Protein AF-0000000069032801 (afdb_homodimer)

InterPro domains:
  IPR003855 Potassium transporter [PTHR30540] (1-131)
  IPR053952 K+ potassium transporter, C-terminal domain [PF22776] (38-202)

pLDDT: mean 75.32, std 17.93, range [32.56, 96.38]

Solvent-accessible surface area (backbone atoms only — not comparable to full-atom values): 20929 Å² total; per-residue (Å²): 116,65,67,59,51,41,52,52,46,45,45,48,47,48,45,62,74,46,42,46,48,70,67,54,51,49,48,53,59,61,36,93,68,38,43,69,39,86,9,32,32,42,35,34,36,82,62,86,66,83,45,55,40,59,56,54,56,47,32,69,66,45,36,29,41,42,47,29,34,32,41,34,22,68,43,77,40,100,42,61,66,53,56,80,83,64,19,65,43,72,46,77,70,83,47,90,46,33,31,35,32,44,34,44,34,14,74,68,44,80,48,72,37,57,41,66,57,48,51,55,51,48,52,53,53,49,49,69,66,40,88,43,71,67,49,35,49,52,50,50,56,14,57,72,68,40,72,39,38,34,37,51,42,77,42,63,39,48,70,66,64,74,64,42,40,50,49,36,49,48,47,43,48,51,53,43,44,52,52,41,39,38,41,51,24,32,48,46,59,51,76,59,30,41,33,36,34,36,40,40,81,87,115,65,64,60,51,41,51,52,46,47,46,49,46,49,45,63,73,46,42,46,48,70,68,54,52,49,49,54,57,62,37,94,68,37,42,67,38,86,8,32,31,44,37,35,37,83,60,86,67,84,44,56,40,60,56,55,56,46,32,68,65,46,36,27,42,42,47,28,34,34,42,34,25,66,43,78,41,101,41,60,66,52,56,79,83,66,18,64,44,73,46,77,70,83,48,90,46,34,31,35,29,45,34,44,36,13,74,70,44,80,47,71,37,55,41,66,58,48,50,54,50,48,53,52,52,51,49,70,67,40,87,43,70,68,49,37,51,52,51,51,56,13,56,73,67,41,73,38,37,34,38,50,43,76,42,64,40,48,72,63,67,76,63,46,37,52,49,37,49,48,48,43,49,51,54,44,42,52,51,41,39,40,40,53,24,32,47,46,58,51,76,58,31,40,33,34,33,36,41,38,82,88

Sequence (404 aa):
MLSWTYGRSKKKEYEADRKMSLPDLDQMLSSYSTYRAPGICFFFTDLRNGIPPIICHYIQHTNSVREILVIVTVRTLPIKTVLVEERYNVGKTGVEGFYRCLIQFGYKDSQSMEGDDFVTLMITKLQDQAESTSEKRKIDAAAERGPVFVLGRTILKANKGWFARFTIEYLYRFLQKNSRAAISALQIPPDKTLQVGMVYEIMLSWTYGRSKKKEYEADRKMSLPDLDQMLSSYSTYRAPGICFFFTDLRNGIPPIICHYIQHTNSVREILVIVTVRTLPIKTVLVEERYNVGKTGVEGFYRCLIQFGYKDSQSMEGDDFVTLMITKLQDQAESTSEKRKIDAAAERGPVFVLGRTILKANKGWFARFTIEYLYRFLQKNSRAAISALQIPPDKTLQVGMVYEI

Radius of gyration: 21.46 Å; Cα contacts (8 Å, |Δi|>4): 714; chains: 2; bounding box: 45×66×56 Å

Nearest PDB structures (foldseek):
  5ksr-assembly1_B  TM=3.434E-01  e=2.078E-02  Xylella fastidiosa 9a5c
  5ks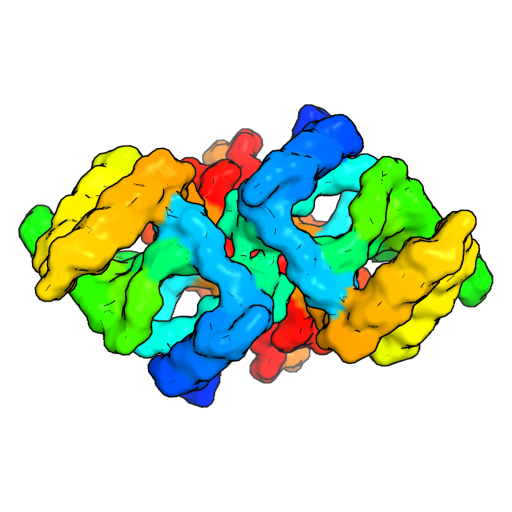q-assembly1_B  TM=3.571E-01  e=3.346E-02  Xylella fastidiosa 9a5c
  5uof-assembly1_B  TM=2.659E-01  e=9.210E-02  Burkholderia multivorans ATCC 17616
  3idf-assembly1_B  TM=3.271E-01  e=1.921E+00  Wolinella succinogenes
  6nr2-assembly1_A  TM=2.020E-01  e=1.426E+00  Ficedula albicollis

Structure (mmCIF, N/CA/C/O backbone):
data_AF-0000000069032801-model_v1
#
loop_
_entity.id
_entity.type
_entity.pdbx_description
1 polymer 'Potassium transporter 26'
#
loop_
_atom_site.group_PDB
_atom_site.id
_atom_site.type_symbol
_atom_site.label_atom_id
_atom_site.label_alt_id
_atom_site.label_comp_id
_atom_site.label_asym_id
_atom_site.label_entity_id
_atom_site.label_seq_id
_atom_site.pdbx_PDB_ins_code
_atom_site.Cartn_x
_atom_site.Cartn_y
_atom_site.Cartn_z
_atom_site.occupancy
_atom_site.B_iso_or_equiv
_atom_site.auth_seq_id
_atom_site.auth_comp_id
_atom_site.auth_asym_id
_atom_site.auth_atom_id
_atom_site.pdbx_PDB_model_num
ATOM 1 N N . MET A 1 1 ? -3.943 22.344 -22.594 1 33.34 1 MET A N 1
ATOM 2 C CA . MET A 1 1 ? -4.52 22.828 -21.344 1 33.34 1 MET A CA 1
ATOM 3 C C . MET A 1 1 ? -5.793 22.062 -21 1 33.34 1 MET A C 1
ATOM 5 O O . MET A 1 1 ? -6.051 21.766 -19.828 1 33.34 1 MET A O 1
ATOM 9 N N . LEU A 1 2 ? -6.445 21.672 -22 1 36.38 2 LEU A N 1
ATOM 10 C CA . LEU A 1 2 ? -7.785 21.109 -21.906 1 36.38 2 LEU A CA 1
ATOM 11 C C . LEU A 1 2 ? -7.727 19.656 -21.469 1 36.38 2 LEU A C 1
ATOM 13 O O . LEU A 1 2 ? -8.594 19.188 -20.719 1 36.38 2 LEU A O 1
ATOM 17 N N . SER A 1 3 ? -6.711 19.031 -21.938 1 40.19 3 SER A N 1
ATOM 18 C CA . SER A 1 3 ? -6.629 17.578 -21.734 1 40.19 3 SER A CA 1
ATOM 19 C C . SER A 1 3 ? -6.246 17.25 -20.297 1 40.19 3 SER A C 1
ATOM 21 O O . SER A 1 3 ? -6.727 16.266 -19.734 1 40.19 3 SER A O 1
ATOM 23 N N . TRP A 1 4 ? -5.387 18.25 -19.781 1 41.03 4 TRP A N 1
ATOM 24 C CA . TRP A 1 4 ? -4.973 18.156 -18.375 1 41.03 4 TRP A CA 1
ATOM 25 C C . TRP A 1 4 ? -6.16 18.344 -17.438 1 41.03 4 TRP A C 1
ATOM 27 O O . TRP A 1 4 ? -6.348 17.562 -16.5 1 41.03 4 TRP A O 1
ATOM 37 N N . THR A 1 5 ? -6.816 19.328 -17.781 1 44 5 THR A N 1
ATOM 38 C CA . THR A 1 5 ? -8.016 19.672 -17.031 1 44 5 THR A CA 1
ATOM 39 C C . THR A 1 5 ? -9.047 18.547 -17.125 1 44 5 THR A C 1
ATOM 41 O O . THR A 1 5 ? -9.781 18.297 -16.156 1 44 5 THR A O 1
ATOM 44 N N . TYR A 1 6 ? -8.812 17.875 -18.219 1 42.94 6 TYR A N 1
ATOM 45 C CA . TYR A 1 6 ? -9.789 16.812 -18.406 1 42.94 6 TYR A CA 1
ATOM 46 C C . TYR A 1 6 ? -9.461 15.609 -17.547 1 42.94 6 TYR A C 1
ATOM 48 O O . TYR A 1 6 ? -10.344 15.039 -16.906 1 42.94 6 TYR A O 1
ATOM 56 N N . GLY A 1 7 ? -8.258 15.25 -17.5 1 46.59 7 GLY A N 1
ATOM 57 C CA . GLY A 1 7 ? -7.84 14.125 -16.672 1 46.59 7 GLY A CA 1
ATOM 58 C C . GLY A 1 7 ? -8.023 14.375 -15.195 1 46.59 7 GLY A C 1
ATOM 59 O O . GLY A 1 7 ? -8.492 13.492 -14.469 1 46.59 7 GLY A O 1
ATOM 60 N N . ARG A 1 8 ? -7.672 15.625 -14.898 1 52.78 8 ARG A N 1
ATOM 61 C CA . ARG A 1 8 ? -7.871 16 -13.5 1 52.78 8 ARG A CA 1
ATOM 62 C C . ARG A 1 8 ? -9.359 16.016 -13.148 1 52.78 8 ARG A C 1
ATOM 64 O O . ARG A 1 8 ? -9.742 15.57 -12.062 1 52.78 8 ARG A O 1
ATOM 71 N N . SER A 1 9 ? -10 16.531 -14.133 1 53.38 9 SER A N 1
ATOM 72 C CA . SER A 1 9 ? -11.445 16.625 -13.922 1 53.38 9 SER A CA 1
ATOM 73 C C . SER A 1 9 ? -12.078 15.242 -13.859 1 53.38 9 SER A C 1
ATOM 75 O O . SER A 1 9 ? -12.922 14.977 -12.992 1 53.38 9 SER A O 1
ATOM 77 N N . LYS A 1 10 ? -11.523 14.406 -14.703 1 55.59 10 LYS A N 1
ATOM 78 C CA . LYS A 1 10 ? -12.117 13.07 -14.703 1 55.59 10 LYS A CA 1
ATOM 79 C C . LYS A 1 10 ? -11.727 12.289 -13.453 1 55.59 10 LYS A C 1
ATOM 81 O O . LYS A 1 10 ? -12.539 11.547 -12.898 1 55.59 10 LYS A O 1
ATOM 86 N N . LYS A 1 11 ? -10.508 12.531 -13.141 1 59.09 11 LYS A N 1
ATOM 87 C CA . LYS A 1 11 ? -10.062 11.906 -11.898 1 59.09 11 LYS A CA 1
ATOM 88 C C . LYS A 1 11 ? -10.867 12.406 -10.703 1 59.09 11 LYS A C 1
ATOM 90 O O . LYS A 1 11 ? -11.305 11.617 -9.867 1 59.09 11 LYS A O 1
ATOM 95 N N . LYS A 1 12 ? -10.953 13.695 -10.664 1 60.41 12 LYS A N 1
ATOM 96 C CA . LYS A 1 12 ? -11.727 14.273 -9.57 1 60.41 12 LYS A CA 1
ATOM 97 C C . LYS A 1 12 ? -13.172 13.773 -9.602 1 60.41 12 LYS A C 1
ATOM 99 O O . LYS A 1 12 ? -13.758 13.484 -8.555 1 60.41 12 LYS A O 1
ATOM 104 N N . GLU A 1 13 ? -13.602 13.695 -10.852 1 58.88 13 GLU A N 1
ATOM 105 C CA . GLU A 1 13 ? -14.961 13.188 -11.008 1 58.88 13 GLU A CA 1
ATOM 106 C C . GLU A 1 13 ? -15.062 11.727 -10.594 1 58.88 13 GLU A C 1
ATOM 108 O O . GLU A 1 13 ? -16.016 11.328 -9.93 1 58.88 13 GLU A O 1
ATOM 113 N N . TYR A 1 14 ? -14.062 11.102 -10.977 1 59.56 14 TYR A N 1
ATOM 114 C CA . TYR A 1 14 ? -14.055 9.68 -10.633 1 59.56 14 TYR A CA 1
ATOM 115 C C . TYR A 1 14 ? -13.898 9.484 -9.133 1 59.56 14 TYR A C 1
ATOM 117 O O . TYR A 1 14 ? -14.57 8.648 -8.531 1 59.56 14 TYR A O 1
ATOM 125 N N . GLU A 1 15 ? -13.008 10.219 -8.633 1 60.88 15 GLU A N 1
ATOM 126 C CA . GLU A 1 15 ? -12.781 10.109 -7.195 1 60.88 15 GLU A CA 1
ATOM 127 C C . GLU A 1 15 ? -13.961 10.656 -6.402 1 60.88 15 GLU A C 1
ATOM 129 O O . GLU A 1 15 ? -14.32 10.117 -5.355 1 60.88 15 GLU A O 1
ATOM 134 N N . ALA A 1 16 ? -14.492 11.695 -6.945 1 59.12 16 ALA A N 1
ATOM 135 C CA . ALA A 1 16 ? -15.641 12.297 -6.273 1 59.12 16 ALA A CA 1
ATOM 136 C C . ALA A 1 16 ? -16.844 11.359 -6.301 1 59.12 16 ALA A C 1
ATOM 138 O O . ALA A 1 16 ? -17.625 11.305 -5.336 1 59.12 16 ALA A O 1
ATOM 139 N N . ASP A 1 17 ? -16.969 10.617 -7.43 1 55.25 17 ASP A N 1
ATOM 140 C CA . ASP A 1 17 ? -18.094 9.703 -7.609 1 55.25 17 ASP A CA 1
ATOM 141 C C . ASP A 1 17 ? -17.906 8.43 -6.797 1 55.25 17 ASP A C 1
ATOM 143 O O . ASP A 1 17 ? -18.859 7.715 -6.508 1 55.25 17 ASP A O 1
ATOM 147 N N . ARG A 1 18 ? -16.672 8.328 -6.465 1 58.84 18 ARG A N 1
ATOM 148 C CA . ARG A 1 18 ? -16.422 7.059 -5.789 1 58.84 18 ARG A CA 1
ATOM 149 C C . ARG A 1 18 ? -15.906 7.285 -4.371 1 58.84 18 ARG A C 1
ATOM 151 O O . ARG A 1 18 ? -15.25 6.414 -3.799 1 58.84 18 ARG A O 1
ATOM 158 N N . LYS A 1 19 ? -16.234 8.516 -3.859 1 62.19 19 LYS A N 1
ATOM 159 C CA . LYS A 1 19 ? -15.906 8.812 -2.465 1 62.19 19 LYS A CA 1
ATOM 160 C C . LYS A 1 19 ? -16.656 7.871 -1.52 1 62.19 19 LYS A C 1
ATOM 162 O O . LYS A 1 19 ? -17.828 7.574 -1.733 1 62.19 19 LYS A O 1
ATOM 167 N N . MET A 1 20 ? -15.836 7.195 -0.821 1 63.09 20 MET A N 1
ATOM 168 C CA . MET A 1 20 ? -16.469 6.402 0.231 1 63.09 20 MET A CA 1
ATOM 169 C C . MET A 1 20 ? -17.125 7.301 1.272 1 63.09 20 MET A C 1
ATOM 171 O O . MET A 1 20 ? -16.547 8.312 1.679 1 63.09 20 MET A O 1
ATOM 175 N N . SER A 1 21 ? -18.391 7.012 1.494 1 70.94 21 SER A N 1
ATOM 176 C CA . SER A 1 21 ? -19.094 7.766 2.529 1 70.94 21 SER A CA 1
ATOM 177 C C . SER A 1 21 ? -18.562 7.426 3.916 1 70.94 21 SER A C 1
ATOM 179 O O . SER A 1 21 ? -17.969 6.363 4.117 1 70.94 21 SER A O 1
ATOM 181 N N . LEU A 1 22 ? -18.672 8.352 4.801 1 75.5 22 LEU A N 1
ATOM 182 C CA . LEU A 1 22 ? -18.281 8.18 6.195 1 75.5 22 LEU A CA 1
ATOM 183 C C . LEU A 1 22 ? -18.953 6.945 6.797 1 75.5 22 LEU A C 1
ATOM 185 O O . LEU A 1 22 ? -18.297 6.152 7.48 1 75.5 22 LEU A O 1
ATOM 189 N N . PRO A 1 23 ? -20.203 6.719 6.395 1 74.06 23 PRO A N 1
ATOM 190 C CA . PRO A 1 23 ? -20.828 5.512 6.934 1 74.06 23 PRO A CA 1
ATOM 191 C C . PRO A 1 23 ? -20.188 4.227 6.41 1 74.06 23 PRO A C 1
ATOM 193 O O . PRO A 1 23 ? -20.062 3.248 7.148 1 74.06 23 PRO A O 1
ATOM 196 N N . ASP A 1 24 ? -19.688 4.316 5.172 1 76.31 24 ASP A N 1
ATOM 197 C CA . ASP A 1 24 ? -19.047 3.143 4.598 1 76.31 24 ASP A CA 1
ATOM 198 C C . ASP A 1 24 ? -17.719 2.854 5.293 1 76.31 24 ASP A C 1
ATOM 200 O O . ASP A 1 24 ? -17.391 1.697 5.574 1 76.31 24 ASP A O 1
ATOM 204 N N . LEU A 1 25 ? -17.031 3.873 5.543 1 79.88 25 LEU A N 1
ATOM 205 C CA . LEU A 1 25 ? -15.758 3.713 6.246 1 79.88 25 LEU A CA 1
ATOM 206 C C . LEU A 1 25 ? -15.984 3.18 7.656 1 79.88 25 LEU A C 1
ATOM 208 O O . LEU A 1 25 ? -15.273 2.273 8.102 1 79.88 25 LEU A O 1
ATOM 212 N N . ASP A 1 26 ? -17 3.717 8.281 1 78.69 26 ASP A N 1
ATOM 213 C CA . ASP A 1 26 ? -17.312 3.275 9.633 1 78.69 26 ASP A CA 1
ATOM 214 C C . ASP A 1 26 ? -17.688 1.794 9.656 1 78.69 26 ASP A C 1
ATOM 216 O O . ASP A 1 26 ? -17.281 1.061 10.562 1 78.69 26 ASP A O 1
ATOM 220 N N . GLN A 1 27 ? -18.406 1.417 8.656 1 78.38 27 GLN A N 1
ATOM 221 C CA . GLN A 1 27 ? -18.812 0.017 8.562 1 78.38 27 GLN A CA 1
ATOM 222 C C . GLN A 1 27 ? -17.609 -0.886 8.336 1 78.38 27 GLN A C 1
ATOM 224 O O . GLN A 1 27 ? -17.5 -1.958 8.938 1 78.38 27 GLN A O 1
ATOM 229 N N . MET A 1 28 ? -16.703 -0.39 7.535 1 80.06 28 MET A N 1
ATOM 230 C CA . MET A 1 28 ? -15.492 -1.152 7.238 1 80.06 28 MET A CA 1
ATOM 231 C C . MET A 1 28 ? -14.617 -1.29 8.477 1 80.06 28 MET A C 1
ATOM 233 O O . MET A 1 28 ? -14.062 -2.361 8.734 1 80.06 28 MET A O 1
ATOM 237 N N . LEU A 1 29 ? -14.594 -0.268 9.242 1 82 29 LEU A N 1
ATOM 238 C CA . LEU A 1 29 ? -13.75 -0.243 10.43 1 82 29 LEU A CA 1
ATOM 239 C C . LEU A 1 29 ? -14.375 -1.052 11.555 1 82 29 LEU A C 1
ATOM 241 O O . LEU A 1 29 ? -13.664 -1.575 12.422 1 82 29 LEU A O 1
ATOM 245 N N . SER A 1 30 ? -15.719 -1.001 11.492 1 74.44 30 SER A N 1
ATOM 246 C CA . SER A 1 30 ? -16.438 -1.696 12.555 1 74.44 30 SER A CA 1
ATOM 247 C C . SER A 1 30 ? -16.547 -3.188 12.258 1 74.44 30 SER A C 1
ATOM 249 O O . SER A 1 30 ? -16.766 -3.992 13.172 1 74.44 30 SER A O 1
ATOM 251 N N . SER A 1 31 ? -16.406 -3.387 10.945 1 67.12 31 SER A N 1
ATOM 252 C CA . SER A 1 31 ? -16.469 -4.805 10.617 1 67.12 31 SER A CA 1
ATOM 253 C C . SER A 1 31 ? -15.32 -5.578 11.242 1 67.12 31 SER A C 1
ATOM 255 O O . SER A 1 31 ? -14.227 -5.031 11.43 1 67.12 31 SER A O 1
ATOM 257 N N . TYR A 1 32 ? -15.633 -6.445 12.281 1 62.03 32 TYR A N 1
ATOM 258 C CA . TYR A 1 32 ? -14.734 -7.293 13.055 1 62.03 32 TYR A CA 1
ATOM 259 C C . TYR A 1 32 ? -13.578 -7.785 12.203 1 62.03 32 TYR A C 1
ATOM 261 O O . TYR A 1 32 ? -12.703 -8.508 12.688 1 62.03 32 TYR A O 1
ATOM 269 N N . SER A 1 33 ? -13.461 -7.066 11.055 1 76.06 33 SER A N 1
ATOM 270 C CA . SER A 1 33 ? -12.43 -7.754 10.281 1 76.06 33 SER A CA 1
ATOM 271 C C . SER A 1 33 ? -11.203 -6.871 10.086 1 76.06 33 SER A C 1
ATOM 273 O O . SER A 1 33 ? -10.125 -7.363 9.742 1 76.06 33 SER A O 1
ATOM 275 N N . THR A 1 34 ? -11.312 -5.523 10.484 1 88.38 34 THR A N 1
ATOM 276 C CA . THR A 1 34 ? -10.156 -4.664 10.266 1 88.38 34 THR A CA 1
ATOM 277 C C . THR A 1 34 ? -9.359 -4.496 11.562 1 88.38 34 THR A C 1
ATOM 279 O O . THR A 1 34 ? -9.93 -4.176 12.609 1 88.38 34 THR A O 1
ATOM 282 N N . TYR A 1 35 ? -8.211 -4.789 11.531 1 91.81 35 TYR A N 1
ATOM 283 C CA . TYR A 1 35 ? -7.324 -4.633 12.68 1 91.81 35 TYR A CA 1
ATOM 284 C C . TYR A 1 35 ? -6.93 -3.176 12.867 1 91.81 35 TYR A C 1
ATOM 286 O O . TYR A 1 35 ? -6.488 -2.516 11.922 1 91.81 35 TYR A O 1
ATOM 294 N N . ARG A 1 36 ? -7.246 -2.695 14.125 1 91.44 36 ARG A N 1
ATOM 295 C CA . ARG A 1 36 ? -6.809 -1.347 14.469 1 91.44 36 ARG A CA 1
ATOM 296 C C . ARG A 1 36 ? -5.445 -1.373 15.156 1 91.44 36 ARG A C 1
ATOM 298 O O . ARG A 1 36 ? -5.363 -1.551 16.375 1 91.44 36 ARG A O 1
ATOM 305 N N . ALA A 1 37 ? -4.395 -1.172 14.422 1 92 37 ALA A N 1
ATOM 306 C CA . ALA A 1 37 ? -3.033 -1.247 14.945 1 92 37 ALA A CA 1
ATOM 307 C C . ALA A 1 37 ? -2.684 0.004 15.75 1 92 37 ALA A C 1
ATOM 309 O O . ALA A 1 37 ? -3.08 1.113 15.383 1 92 37 ALA A O 1
ATOM 310 N N . PRO A 1 38 ? -1.96 -0.17 16.781 1 92.06 38 PRO A N 1
ATOM 311 C CA . PRO A 1 38 ? -1.523 1.012 17.531 1 92.06 38 PRO A CA 1
ATOM 312 C C . PRO A 1 38 ? -0.624 1.931 16.719 1 92.06 38 PRO A C 1
ATOM 314 O O . PRO A 1 38 ? 0.151 1.457 15.875 1 92.06 38 PRO A O 1
ATOM 317 N N . GLY A 1 39 ? -0.794 3.242 16.984 1 94.5 39 GLY A N 1
ATOM 318 C CA . GLY A 1 39 ? 0.079 4.199 16.328 1 94.5 39 GLY A CA 1
ATOM 319 C C . GLY A 1 39 ? -0.672 5.207 15.477 1 94.5 39 GLY A C 1
ATOM 320 O O . GLY A 1 39 ? -1.903 5.262 15.516 1 94.5 39 GLY A O 1
ATOM 321 N N . ILE A 1 40 ? 0.122 6.043 14.766 1 95.5 40 ILE A N 1
ATOM 322 C CA . ILE A 1 40 ? -0.429 7.098 13.922 1 95.5 40 ILE A CA 1
ATOM 323 C C . ILE A 1 40 ? -0.016 6.863 12.469 1 95.5 40 ILE A C 1
ATOM 325 O O . ILE A 1 40 ? 1.136 6.52 12.195 1 95.5 40 ILE A O 1
ATOM 329 N N . CYS A 1 41 ? -0.95 6.926 11.594 1 95.81 41 CYS A N 1
ATOM 330 C CA . CYS A 1 41 ? -0.682 6.918 10.164 1 95.81 41 CYS A CA 1
ATOM 331 C C . CYS A 1 41 ? -0.993 8.273 9.539 1 95.81 41 CYS A C 1
ATOM 333 O O . CYS A 1 41 ? -2.113 8.773 9.656 1 95.81 41 CYS A O 1
ATOM 335 N N . PHE A 1 42 ? 0.022 8.898 8.969 1 92.25 42 PHE A N 1
ATOM 336 C CA . PHE A 1 42 ? -0.203 10.078 8.141 1 92.25 42 PHE A CA 1
ATOM 337 C C . PHE A 1 42 ? -0.404 9.688 6.684 1 92.25 42 PHE A C 1
ATOM 339 O O . PHE A 1 42 ? 0.539 9.25 6.016 1 92.25 42 PHE A O 1
ATOM 346 N N . PHE A 1 43 ? -1.614 9.805 6.188 1 92.19 43 PHE A N 1
ATOM 347 C CA . PHE A 1 43 ? -1.98 9.406 4.836 1 92.19 43 PHE A CA 1
ATOM 348 C C . PHE A 1 43 ? -2.064 10.625 3.918 1 92.19 43 PHE A C 1
ATOM 350 O O . PHE A 1 43 ? -3.002 11.422 4.02 1 92.19 43 PHE A O 1
ATOM 357 N N . PHE A 1 44 ? -1.129 10.703 3.027 1 86.81 44 PHE A N 1
ATOM 358 C CA . PHE A 1 44 ? -1.052 11.852 2.133 1 86.81 44 PHE A CA 1
ATOM 359 C C . PHE A 1 44 ? -1.861 11.609 0.865 1 86.81 44 PHE A C 1
ATOM 361 O O . PHE A 1 44 ? -1.722 10.562 0.226 1 86.81 44 PHE A O 1
ATOM 368 N N . THR A 1 45 ? -2.703 12.523 0.562 1 81.44 45 THR A N 1
ATOM 369 C CA . THR A 1 45 ? -3.533 12.406 -0.631 1 81.44 45 THR A CA 1
ATOM 370 C C . THR A 1 45 ? -3.795 13.781 -1.242 1 81.44 45 THR A C 1
ATOM 372 O O . THR A 1 45 ? -3.539 14.812 -0.608 1 81.44 45 THR A O 1
ATOM 375 N N . ASP A 1 46 ? -4.289 13.766 -2.469 1 71.69 46 ASP A N 1
ATOM 376 C CA . ASP A 1 46 ? -4.562 15.023 -3.15 1 71.69 46 ASP A CA 1
ATOM 377 C C . ASP A 1 46 ? -6.023 15.438 -2.975 1 71.69 46 ASP A C 1
ATOM 379 O O . ASP A 1 46 ? -6.398 16.562 -3.301 1 71.69 46 ASP A O 1
ATOM 383 N N . LEU A 1 47 ? -6.758 14.594 -2.494 1 69.69 47 LEU A N 1
ATOM 384 C CA . LEU A 1 47 ? -8.172 14.93 -2.35 1 69.69 47 LEU A CA 1
ATOM 385 C C . LEU A 1 47 ? -8.398 15.836 -1.147 1 69.69 47 LEU A C 1
ATOM 387 O O . LEU A 1 47 ? -7.859 15.594 -0.066 1 69.69 47 LEU A O 1
ATOM 391 N N . ARG A 1 48 ? -9.141 16.906 -1.353 1 66.75 48 ARG A N 1
ATOM 392 C CA . ARG A 1 48 ? -9.352 17.922 -0.322 1 66.75 48 ARG A CA 1
ATOM 393 C C . ARG A 1 48 ? -10.539 17.562 0.563 1 66.75 48 ARG A C 1
ATOM 395 O O . ARG A 1 48 ? -10.578 17.938 1.737 1 66.75 48 ARG A O 1
ATOM 402 N N . ASN A 1 49 ? -11.469 16.906 -0.014 1 70 49 ASN A N 1
ATOM 403 C CA . ASN A 1 49 ? -12.688 16.656 0.755 1 70 49 ASN A CA 1
ATOM 404 C C . ASN A 1 49 ? -13.062 15.18 0.743 1 70 49 ASN A C 1
ATOM 406 O O . ASN A 1 49 ? -12.719 14.461 -0.196 1 70 49 ASN A O 1
ATOM 410 N N . GLY A 1 50 ? -13.688 14.812 1.898 1 75.88 50 GLY A N 1
ATOM 411 C CA . GLY A 1 50 ? -14.172 13.445 1.984 1 75.88 50 GLY A CA 1
ATOM 412 C C . GLY A 1 50 ? -13.062 12.438 2.219 1 75.88 50 GLY A C 1
ATOM 413 O O . GLY A 1 50 ? -11.922 12.812 2.498 1 75.88 50 GLY A O 1
ATOM 414 N N . ILE A 1 51 ? -13.484 11.25 2.193 1 82.12 51 ILE A N 1
ATOM 415 C CA . ILE A 1 51 ? -12.539 10.141 2.348 1 82.12 51 ILE A CA 1
ATOM 416 C C . ILE A 1 51 ? -12.125 9.633 0.972 1 82.12 51 ILE A C 1
ATOM 418 O O . ILE A 1 51 ? -12.945 9.117 0.215 1 82.12 51 ILE A O 1
ATOM 422 N N . PRO A 1 52 ? -10.875 9.828 0.677 1 83.06 52 PRO A N 1
ATOM 423 C CA . PRO A 1 52 ? -10.406 9.352 -0.626 1 83.06 52 PRO A CA 1
ATOM 424 C C . PRO A 1 52 ? -10.617 7.852 -0.819 1 83.06 52 PRO A C 1
ATOM 426 O O . PRO A 1 52 ? -10.391 7.066 0.105 1 83.06 52 PRO A O 1
ATOM 429 N N . PRO A 1 53 ? -11.086 7.41 -1.984 1 82.81 53 PRO A N 1
ATOM 430 C CA . PRO A 1 53 ? -11.305 5.988 -2.262 1 82.81 53 PRO A CA 1
ATOM 431 C C . PRO A 1 53 ? -10.055 5.145 -2.053 1 82.81 53 PRO A C 1
ATOM 433 O O . PRO A 1 53 ? -10.148 3.963 -1.712 1 82.81 53 PRO A O 1
ATOM 436 N N . ILE A 1 54 ? -8.945 5.766 -2.225 1 86 54 ILE A N 1
ATOM 437 C CA . ILE A 1 54 ? -7.684 5.047 -2.09 1 86 54 ILE A CA 1
ATOM 438 C C . ILE A 1 54 ? -7.52 4.555 -0.654 1 86 54 ILE A C 1
ATOM 440 O O . ILE A 1 54 ? -6.891 3.52 -0.413 1 86 54 ILE A O 1
ATOM 444 N N . ILE A 1 55 ? -8.062 5.23 0.289 1 89.31 55 ILE A N 1
ATOM 445 C CA . ILE A 1 55 ? -7.965 4.816 1.684 1 89.31 55 ILE A CA 1
ATOM 446 C C . ILE A 1 55 ? -8.781 3.541 1.901 1 89.31 55 ILE A C 1
ATOM 448 O O . ILE A 1 55 ? -8.32 2.605 2.557 1 89.31 55 ILE A O 1
ATOM 452 N N . CYS A 1 56 ? -9.883 3.467 1.313 1 86.62 56 CYS A N 1
ATOM 453 C CA . CYS A 1 56 ? -10.703 2.262 1.396 1 86.62 56 CYS A CA 1
ATOM 454 C C . CYS A 1 56 ? -10.008 1.086 0.717 1 86.62 56 CYS A C 1
ATOM 456 O O . CYS A 1 56 ? -9.977 -0.019 1.261 1 86.62 56 CYS A O 1
ATOM 458 N N . HIS A 1 57 ? -9.555 1.439 -0.468 1 88.75 57 HIS A N 1
ATOM 459 C CA . HIS A 1 57 ? -8.812 0.435 -1.215 1 88.75 57 HIS A CA 1
ATOM 460 C C . HIS A 1 57 ? -7.637 -0.099 -0.397 1 88.75 57 HIS A C 1
ATOM 462 O O . HIS A 1 57 ? -7.406 -1.31 -0.353 1 88.75 57 HIS A O 1
ATOM 468 N N . TYR A 1 58 ? -7.008 0.759 0.267 1 91.5 58 TYR A N 1
ATOM 469 C CA . TYR A 1 58 ? -5.875 0.438 1.127 1 91.5 58 TYR A CA 1
ATOM 470 C C . TYR A 1 58 ? -6.305 -0.447 2.289 1 91.5 58 TYR A C 1
ATOM 472 O O . TYR A 1 58 ? -5.715 -1.504 2.527 1 91.5 58 TYR A O 1
ATOM 480 N N . ILE A 1 59 ? -7.305 -0.085 2.959 1 90.88 59 ILE A N 1
ATOM 481 C CA . ILE A 1 59 ? -7.773 -0.803 4.141 1 90.88 59 ILE A CA 1
ATOM 482 C C . ILE A 1 59 ? -8.305 -2.176 3.73 1 90.88 59 ILE A C 1
ATOM 484 O O . ILE A 1 59 ? -8.062 -3.17 4.422 1 90.88 59 ILE A O 1
ATOM 488 N N . GLN A 1 60 ? -8.938 -2.254 2.646 1 88.56 60 GLN A N 1
ATOM 489 C CA . GLN A 1 60 ? -9.492 -3.52 2.174 1 88.56 60 GLN A CA 1
ATOM 490 C C . GLN A 1 60 ? -8.383 -4.527 1.874 1 88.56 60 GLN A C 1
ATOM 492 O O . GLN A 1 60 ? -8.562 -5.727 2.086 1 88.56 60 GLN A O 1
ATOM 497 N N . HIS A 1 61 ? -7.32 -4.051 1.438 1 91.94 61 HIS A N 1
ATOM 498 C CA . HIS A 1 61 ? -6.242 -4.949 1.047 1 91.94 61 HIS A CA 1
ATOM 499 C C . HIS A 1 61 ? -5.355 -5.297 2.238 1 91.94 61 HIS A C 1
ATOM 501 O O . HIS A 1 61 ? -4.871 -6.426 2.348 1 91.94 61 HIS A O 1
ATOM 507 N N . THR A 1 62 ? -5.215 -4.383 3.102 1 92.81 62 THR A N 1
ATOM 508 C CA . THR A 1 62 ? -4.297 -4.617 4.211 1 92.81 62 THR A CA 1
ATOM 509 C C . THR A 1 62 ? -5.043 -5.176 5.418 1 92.81 62 THR A C 1
ATOM 511 O O . THR A 1 62 ? -4.43 -5.742 6.328 1 92.81 62 THR A O 1
ATOM 514 N N . ASN A 1 63 ? -6.293 -4.945 5.484 1 91 63 ASN A N 1
ATOM 515 C CA . ASN A 1 63 ? -7.141 -5.309 6.613 1 91 63 ASN A CA 1
ATOM 516 C C . ASN A 1 63 ? -6.625 -4.711 7.918 1 91 63 ASN A C 1
ATOM 518 O O . ASN A 1 63 ? -6.762 -5.316 8.984 1 91 63 ASN A O 1
ATOM 522 N N . SER A 1 64 ? -6.02 -3.58 7.785 1 93 64 SER A N 1
ATOM 523 C CA . SER A 1 64 ? -5.441 -2.932 8.961 1 93 64 SER A CA 1
ATOM 524 C C . SER A 1 64 ? -5.391 -1.417 8.781 1 93 64 SER A C 1
ATOM 526 O O . SER A 1 64 ? -5.168 -0.923 7.676 1 93 64 SER A O 1
ATOM 528 N N . VAL A 1 65 ? -5.648 -0.768 9.875 1 93.25 65 VAL A N 1
ATOM 529 C CA . VAL A 1 65 ? -5.5 0.683 9.922 1 93.25 65 VAL A CA 1
ATOM 530 C C . VAL A 1 65 ? -5.039 1.106 11.312 1 93.25 65 VAL A C 1
ATOM 532 O O . VAL A 1 65 ? -5.434 0.504 12.32 1 93.25 65 VAL A O 1
ATOM 535 N N . ARG A 1 66 ? -4.176 2.029 11.344 1 95.06 66 ARG A N 1
ATOM 536 C CA . ARG A 1 66 ? -3.721 2.527 12.641 1 95.06 66 ARG A CA 1
ATOM 537 C C . ARG A 1 66 ? -4.875 3.127 13.43 1 95.06 66 ARG A C 1
ATOM 539 O O . ARG A 1 66 ? -5.844 3.623 12.852 1 95.06 66 ARG A O 1
ATOM 546 N N . GLU A 1 67 ? -4.719 3.113 14.695 1 94.19 67 GLU A N 1
ATOM 547 C CA . GLU A 1 67 ? -5.762 3.639 15.57 1 94.19 67 GLU A CA 1
ATOM 548 C C . GLU A 1 67 ? -6.047 5.109 15.273 1 94.19 67 GLU A C 1
ATOM 550 O O . GLU A 1 67 ? -7.184 5.566 15.406 1 94.19 67 GLU A O 1
ATOM 555 N N . ILE A 1 68 ? -4.98 5.773 14.945 1 96 68 ILE A N 1
ATOM 556 C CA . ILE A 1 68 ? -5.125 7.168 14.539 1 96 68 ILE A CA 1
ATOM 557 C C . ILE A 1 68 ? -4.656 7.336 13.094 1 96 68 ILE A C 1
ATOM 559 O O . ILE A 1 68 ? -3.525 6.973 12.758 1 96 68 ILE A O 1
ATOM 563 N N . LEU A 1 69 ? -5.535 7.754 12.242 1 95.62 69 LEU A N 1
ATOM 564 C CA . LEU A 1 69 ? -5.215 8.039 10.844 1 95.62 69 LEU A CA 1
ATOM 565 C C . LEU A 1 69 ? -5.535 9.492 10.5 1 95.62 69 LEU A C 1
ATOM 567 O O . LEU A 1 69 ? -6.66 9.945 10.711 1 95.62 69 LEU A O 1
ATOM 571 N N . VAL A 1 70 ? -4.516 10.211 10.047 1 94.31 70 VAL A N 1
ATOM 572 C CA . VAL A 1 70 ? -4.68 11.602 9.656 1 94.31 70 VAL A CA 1
ATOM 573 C C . VAL A 1 70 ? -4.582 11.734 8.141 1 94.31 70 VAL A C 1
ATOM 575 O O . VAL A 1 70 ? -3.543 11.438 7.551 1 94.31 70 VAL A O 1
ATOM 578 N N . ILE A 1 71 ? -5.656 12.164 7.527 1 92.62 71 ILE A N 1
ATOM 579 C CA . ILE A 1 71 ? -5.656 12.43 6.09 1 92.62 71 ILE A CA 1
ATOM 580 C C . ILE A 1 71 ? -5.027 13.797 5.82 1 92.62 71 ILE A C 1
ATOM 582 O O . ILE A 1 71 ? -5.586 14.828 6.203 1 92.62 71 ILE A O 1
ATOM 586 N N . VAL A 1 72 ? -3.928 13.797 5.148 1 89.25 72 VAL A N 1
ATOM 587 C CA . VAL A 1 72 ? -3.166 15.031 4.973 1 89.25 72 VAL A CA 1
ATOM 588 C C . VAL A 1 72 ? -3.256 15.492 3.521 1 89.25 72 VAL A C 1
ATOM 590 O O . VAL A 1 72 ? -2.963 14.727 2.6 1 89.25 72 VAL A O 1
ATOM 593 N N . THR A 1 73 ? -3.662 16.656 3.346 1 86.19 73 THR A N 1
ATOM 594 C CA . THR A 1 73 ? -3.68 17.297 2.037 1 86.19 73 THR A CA 1
ATOM 595 C C . THR A 1 73 ? -2.828 18.562 2.045 1 86.19 73 THR A C 1
ATOM 597 O O . THR A 1 73 ? -2.943 19.391 2.955 1 86.19 73 THR A O 1
ATOM 600 N N . VAL A 1 74 ? -1.986 18.656 1.117 1 82.31 74 VAL A N 1
ATOM 601 C CA . VAL A 1 74 ? -1.145 19.828 1.002 1 82.31 74 VAL A CA 1
ATOM 602 C C . VAL A 1 74 ? -1.592 20.672 -0.195 1 82.31 74 VAL A C 1
ATOM 604 O O . VAL A 1 74 ? -1.787 20.141 -1.292 1 82.31 74 VAL A O 1
ATOM 607 N N . ARG A 1 75 ? -1.696 21.938 0.09 1 77.62 75 ARG A N 1
ATOM 608 C CA . ARG A 1 75 ? -2.125 22.859 -0.968 1 77.62 75 ARG A CA 1
ATOM 609 C C . ARG A 1 75 ? -1.245 24.094 -1.01 1 77.62 75 ARG A C 1
ATOM 611 O O . ARG A 1 75 ? -0.862 24.625 0.035 1 77.62 75 ARG A O 1
ATOM 618 N N . THR A 1 76 ? -0.995 24.438 -2.264 1 77.31 76 THR A N 1
ATOM 619 C CA . THR A 1 76 ? -0.328 25.719 -2.469 1 77.31 76 THR A CA 1
ATOM 620 C C . THR A 1 76 ? -1.326 26.797 -2.916 1 77.31 76 THR A C 1
ATOM 622 O O . THR A 1 76 ? -2.014 26.625 -3.924 1 77.31 76 THR A O 1
ATOM 625 N N . LEU A 1 77 ? -1.377 27.828 -2.131 1 77.38 77 LEU A N 1
ATOM 626 C CA . LEU A 1 77 ? -2.318 28.922 -2.408 1 77.38 77 LEU A CA 1
ATOM 627 C C . LEU A 1 77 ? -1.666 30 -3.262 1 77.38 77 LEU A C 1
ATOM 629 O O . LEU A 1 77 ? -0.448 30.188 -3.213 1 77.38 77 LEU A O 1
ATOM 633 N N . PRO A 1 78 ? -2.527 30.578 -4.098 1 82.25 78 PRO A N 1
ATOM 634 C CA . PRO A 1 78 ? -2.006 31.641 -4.953 1 82.25 78 PRO A CA 1
ATOM 635 C C . PRO A 1 78 ? -1.754 32.938 -4.188 1 82.25 78 PRO A C 1
ATOM 637 O O . PRO A 1 78 ? -2.213 34 -4.605 1 82.25 78 PRO A O 1
ATOM 640 N N . ILE A 1 79 ? -1.27 32.938 -3.037 1 84.88 79 ILE A N 1
ATOM 641 C CA . ILE A 1 79 ? -0.861 34.062 -2.221 1 84.88 79 ILE A CA 1
ATOM 642 C C . ILE A 1 79 ? 0.612 33.938 -1.845 1 84.88 79 ILE A C 1
ATOM 644 O O . ILE A 1 79 ? 1.184 32.844 -1.933 1 84.88 79 ILE A O 1
ATOM 648 N N . LYS A 1 80 ? 1.211 35.031 -1.556 1 85.69 80 LYS A N 1
ATOM 649 C CA . LYS A 1 80 ? 2.652 35.062 -1.33 1 85.69 80 LYS A CA 1
ATOM 650 C C . LYS A 1 80 ? 3.031 34.188 -0.124 1 85.69 80 LYS A C 1
ATOM 652 O O . LYS A 1 80 ? 3.904 33.344 -0.22 1 85.69 80 LYS A O 1
ATOM 657 N N . THR A 1 81 ? 2.496 34.469 0.977 1 86.38 81 THR A N 1
ATOM 658 C CA . THR A 1 81 ? 2.814 33.75 2.201 1 86.38 81 THR A CA 1
ATOM 659 C C . THR A 1 81 ? 1.553 33.5 3.023 1 86.38 81 THR A C 1
ATOM 661 O O . THR A 1 81 ? 0.6 34.281 2.965 1 86.38 81 THR A O 1
ATOM 664 N N . VAL A 1 82 ? 1.504 32.344 3.648 1 86.19 82 VAL A N 1
ATOM 665 C CA . VAL A 1 82 ? 0.458 32 4.613 1 86.19 82 VAL A CA 1
ATOM 666 C C . VAL A 1 82 ? 1.006 32.125 6.031 1 86.19 82 VAL A C 1
ATOM 668 O O . VAL A 1 82 ? 2.135 31.719 6.305 1 86.19 82 VAL A O 1
ATOM 671 N N . LEU A 1 83 ? 0.167 32.75 6.895 1 87.81 83 LEU A N 1
ATOM 672 C CA . LEU A 1 83 ? 0.582 32.844 8.289 1 87.81 83 LEU A CA 1
ATOM 673 C C . LEU A 1 83 ? 0.829 31.469 8.891 1 87.81 83 LEU A C 1
ATOM 675 O O . LEU A 1 83 ? 0.097 30.516 8.594 1 87.81 83 LEU A O 1
ATOM 679 N N . VAL A 1 84 ? 1.887 31.359 9.75 1 82.44 84 VAL A N 1
ATOM 680 C CA . VAL A 1 84 ? 2.311 30.094 10.328 1 82.44 84 VAL A CA 1
ATOM 681 C C . VAL A 1 84 ? 1.134 29.422 11.047 1 82.44 84 VAL A C 1
ATOM 683 O O . VAL A 1 84 ? 0.959 28.203 10.969 1 82.44 84 VAL A O 1
ATOM 686 N N . GLU A 1 85 ? 0.265 30.266 11.641 1 83.25 85 GLU A N 1
ATOM 687 C CA . GLU A 1 85 ? -0.854 29.75 12.422 1 83.25 85 GLU A CA 1
ATOM 688 C C . GLU A 1 85 ? -1.945 29.172 11.523 1 83.25 85 GLU A C 1
ATOM 690 O O . GLU A 1 85 ? -2.793 28.406 11.977 1 83.25 85 GLU A O 1
ATOM 695 N N . GLU A 1 86 ? -1.861 29.578 10.25 1 87.31 86 GLU A N 1
ATOM 696 C CA . GLU A 1 86 ? -2.928 29.188 9.328 1 87.31 86 GLU A CA 1
ATOM 697 C C . GLU A 1 86 ? -2.473 28.062 8.406 1 87.31 86 GLU A C 1
ATOM 699 O O . GLU A 1 86 ? -3.264 27.547 7.613 1 87.31 86 GLU A O 1
ATOM 704 N N . ARG A 1 87 ? -1.328 27.594 8.578 1 85.94 87 ARG A N 1
ATOM 705 C CA . ARG A 1 87 ? -0.747 26.641 7.637 1 85.94 87 ARG A CA 1
ATOM 706 C C . ARG A 1 87 ? -1.275 25.234 7.891 1 85.94 87 ARG A C 1
ATOM 708 O O . ARG A 1 87 ? -1.449 24.453 6.953 1 85.94 87 ARG A O 1
ATOM 715 N N . TYR A 1 88 ? -1.485 24.953 9.172 1 87.94 88 TYR A N 1
ATOM 716 C CA . TYR A 1 88 ? -1.896 23.594 9.531 1 87.94 88 TYR A CA 1
ATOM 717 C C . TYR A 1 88 ? -3.291 23.594 10.148 1 87.94 88 TYR A C 1
ATOM 719 O O . TYR A 1 88 ? -3.48 24.047 11.281 1 87.94 88 TYR A O 1
ATOM 727 N N . ASN A 1 89 ? -4.238 23.141 9.398 1 90.88 89 ASN A N 1
ATOM 728 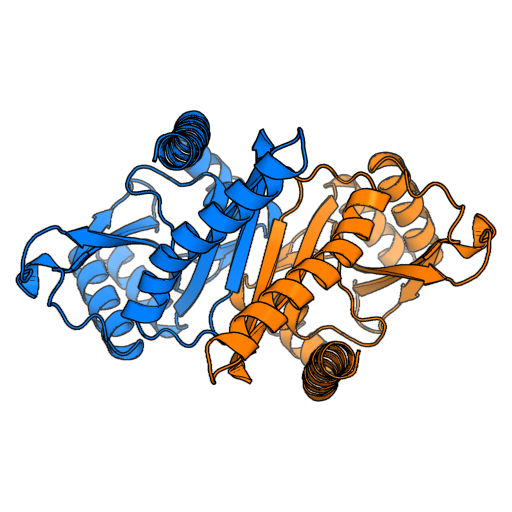C CA . ASN A 1 89 ? -5.617 23.047 9.867 1 90.88 89 ASN A CA 1
ATOM 729 C C . ASN A 1 89 ? -6.039 21.609 10.094 1 90.88 89 ASN A C 1
ATOM 731 O O . ASN A 1 89 ? -6.137 20.828 9.141 1 90.88 89 ASN A O 1
ATOM 735 N N . VAL A 1 90 ? -6.25 21.312 11.336 1 93.31 90 VAL A N 1
ATOM 736 C CA . VAL A 1 90 ? -6.594 19.938 11.695 1 93.31 90 VAL A CA 1
ATOM 737 C C . VAL A 1 90 ? -8.047 19.875 12.164 1 93.31 90 VAL A C 1
ATOM 739 O O . VAL A 1 90 ? -8.508 20.766 12.883 1 93.31 90 VAL A O 1
ATOM 742 N N . GLY A 1 91 ? -8.742 18.875 11.719 1 92.94 91 GLY A N 1
ATOM 743 C CA . GLY A 1 91 ? -10.117 18.656 12.141 1 92.94 91 GLY A CA 1
ATOM 744 C C . GLY A 1 91 ? -10.492 17.188 12.203 1 92.94 91 GLY A C 1
ATOM 745 O O . GLY A 1 91 ? -9.75 16.328 11.734 1 92.94 91 GLY A O 1
ATOM 746 N N . LYS A 1 92 ? -11.664 16.984 12.797 1 91.75 92 LYS A N 1
ATOM 747 C CA . LYS A 1 92 ? -12.203 15.633 12.891 1 91.75 92 LYS A CA 1
ATOM 748 C C . LYS A 1 92 ? -13.016 15.281 11.648 1 91.75 92 LYS A C 1
ATOM 750 O O . LYS A 1 92 ? -13.633 16.156 11.031 1 91.75 92 LYS A O 1
ATOM 755 N N . THR A 1 93 ? -13.008 14.023 11.234 1 87.62 93 THR A N 1
ATOM 756 C CA . THR A 1 93 ? -13.766 13.578 10.07 1 87.62 93 THR A CA 1
ATOM 757 C C . THR A 1 93 ? -15.133 13.055 10.477 1 87.62 93 THR A C 1
ATOM 759 O O . THR A 1 93 ? -16.016 12.898 9.633 1 87.62 93 THR A O 1
ATOM 762 N N . GLY A 1 94 ? -15.336 12.781 11.742 1 85.38 94 GLY A N 1
ATOM 763 C CA . GLY A 1 94 ? -16.562 12.156 12.219 1 85.38 94 GLY A CA 1
ATOM 764 C C . GLY A 1 94 ? -16.391 10.688 12.555 1 85.38 94 GLY A C 1
ATOM 765 O O . GLY A 1 94 ? -17.234 10.086 13.203 1 85.38 94 GLY A O 1
ATOM 766 N N . VAL A 1 95 ? -15.359 10.141 12.133 1 86.88 95 VAL A N 1
ATOM 767 C CA . VAL A 1 95 ? -15.031 8.758 12.445 1 86.88 95 VAL A CA 1
ATOM 768 C C . VAL A 1 95 ? -13.984 8.719 13.555 1 86.88 95 VAL A C 1
ATOM 770 O O . VAL A 1 95 ? -13 9.461 13.516 1 86.88 95 VAL A O 1
ATOM 773 N N . GLU A 1 96 ? -14.234 7.887 14.484 1 88.44 96 GLU A N 1
ATOM 774 C CA . GLU A 1 96 ? -13.312 7.801 15.609 1 88.44 96 GLU A CA 1
ATOM 775 C C . GLU A 1 96 ? -11.898 7.461 15.133 1 88.44 96 GLU A C 1
ATOM 777 O O . GLU A 1 96 ? -11.703 6.5 14.391 1 88.44 96 GLU A O 1
ATOM 782 N N . GLY A 1 97 ? -10.969 8.305 15.531 1 92.06 97 GLY A N 1
ATOM 783 C CA . GLY A 1 97 ? -9.57 8.039 15.227 1 92.06 97 GLY A CA 1
ATOM 784 C C . GLY A 1 97 ? -9.141 8.586 13.883 1 92.06 97 GLY A C 1
ATOM 785 O O . GLY A 1 97 ? -7.961 8.5 13.523 1 92.06 97 GLY A O 1
ATOM 786 N N . PHE A 1 98 ? -10.078 9.125 13.164 1 92.5 98 PHE A N 1
ATOM 787 C CA . PHE A 1 98 ? -9.766 9.672 11.852 1 92.5 98 PHE A CA 1
ATOM 788 C C . PHE A 1 98 ? -9.812 11.195 11.867 1 92.5 98 PHE A C 1
ATOM 790 O O . PHE A 1 98 ? -10.805 11.781 12.297 1 92.5 98 PHE A O 1
ATOM 797 N N . TYR A 1 99 ? -8.75 11.758 11.375 1 93.5 99 TYR A N 1
ATOM 798 C CA . TYR A 1 99 ? -8.609 13.211 11.328 1 93.5 99 TYR A CA 1
ATOM 799 C C . TYR A 1 99 ? -8.203 13.672 9.938 1 93.5 99 TYR A C 1
ATOM 801 O O . TYR A 1 99 ? -7.797 12.867 9.094 1 93.5 99 TYR A O 1
ATOM 809 N N . ARG A 1 100 ? -8.375 14.945 9.766 1 93.06 100 ARG A N 1
ATOM 810 C CA . ARG A 1 100 ? -7.926 15.57 8.531 1 93.06 100 ARG A CA 1
ATOM 811 C C . ARG A 1 100 ? -7.023 16.766 8.812 1 93.06 100 ARG A C 1
ATOM 813 O O . ARG A 1 100 ? -7.281 17.547 9.734 1 93.06 100 ARG A O 1
ATOM 820 N N . CYS A 1 101 ? -6.016 16.828 8.023 1 91.75 101 CYS A N 1
ATOM 821 C CA . CYS A 1 101 ? -5.117 17.969 8.102 1 91.75 101 CYS A CA 1
ATOM 822 C C . CYS A 1 101 ? -4.914 18.609 6.734 1 91.75 101 CYS A C 1
ATOM 824 O O . CYS A 1 101 ? -4.438 17.953 5.805 1 91.75 101 CYS A O 1
ATOM 826 N N . LEU A 1 102 ? -5.324 19.812 6.66 1 89.31 102 LEU A N 1
ATOM 827 C CA . LEU A 1 102 ? -5.047 20.609 5.469 1 89.31 102 LEU A CA 1
ATOM 828 C C . LEU A 1 102 ? -3.838 21.516 5.688 1 89.31 102 LEU A C 1
ATOM 830 O O . LEU A 1 102 ? -3.85 22.375 6.574 1 89.31 102 LEU A O 1
ATOM 834 N N . ILE A 1 103 ? -2.822 21.266 4.918 1 85.94 103 ILE A N 1
ATOM 835 C CA . ILE A 1 103 ? -1.622 22.094 4.973 1 85.94 103 ILE A CA 1
ATOM 836 C C . ILE A 1 103 ? -1.616 23.078 3.803 1 85.94 103 ILE A C 1
ATOM 838 O O . ILE A 1 103 ? -1.7 22.656 2.643 1 85.94 103 ILE A O 1
ATOM 842 N N . GLN A 1 104 ? -1.482 24.281 4.152 1 84.25 104 GLN A N 1
ATOM 843 C CA . GLN A 1 104 ? -1.555 25.328 3.129 1 84.25 104 GLN A CA 1
ATOM 844 C C . GLN A 1 104 ? -0.29 26.172 3.123 1 84.25 104 GLN A C 1
ATOM 846 O O . GLN A 1 104 ? 0.153 26.641 4.172 1 84.25 104 GLN A O 1
ATOM 851 N N . PHE A 1 105 ? 0.267 26.391 1.96 1 80.75 105 PHE A N 1
ATOM 852 C CA . PHE A 1 105 ? 1.448 27.219 1.773 1 80.75 105 PHE A CA 1
ATOM 853 C C . PHE A 1 105 ? 1.199 28.281 0.708 1 80.75 105 PHE A C 1
ATOM 855 O O . PHE A 1 105 ? 0.437 28.062 -0.234 1 80.75 105 PHE A O 1
ATOM 862 N N . GLY A 1 106 ? 1.878 29.422 0.99 1 80.31 106 GLY A N 1
ATOM 863 C CA . GLY A 1 106 ? 2 30.375 -0.098 1 80.31 106 GLY A CA 1
ATOM 864 C C . GLY A 1 106 ? 3.104 30.031 -1.08 1 80.31 106 GLY A C 1
ATOM 865 O O . GLY A 1 106 ? 3.906 29.125 -0.824 1 80.31 106 GLY A O 1
ATOM 866 N N . TYR A 1 107 ? 3.068 30.656 -2.195 1 77.56 107 TYR A N 1
ATOM 867 C CA . TYR A 1 107 ? 4.02 30.281 -3.238 1 77.56 107 TYR A CA 1
ATOM 868 C C . TYR A 1 107 ? 5.445 30.641 -2.83 1 77.56 107 TYR A C 1
ATOM 870 O O . TYR A 1 107 ? 6.406 30.141 -3.408 1 77.56 107 TYR A O 1
ATOM 878 N N . LYS A 1 108 ? 5.668 31.531 -1.841 1 80.25 108 LYS A N 1
ATOM 879 C CA . LYS A 1 108 ? 7.004 31.906 -1.397 1 80.25 108 LYS A CA 1
ATOM 880 C C . LYS A 1 108 ? 7.359 31.234 -0.077 1 80.25 108 LYS A C 1
ATOM 882 O O . LYS A 1 108 ? 8.469 31.406 0.439 1 80.25 108 LYS A O 1
ATOM 887 N N . ASP A 1 109 ? 6.406 30.547 0.422 1 76.31 109 ASP A N 1
ATOM 888 C CA . ASP A 1 109 ? 6.656 29.875 1.698 1 76.31 109 ASP A CA 1
ATOM 889 C C . ASP A 1 109 ? 7.633 28.719 1.53 1 76.31 109 ASP A C 1
ATOM 891 O O . ASP A 1 109 ? 7.609 28.016 0.515 1 76.31 109 ASP A O 1
ATOM 895 N N . SER A 1 110 ? 8.688 28.609 2.475 1 67.75 110 SER A N 1
ATOM 896 C CA . SER A 1 110 ? 9.547 27.422 2.494 1 67.75 110 SER A CA 1
ATOM 897 C C . SER A 1 110 ? 8.789 26.188 2.961 1 67.75 110 SER A C 1
ATOM 899 O O . SER A 1 110 ? 8.133 26.219 4.004 1 67.75 110 SER A O 1
ATOM 901 N N . GLN A 1 111 ? 8.625 25.312 2.135 1 63.22 111 GLN A N 1
ATOM 902 C CA . GLN A 1 111 ? 7.848 24.109 2.438 1 63.22 111 GLN A CA 1
ATOM 903 C C . GLN A 1 111 ? 8.656 23.125 3.275 1 63.22 111 GLN A C 1
ATOM 905 O O . GLN A 1 111 ? 8.203 22.016 3.545 1 63.22 111 GLN A O 1
ATOM 910 N N . SER A 1 112 ? 9.797 23.578 3.781 1 59.47 112 SER A N 1
ATOM 911 C CA . SER A 1 112 ? 10.664 22.578 4.391 1 59.47 112 SER A CA 1
ATOM 912 C C . SER A 1 112 ? 10.359 22.406 5.875 1 59.47 112 SER A C 1
ATOM 914 O O . SER A 1 112 ? 10.422 23.375 6.637 1 59.47 112 SER A O 1
ATOM 916 N N . MET A 1 113 ? 9.398 21.75 6.203 1 60.28 113 MET A N 1
ATOM 917 C CA . MET A 1 113 ? 9.367 21.328 7.602 1 60.28 113 MET A CA 1
ATOM 918 C C . MET A 1 113 ? 9.977 19.938 7.762 1 60.28 113 MET A C 1
ATOM 920 O O . MET A 1 113 ? 9.688 19.047 6.969 1 60.28 113 MET A O 1
ATOM 924 N N . GLU A 1 114 ? 11 20.031 8.703 1 60.72 114 GLU A N 1
ATOM 925 C CA . GLU A 1 114 ? 11.555 18.719 9.016 1 60.72 114 GLU A CA 1
ATOM 926 C C . GLU A 1 114 ? 10.469 17.766 9.508 1 60.72 114 GLU A C 1
ATOM 928 O O . GLU A 1 114 ? 9.547 18.172 10.211 1 60.72 114 GLU A O 1
ATOM 933 N N . GLY A 1 115 ? 10.461 16.562 9.164 1 60.38 115 GLY A N 1
ATOM 934 C CA . GLY A 1 115 ? 9.5 15.531 9.508 1 60.38 115 GLY A CA 1
ATOM 935 C C . GLY A 1 115 ? 9.188 15.477 10.992 1 60.38 115 GLY A C 1
ATOM 936 O O . GLY A 1 115 ? 8.023 15.383 11.383 1 60.38 115 GLY A O 1
ATOM 937 N N . ASP A 1 116 ? 10.195 15.664 11.773 1 66.44 116 ASP A N 1
ATOM 938 C CA . ASP A 1 116 ? 10 15.555 13.219 1 66.44 116 ASP A CA 1
ATOM 939 C C . ASP A 1 116 ? 9.188 16.734 13.75 1 66.44 116 ASP A C 1
ATOM 941 O O . ASP A 1 116 ? 8.352 16.578 14.641 1 66.44 116 ASP A O 1
ATOM 945 N N . ASP A 1 117 ? 9.492 17.828 13.141 1 76.94 117 ASP A N 1
ATOM 946 C CA . ASP A 1 117 ? 8.734 19 13.547 1 76.94 117 ASP A CA 1
ATOM 947 C C . ASP A 1 117 ? 7.273 18.891 13.125 1 76.94 117 ASP A C 1
ATOM 949 O O . ASP A 1 117 ? 6.379 19.281 13.883 1 76.94 117 ASP A O 1
ATOM 953 N N . PHE A 1 118 ? 7.133 18.312 12.094 1 82.81 118 PHE A N 1
ATOM 954 C CA . PHE A 1 118 ? 5.777 18.125 11.594 1 82.81 118 PHE A CA 1
ATOM 955 C C . PHE A 1 118 ? 5 17.172 12.508 1 82.81 118 PHE A C 1
ATOM 957 O O . PHE A 1 118 ? 3.865 17.469 12.891 1 82.81 118 PHE A O 1
ATOM 964 N N . VAL A 1 119 ? 5.68 16.109 12.898 1 86.62 119 VAL A N 1
ATOM 965 C CA . VAL A 1 119 ? 5.02 15.094 13.719 1 86.62 119 VAL A CA 1
ATOM 966 C C . VAL A 1 119 ? 4.645 15.695 15.07 1 86.62 119 VAL A C 1
ATOM 968 O O . VAL A 1 119 ? 3.523 15.508 15.555 1 86.62 119 VAL A O 1
ATOM 971 N N . THR A 1 120 ? 5.559 16.406 15.648 1 88.75 120 THR A N 1
ATOM 972 C CA . THR A 1 120 ? 5.32 17.016 16.953 1 88.75 120 THR A CA 1
ATOM 973 C C . THR A 1 120 ? 4.18 18.031 16.875 1 88.75 120 THR A C 1
ATOM 975 O O . THR A 1 120 ? 3.295 18.047 17.734 1 88.75 120 THR A O 1
ATOM 978 N N . LEU A 1 121 ? 4.242 18.812 15.852 1 89 121 LEU A N 1
ATOM 979 C CA . LEU A 1 121 ? 3.182 19.797 15.656 1 89 121 LEU A CA 1
ATOM 980 C C . LEU A 1 121 ? 1.833 19.109 15.461 1 89 121 LEU A C 1
ATOM 982 O O . LEU A 1 121 ? 0.833 19.516 16.062 1 89 121 LEU A O 1
ATOM 986 N N . MET A 1 122 ? 1.839 18.109 14.719 1 90.94 122 MET A N 1
ATOM 987 C CA . MET A 1 122 ? 0.606 17.375 14.422 1 90.94 122 MET A CA 1
ATOM 988 C C . MET A 1 122 ? 0.021 16.75 15.68 1 90.94 122 MET A C 1
ATOM 990 O O . MET A 1 122 ? -1.188 16.812 15.906 1 90.94 122 MET A O 1
ATOM 994 N N . ILE A 1 123 ? 0.856 16.188 16.5 1 93.56 123 ILE A N 1
ATOM 995 C CA . ILE A 1 123 ? 0.394 15.555 17.734 1 93.56 123 ILE A CA 1
ATOM 996 C C . ILE A 1 123 ? -0.26 16.594 18.625 1 93.56 123 ILE A C 1
ATOM 998 O O . ILE A 1 123 ? -1.321 16.344 19.203 1 93.56 123 ILE A O 1
ATOM 1002 N N . THR A 1 124 ? 0.382 17.734 18.703 1 93.75 124 THR A N 1
ATOM 1003 C CA . THR A 1 124 ? -0.163 18.812 19.516 1 93.75 124 THR A CA 1
ATOM 1004 C C . THR A 1 124 ? -1.53 19.25 18.984 1 93.75 124 THR A C 1
ATOM 1006 O O . THR A 1 124 ? -2.473 19.422 19.766 1 93.75 124 THR A O 1
ATOM 1009 N N . LYS A 1 125 ? -1.643 19.375 17.719 1 93.75 125 LYS A N 1
ATOM 1010 C CA . LYS A 1 125 ? -2.898 19.812 17.109 1 93.75 125 LYS A CA 1
ATOM 1011 C C . LYS A 1 125 ? -3.988 18.766 17.297 1 93.75 125 LYS A C 1
ATOM 1013 O O . LYS A 1 125 ? -5.156 19.094 17.5 1 93.75 125 LYS A O 1
ATOM 1018 N N . LEU A 1 126 ? -3.578 17.516 17.219 1 95.31 126 LEU A N 1
ATOM 1019 C CA . LEU A 1 126 ? -4.527 16.438 17.453 1 95.31 126 LEU A CA 1
ATOM 1020 C C . LEU A 1 126 ? -5.039 16.469 18.891 1 95.31 126 LEU A C 1
ATOM 1022 O O . LEU A 1 126 ? -6.234 16.297 19.125 1 95.31 126 LEU A O 1
ATOM 1026 N N . GLN A 1 127 ? -4.129 16.75 19.797 1 95.31 127 GLN A N 1
ATOM 1027 C CA . GLN A 1 127 ? -4.504 16.828 21.203 1 95.31 127 GLN A CA 1
ATOM 1028 C C . GLN A 1 127 ? -5.512 17.953 21.422 1 95.31 127 GLN A C 1
ATOM 1030 O O . GLN A 1 127 ? -6.449 17.812 22.219 1 95.31 127 GLN A O 1
ATOM 1035 N N . ASP A 1 128 ? -5.324 18.984 20.688 1 94 128 ASP A N 1
ATOM 1036 C CA . ASP A 1 128 ? -6.219 20.141 20.797 1 94 128 ASP A CA 1
ATOM 1037 C C . ASP A 1 128 ? -7.613 19.797 20.281 1 94 128 ASP A C 1
ATOM 1039 O O . ASP A 1 128 ? -8.602 20.406 20.703 1 94 128 ASP A O 1
ATOM 1043 N N . GLN A 1 129 ? -7.668 18.859 19.344 1 93.75 129 GLN A N 1
ATOM 1044 C CA . GLN A 1 129 ? -8.938 18.484 18.734 1 93.75 129 GLN A CA 1
ATOM 1045 C C . GLN A 1 129 ? -9.688 17.469 19.609 1 93.75 129 GLN A C 1
ATOM 1047 O O . GLN A 1 129 ? -10.875 17.234 19.422 1 93.75 129 GLN A O 1
ATOM 1052 N N . ALA A 1 130 ? -8.969 16.828 20.531 1 93.62 130 ALA A N 1
ATOM 1053 C CA . ALA A 1 130 ? -9.578 15.797 21.359 1 93.62 130 ALA A CA 1
ATOM 1054 C C . ALA A 1 130 ? -10.672 16.375 22.25 1 93.62 130 ALA A C 1
ATOM 1056 O O . ALA A 1 130 ? -10.516 17.453 22.828 1 93.62 130 ALA A O 1
ATOM 1057 N N . GLU A 1 131 ? -11.75 15.68 22.312 1 92.19 131 GLU A N 1
ATOM 1058 C CA . GLU A 1 131 ? -12.914 16.156 23.047 1 92.19 131 GLU A CA 1
ATOM 1059 C C . GLU A 1 131 ? -13.055 15.43 24.375 1 92.19 131 GLU A C 1
ATOM 1061 O O . GLU A 1 131 ? -13.969 15.719 25.156 1 92.19 131 GLU A O 1
ATOM 1066 N N . SER A 1 132 ? -12.281 14.469 24.688 1 93.94 132 SER A N 1
ATOM 1067 C CA . SER A 1 132 ? -12.328 13.695 25.922 1 93.94 132 SER A CA 1
ATOM 1068 C C . SER A 1 132 ? -10.938 13.281 26.375 1 93.94 132 SER A C 1
ATOM 1070 O O . SER A 1 132 ? -10 13.258 25.562 1 93.94 132 SER A O 1
ATOM 1072 N N . THR A 1 133 ? -10.867 13.023 27.578 1 94.62 133 THR A N 1
ATOM 1073 C CA . THR A 1 133 ? -9.609 12.547 28.156 1 94.62 133 THR A CA 1
ATOM 1074 C C . THR A 1 133 ? -9.219 11.203 27.547 1 94.62 133 THR A C 1
ATOM 1076 O O . THR A 1 133 ? -8.031 10.945 27.328 1 94.62 133 THR A O 1
ATOM 1079 N N . SER A 1 134 ? -10.234 10.414 27.25 1 94.44 134 SER A N 1
ATOM 1080 C CA . SER A 1 134 ? -9.984 9.109 26.641 1 94.44 134 SER A CA 1
ATOM 1081 C C . SER A 1 134 ? -9.359 9.273 25.25 1 94.44 134 SER A C 1
ATOM 1083 O O . SER A 1 134 ? -8.43 8.547 24.906 1 94.44 134 SER A O 1
ATOM 1085 N N . GLU A 1 135 ? -9.867 10.234 24.562 1 94.56 135 GLU A N 1
ATOM 1086 C CA . GLU A 1 135 ? -9.32 10.492 23.234 1 94.56 135 GLU A CA 1
ATOM 1087 C C . GLU A 1 135 ? -7.891 11.016 23.312 1 94.56 135 GLU A C 1
ATOM 1089 O O . GLU A 1 135 ? -7.035 10.633 22.516 1 94.56 135 GLU A O 1
ATOM 1094 N N . LYS A 1 136 ? -7.645 11.859 24.25 1 96 136 LYS A N 1
ATOM 1095 C CA . LYS A 1 136 ? -6.301 12.391 24.453 1 96 136 LYS A CA 1
ATOM 1096 C C . LYS A 1 136 ? -5.309 11.281 24.781 1 96 136 LYS A C 1
ATOM 1098 O O . LYS A 1 136 ? -4.195 11.258 24.25 1 96 136 LYS A O 1
ATOM 1103 N N . ARG A 1 137 ? -5.758 10.43 25.594 1 95.44 137 ARG A N 1
ATOM 1104 C CA . ARG A 1 137 ? -4.91 9.305 25.969 1 95.44 137 ARG A CA 1
ATOM 1105 C C . ARG A 1 137 ? -4.629 8.406 24.766 1 95.44 137 ARG A C 1
ATOM 1107 O O . ARG A 1 137 ? -3.516 7.898 24.609 1 95.44 137 ARG A O 1
ATOM 1114 N N . LYS A 1 138 ? -5.625 8.211 23.969 1 95.19 138 LYS A N 1
ATOM 1115 C CA . LYS A 1 138 ? -5.461 7.402 22.766 1 95.19 138 LYS A CA 1
ATOM 1116 C C . LYS A 1 138 ? -4.445 8.031 21.812 1 95.19 138 LYS A C 1
ATOM 1118 O O . LYS A 1 138 ? -3.604 7.328 21.25 1 95.19 138 LYS A O 1
ATOM 1123 N N . ILE A 1 139 ? -4.523 9.328 21.719 1 96.38 139 ILE A N 1
ATOM 1124 C CA . ILE A 1 139 ? -3.607 10.047 20.844 1 96.38 139 ILE A CA 1
ATOM 1125 C C . ILE A 1 139 ? -2.184 9.945 21.391 1 96.38 139 ILE A C 1
ATOM 1127 O O . ILE A 1 139 ? -1.245 9.672 20.641 1 96.38 139 ILE A O 1
ATOM 1131 N N . ASP A 1 140 ? -2.051 10.078 22.672 1 96 140 ASP A N 1
ATOM 1132 C CA . ASP A 1 140 ? -0.738 9.984 23.297 1 96 140 ASP A CA 1
ATOM 1133 C C . ASP A 1 140 ? -0.143 8.586 23.125 1 96 140 ASP A C 1
ATOM 1135 O O . ASP A 1 140 ? 1.033 8.445 22.797 1 96 140 ASP A O 1
ATOM 1139 N N . ALA A 1 141 ? -0.936 7.625 23.391 1 95.75 141 ALA A N 1
ATOM 1140 C CA . ALA A 1 141 ? -0.485 6.246 23.25 1 95.75 141 ALA A CA 1
ATOM 1141 C C . ALA A 1 141 ? -0.061 5.945 21.812 1 95.75 141 ALA A C 1
ATOM 1143 O O . ALA A 1 141 ? 0.956 5.285 21.578 1 95.75 141 ALA A O 1
ATOM 1144 N N . ALA A 1 142 ? -0.842 6.438 20.891 1 95.5 142 ALA A N 1
ATOM 1145 C CA . ALA A 1 142 ? -0.521 6.246 19.484 1 95.5 142 ALA A CA 1
ATOM 1146 C C . ALA A 1 142 ? 0.771 6.965 19.109 1 95.5 142 ALA A C 1
ATOM 1148 O O . ALA A 1 142 ? 1.589 6.434 18.359 1 95.5 142 ALA A O 1
ATOM 1149 N N . ALA A 1 143 ? 0.929 8.133 19.656 1 94.25 143 ALA A N 1
ATOM 1150 C CA . ALA A 1 143 ? 2.119 8.93 19.375 1 94.25 143 ALA A CA 1
ATOM 1151 C C . ALA A 1 143 ? 3.379 8.234 19.875 1 94.25 143 ALA A C 1
ATOM 1153 O O . ALA A 1 143 ? 4.441 8.328 19.266 1 94.25 143 ALA A O 1
ATOM 1154 N N . GLU A 1 144 ? 3.271 7.512 20.938 1 93.62 144 GLU A N 1
ATOM 1155 C CA . GLU A 1 144 ? 4.406 6.824 21.547 1 93.62 144 GLU A CA 1
ATOM 1156 C C . GLU A 1 144 ? 4.926 5.711 20.641 1 93.62 144 GLU A C 1
ATOM 1158 O O . GLU A 1 144 ? 6.109 5.367 20.688 1 93.62 144 GLU A O 1
ATOM 1163 N N . ARG A 1 145 ? 4.086 5.102 19.859 1 89.88 145 ARG A N 1
ATOM 1164 C CA . ARG A 1 145 ? 4.465 3.998 18.984 1 89.88 145 ARG A CA 1
ATOM 1165 C C . ARG A 1 145 ? 5.148 4.512 17.719 1 89.88 145 ARG A C 1
ATOM 1167 O O . ARG A 1 145 ? 5.797 3.742 17 1 89.88 145 ARG A O 1
ATOM 1174 N N . GLY A 1 146 ? 5.031 5.82 17.391 1 86.19 146 GLY A N 1
ATOM 1175 C CA . GLY A 1 146 ? 5.641 6.387 16.203 1 86.19 146 GLY A CA 1
ATOM 1176 C C . GLY A 1 146 ? 4.707 6.398 15 1 86.19 146 GLY A C 1
ATOM 1177 O O . GLY A 1 146 ? 3.783 5.59 14.922 1 86.19 146 GLY A O 1
ATOM 1178 N N . PRO A 1 147 ? 4.969 7.324 14.133 1 90.75 147 PRO A N 1
ATOM 1179 C CA . PRO A 1 147 ? 4.082 7.445 12.977 1 90.75 147 PRO A CA 1
ATOM 1180 C C . PRO A 1 147 ? 4.602 6.691 11.75 1 90.75 147 PRO A C 1
ATOM 1182 O O . PRO A 1 147 ? 5.793 6.383 11.672 1 90.75 147 PRO A O 1
ATOM 1185 N N . VAL A 1 148 ? 3.734 6.266 10.945 1 91.38 148 VAL A N 1
ATOM 1186 C CA . VAL A 1 148 ? 4.062 5.809 9.602 1 91.38 148 VAL A CA 1
ATOM 1187 C C . VAL A 1 148 ? 3.508 6.789 8.57 1 91.38 148 VAL A C 1
ATOM 1189 O O . VAL A 1 148 ? 2.547 7.512 8.852 1 91.38 148 VAL A O 1
ATOM 1192 N N . PHE A 1 149 ? 4.164 6.785 7.41 1 90.75 149 PHE A N 1
ATOM 1193 C CA . PHE A 1 149 ? 3.783 7.703 6.344 1 90.75 149 PHE A CA 1
ATOM 1194 C C . PHE A 1 149 ? 3.355 6.938 5.098 1 90.75 149 PHE A C 1
ATOM 1196 O O . PHE A 1 149 ? 4.094 6.078 4.605 1 90.75 149 PHE A O 1
ATOM 1203 N N . VAL A 1 150 ? 2.168 7.238 4.641 1 90.19 150 VAL A N 1
ATOM 120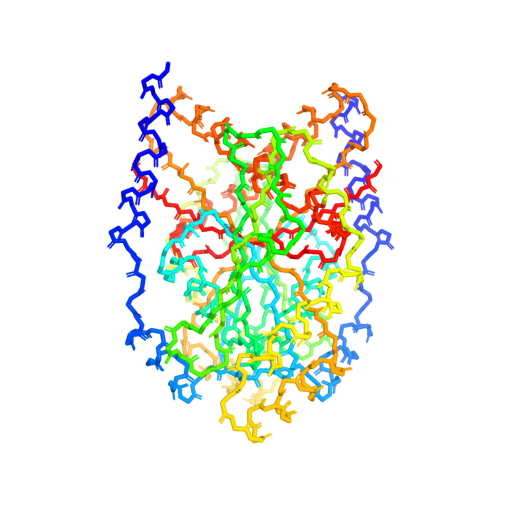4 C CA . VAL A 1 150 ? 1.634 6.582 3.451 1 90.19 150 VAL A CA 1
ATOM 1205 C C . VAL A 1 150 ? 1.236 7.637 2.418 1 90.19 150 VAL A C 1
ATOM 1207 O O . VAL A 1 150 ? 0.558 8.609 2.746 1 90.19 150 VAL A O 1
ATOM 1210 N N . LEU A 1 151 ? 1.733 7.43 1.26 1 86 151 LEU A N 1
ATOM 1211 C CA . LEU A 1 151 ? 1.348 8.289 0.15 1 86 151 LEU A CA 1
ATOM 1212 C C . LEU A 1 151 ? 0.392 7.57 -0.795 1 86 151 LEU A C 1
ATOM 1214 O O . LEU A 1 151 ? 0.763 6.574 -1.416 1 86 151 LEU A O 1
ATOM 1218 N N . GLY A 1 152 ? -0.825 8.094 -0.841 1 82.75 152 GLY A N 1
ATOM 1219 C CA . GLY A 1 152 ? -1.826 7.508 -1.72 1 82.75 152 GLY A CA 1
ATOM 1220 C C . GLY A 1 152 ? -1.884 8.172 -3.082 1 82.75 152 GLY A C 1
ATOM 1221 O O . GLY A 1 152 ? -1.976 9.398 -3.176 1 82.75 152 GLY A O 1
ATOM 1222 N N . ARG A 1 153 ? -1.764 7.254 -4.148 1 71.56 153 ARG A N 1
ATOM 1223 C CA . ARG A 1 153 ? -1.838 7.762 -5.516 1 71.56 153 ARG A CA 1
ATOM 1224 C C . ARG A 1 153 ? -2.898 7.016 -6.316 1 71.56 153 ARG A C 1
ATOM 1226 O O . ARG A 1 153 ? -3.102 5.816 -6.121 1 71.56 153 ARG A O 1
ATOM 1233 N N . THR A 1 154 ? -3.672 7.789 -7.055 1 63.97 154 THR A N 1
ATOM 1234 C CA . THR A 1 154 ? -4.617 7.18 -7.984 1 63.97 154 THR A CA 1
ATOM 1235 C C . THR A 1 154 ? -4.09 7.254 -9.414 1 63.97 154 THR A C 1
ATOM 1237 O O . THR A 1 154 ? -3.688 8.32 -9.875 1 63.97 154 THR A O 1
ATOM 1240 N N . ILE A 1 155 ? -3.873 6.059 -9.953 1 58.72 155 ILE A N 1
ATOM 1241 C CA . ILE A 1 155 ? -3.352 5.973 -11.312 1 58.72 155 ILE A CA 1
ATOM 1242 C C . ILE A 1 155 ? -4.504 5.777 -12.297 1 58.72 155 ILE A C 1
ATOM 1244 O O . ILE A 1 155 ? -5.312 4.859 -12.133 1 58.72 155 ILE A O 1
ATOM 1248 N N . LEU A 1 156 ? -4.656 6.746 -13.164 1 53.47 156 LEU A N 1
ATOM 1249 C CA . LEU A 1 156 ? -5.68 6.652 -14.203 1 53.47 156 LEU A CA 1
ATOM 1250 C C . LEU A 1 156 ? -5.141 5.93 -15.43 1 53.47 156 LEU A C 1
ATOM 1252 O O . LEU A 1 156 ? -4.082 6.285 -15.953 1 53.47 156 LEU A O 1
ATOM 1256 N N . LYS A 1 157 ? -5.535 4.707 -15.555 1 53.47 157 LYS A N 1
ATOM 1257 C CA . LYS A 1 157 ? -5.195 4.012 -16.797 1 53.47 157 LYS A CA 1
ATOM 1258 C C . LYS A 1 157 ? -6.234 4.289 -17.875 1 53.47 157 LYS A C 1
ATOM 1260 O O . LYS A 1 157 ? -7.43 4.059 -17.672 1 53.47 157 LYS A O 1
ATOM 1265 N N . ALA A 1 158 ? -5.773 5.121 -18.828 1 48.25 158 ALA A N 1
ATOM 1266 C CA . ALA A 1 158 ? -6.656 5.371 -19.953 1 48.25 158 ALA A CA 1
ATOM 1267 C C . ALA A 1 158 ? -6.645 4.195 -20.938 1 48.25 158 ALA A C 1
ATOM 1269 O O . ALA A 1 158 ? -5.605 3.561 -21.141 1 48.25 158 ALA A O 1
ATOM 1270 N N . ASN A 1 159 ? -7.734 3.447 -20.938 1 49.12 159 ASN A N 1
ATOM 1271 C CA . ASN A 1 159 ? -7.879 2.355 -21.891 1 49.12 159 ASN A CA 1
ATOM 1272 C C . ASN A 1 159 ? -7.219 2.689 -23.219 1 49.12 159 ASN A C 1
ATOM 1274 O O . ASN A 1 159 ? -6.672 1.808 -23.891 1 49.12 159 ASN A O 1
ATOM 1278 N N . LYS A 1 160 ? -7.793 3.594 -24.078 1 45.28 160 LYS A N 1
ATOM 1279 C CA . LYS A 1 160 ? -7.602 3.748 -25.531 1 45.28 160 LYS A CA 1
ATOM 1280 C C . LYS A 1 160 ? -6.449 4.699 -25.828 1 45.28 160 LYS A C 1
ATOM 1282 O O . LYS A 1 160 ? -6.25 5.688 -25.125 1 45.28 160 LYS A O 1
ATOM 1287 N N . GLY A 1 161 ? -5.664 4.441 -26.953 1 43.97 161 GLY A N 1
ATOM 1288 C CA . GLY A 1 161 ? -4.594 4.898 -27.812 1 43.97 161 GLY A CA 1
ATOM 1289 C C . GLY A 1 161 ? -3.389 5.426 -27.062 1 43.97 161 GLY A C 1
ATOM 1290 O O . GLY A 1 161 ? -3.461 5.648 -25.844 1 43.97 161 GLY A O 1
ATOM 1291 N N . TRP A 1 162 ? -2.254 5.246 -27.547 1 41.56 162 TRP A N 1
ATOM 1292 C CA . TRP A 1 162 ? -0.89 5.551 -27.141 1 41.56 162 TRP A CA 1
ATOM 1293 C C . TRP A 1 162 ? -0.811 6.93 -26.484 1 41.56 162 TRP A C 1
ATOM 1295 O O . TRP A 1 162 ? -0.096 7.117 -25.5 1 41.56 162 TRP A O 1
ATOM 1305 N N . PHE A 1 163 ? -1.555 7.758 -27.031 1 42.72 163 PHE A N 1
ATOM 1306 C CA . PHE A 1 163 ? -1.461 9.156 -26.625 1 42.72 163 PHE A CA 1
ATOM 1307 C C . PHE A 1 163 ? -2.115 9.375 -25.266 1 42.72 163 PHE A C 1
ATOM 1309 O O . PHE A 1 163 ? -1.621 10.156 -24.453 1 42.72 163 PHE A O 1
ATOM 1316 N N . ALA A 1 164 ? -3.053 8.734 -25.062 1 42.16 164 ALA A N 1
ATOM 1317 C CA . ALA A 1 164 ? -3.838 8.93 -23.859 1 42.16 164 ALA A CA 1
ATOM 1318 C C . ALA A 1 164 ? -3.129 8.336 -22.641 1 42.16 164 ALA A C 1
ATOM 1320 O O . ALA A 1 164 ? -3.145 8.914 -21.547 1 42.16 164 ALA A O 1
ATOM 1321 N N . ARG A 1 165 ? -2.396 7.348 -22.828 1 43.88 165 ARG A N 1
ATOM 1322 C CA . ARG A 1 165 ? -1.608 6.691 -21.781 1 43.88 165 ARG A CA 1
ATOM 1323 C C . ARG A 1 165 ? -0.469 7.59 -21.312 1 43.88 165 ARG A C 1
ATOM 1325 O O . ARG A 1 165 ? -0.2 7.68 -20.109 1 43.88 165 ARG A O 1
ATOM 1332 N N . PHE A 1 166 ? 0.183 8.219 -22.344 1 41.91 166 PHE A N 1
ATOM 1333 C CA . PHE A 1 166 ? 1.279 9.133 -22.047 1 41.91 166 PHE A CA 1
ATOM 1334 C C . PHE A 1 166 ? 0.783 10.336 -21.25 1 41.91 166 PHE A C 1
ATOM 1336 O O . PHE A 1 166 ? 1.45 10.789 -20.312 1 41.91 166 PHE A O 1
ATOM 1343 N N . THR A 1 167 ? -0.293 10.805 -21.672 1 42.91 167 THR A N 1
ATOM 1344 C CA . THR A 1 167 ? -0.8 12.016 -21.047 1 42.91 167 THR A CA 1
ATOM 1345 C C . THR A 1 167 ? -1.199 11.742 -19.594 1 42.91 167 THR A C 1
ATOM 1347 O O . THR A 1 167 ? -0.924 12.547 -18.703 1 42.91 167 THR A O 1
ATOM 1350 N N . ILE A 1 168 ? -1.699 10.648 -19.5 1 44.16 168 ILE A N 1
ATOM 1351 C CA . ILE A 1 168 ? -2.203 10.352 -18.156 1 44.16 168 ILE A CA 1
ATOM 1352 C C . ILE A 1 168 ? -1.04 9.984 -17.25 1 44.16 168 ILE A C 1
ATOM 1354 O O . ILE A 1 168 ? -0.987 10.43 -16.094 1 44.16 168 ILE A O 1
ATOM 1358 N N . GLU A 1 169 ? -0.115 9.289 -17.844 1 45.06 169 GLU A N 1
ATOM 1359 C CA . GLU A 1 169 ? 1.086 9.023 -17.047 1 45.06 169 GLU A CA 1
ATOM 1360 C C . GLU A 1 169 ? 1.791 10.328 -16.672 1 45.06 169 GLU A C 1
ATOM 1362 O O . GLU A 1 169 ? 2.27 10.477 -15.555 1 45.06 169 GLU A O 1
ATOM 1367 N N . TYR A 1 170 ? 1.861 11.172 -17.734 1 41.59 170 TYR A N 1
ATOM 1368 C CA . TYR A 1 170 ? 2.488 12.461 -17.469 1 41.59 170 TYR A CA 1
ATOM 1369 C C . TYR A 1 170 ? 1.686 13.258 -16.438 1 41.59 170 TYR A C 1
ATOM 1371 O O . TYR A 1 170 ? 2.254 13.852 -15.523 1 41.59 170 TYR A O 1
ATOM 1379 N N . LEU A 1 171 ? 0.476 13.266 -16.641 1 41.88 171 LEU A N 1
ATOM 1380 C CA . LEU A 1 171 ? -0.394 13.984 -15.719 1 41.88 171 LEU A CA 1
ATOM 1381 C C . LEU A 1 171 ? -0.302 13.398 -14.312 1 41.88 171 LEU A C 1
ATOM 1383 O O . LEU A 1 171 ? -0.235 14.133 -13.328 1 41.88 171 LEU A O 1
ATOM 1387 N N . TYR A 1 172 ? -0.232 12.219 -14.359 1 44.41 172 TYR A N 1
ATOM 1388 C CA . TYR A 1 172 ? -0.085 11.5 -13.102 1 44.41 172 TYR A CA 1
ATOM 1389 C C . TYR A 1 172 ? 1.254 11.828 -12.445 1 44.41 172 TYR A C 1
ATOM 1391 O O . TYR A 1 172 ? 1.32 12.055 -11.234 1 44.41 172 TYR A O 1
ATOM 1399 N N . ARG A 1 173 ? 2.18 11.922 -13.32 1 46.19 173 ARG A N 1
ATOM 1400 C CA . ARG A 1 173 ? 3.494 12.32 -12.828 1 46.19 173 ARG A CA 1
ATOM 1401 C C . ARG A 1 173 ? 3.451 13.727 -12.234 1 46.19 173 ARG A C 1
ATOM 1403 O O . ARG A 1 173 ? 4.074 13.984 -11.203 1 46.19 173 ARG A O 1
ATOM 1410 N N . PHE A 1 174 ? 2.723 14.57 -12.977 1 42.41 174 PHE A N 1
ATOM 1411 C CA . PHE A 1 174 ? 2.631 15.953 -12.523 1 42.41 174 PHE A CA 1
ATOM 1412 C C . PHE A 1 174 ? 1.876 16.031 -11.203 1 42.41 174 PHE A C 1
ATOM 1414 O O . PHE A 1 174 ? 2.289 16.75 -10.289 1 42.41 174 PHE A O 1
ATOM 1421 N N . LEU A 1 175 ? 0.797 15.398 -11.141 1 43.47 175 LEU A N 1
ATOM 1422 C CA . LEU A 1 175 ? -0.001 15.445 -9.914 1 43.47 175 LEU A CA 1
ATOM 1423 C C . LEU A 1 175 ? 0.729 14.766 -8.766 1 43.47 175 LEU A C 1
ATOM 1425 O O . LEU A 1 175 ? 0.676 15.234 -7.625 1 43.47 175 LEU A O 1
ATOM 1429 N N . GLN A 1 176 ? 1.368 13.773 -9.227 1 46.62 176 GLN A N 1
ATOM 1430 C CA . GLN A 1 176 ? 2.266 13.117 -8.281 1 46.62 176 GLN A CA 1
ATOM 1431 C C . GLN A 1 176 ? 3.365 14.07 -7.812 1 46.62 176 GLN A C 1
ATOM 1433 O O . GLN A 1 176 ? 3.771 14.031 -6.648 1 46.62 176 GLN A O 1
ATOM 1438 N N . LYS A 1 177 ? 3.701 14.875 -8.758 1 47.25 177 LYS A N 1
ATOM 1439 C CA . LYS A 1 177 ? 4.707 15.859 -8.383 1 47.25 177 LYS A CA 1
ATOM 1440 C C . LYS A 1 177 ? 4.18 16.797 -7.289 1 47.25 177 LYS A C 1
ATOM 1442 O O . LYS A 1 177 ? 4.914 17.141 -6.363 1 47.25 177 LYS A O 1
ATOM 1447 N N . ASN A 1 178 ? 2.943 17.109 -7.539 1 45.25 178 ASN A N 1
ATOM 1448 C CA . ASN A 1 178 ? 2.418 17.984 -6.504 1 45.25 178 ASN A CA 1
ATOM 1449 C C . ASN A 1 178 ? 2.268 17.266 -5.172 1 45.25 178 ASN A C 1
ATOM 1451 O O . ASN A 1 178 ? 2.51 17.844 -4.113 1 45.25 178 ASN A O 1
ATOM 1455 N N . SER A 1 179 ? 1.735 16.094 -5.211 1 48.25 179 SER A N 1
ATOM 1456 C CA . SER A 1 179 ? 1.695 15.328 -3.967 1 48.25 179 SER A CA 1
ATOM 1457 C C . SER A 1 179 ? 3.1 15.031 -3.451 1 48.25 179 SER A C 1
ATOM 1459 O O . SER A 1 179 ? 3.33 15.016 -2.24 1 48.25 179 SER A O 1
ATOM 1461 N N . ARG A 1 180 ? 3.959 14.852 -4.457 1 51.88 180 ARG A N 1
ATOM 1462 C CA . ARG A 1 180 ? 5.371 14.781 -4.098 1 51.88 180 ARG A CA 1
ATOM 1463 C C . ARG A 1 180 ? 5.828 16.062 -3.412 1 51.88 180 ARG A C 1
ATOM 1465 O O . ARG A 1 180 ? 6.695 16.031 -2.535 1 51.88 180 ARG A O 1
ATOM 1472 N N . ALA A 1 181 ? 5.188 17.031 -3.945 1 53 181 ALA A N 1
ATOM 1473 C CA . ALA A 1 181 ? 5.492 18.297 -3.305 1 53 181 ALA A CA 1
ATOM 1474 C C . ALA A 1 181 ? 5.172 18.25 -1.813 1 53 181 ALA A C 1
ATOM 1476 O O . ALA A 1 181 ? 5.91 18.812 -0.996 1 53 181 ALA A O 1
ATOM 1477 N N . ALA A 1 182 ? 4.109 17.547 -1.576 1 54.25 182 ALA A N 1
ATOM 1478 C CA . ALA A 1 182 ? 3.758 17.5 -0.16 1 54.25 182 ALA A CA 1
ATOM 1479 C C . ALA A 1 182 ? 4.816 16.734 0.64 1 54.25 182 ALA A C 1
ATOM 1481 O O . ALA A 1 182 ? 5.266 17.203 1.687 1 54.25 182 ALA A O 1
ATOM 1482 N N . ILE A 1 183 ? 5.141 15.633 0.017 1 58.56 183 ILE A N 1
ATOM 1483 C CA . ILE A 1 183 ? 6.145 14.836 0.72 1 58.56 183 ILE A CA 1
ATOM 1484 C C . ILE A 1 183 ? 7.469 15.602 0.762 1 58.56 183 ILE A C 1
ATOM 1486 O O . ILE A 1 183 ? 8.164 15.594 1.778 1 58.56 183 ILE A O 1
ATOM 1490 N N . SER A 1 184 ? 7.602 16.25 -0.347 1 59.81 184 SER A N 1
ATOM 1491 C CA . SER A 1 184 ? 8.82 17.047 -0.39 1 59.81 184 SER A CA 1
ATOM 1492 C C . SER A 1 184 ? 8.727 18.25 0.55 1 59.81 184 SER A C 1
ATOM 1494 O O . SER A 1 184 ? 9.695 18.578 1.23 1 59.81 184 SER A O 1
ATOM 1496 N N . ALA A 1 185 ? 7.551 18.797 0.592 1 60.69 185 ALA A N 1
ATOM 1497 C CA . ALA A 1 185 ? 7.348 19.969 1.45 1 60.69 185 ALA A CA 1
ATOM 1498 C C . ALA A 1 185 ? 7.535 19.609 2.92 1 60.69 185 ALA A C 1
ATOM 1500 O O . ALA A 1 185 ? 8.008 20.422 3.713 1 60.69 185 ALA A O 1
ATOM 1501 N N . LEU A 1 186 ? 7.281 18.328 3.092 1 63.22 186 LEU A N 1
ATOM 1502 C CA . LEU A 1 186 ? 7.336 17.922 4.492 1 63.22 186 LEU A CA 1
ATOM 1503 C C . LEU A 1 186 ? 8.625 17.156 4.789 1 63.22 186 LEU A C 1
ATOM 1505 O O . LEU A 1 186 ? 8.844 16.719 5.922 1 63.22 186 LEU A O 1
ATOM 1509 N N . GLN A 1 187 ? 9.539 17.141 3.832 1 65.12 187 GLN A N 1
ATOM 1510 C CA . GLN A 1 187 ? 10.828 16.484 3.957 1 65.12 187 GLN A CA 1
ATOM 1511 C C . GLN A 1 187 ? 10.695 15.117 4.605 1 65.12 187 GLN A C 1
ATOM 1513 O O . GLN A 1 187 ? 11.438 14.781 5.531 1 65.12 187 GLN A O 1
ATOM 1518 N N . ILE A 1 188 ? 9.586 14.516 4.305 1 69.94 188 ILE A N 1
ATOM 1519 C CA . ILE A 1 188 ? 9.461 13.148 4.789 1 69.94 188 ILE A CA 1
ATOM 1520 C C . ILE A 1 188 ? 10.406 12.234 4.008 1 69.94 188 ILE A C 1
ATOM 1522 O O . ILE A 1 188 ? 10.398 12.234 2.775 1 69.94 188 ILE A O 1
ATOM 1526 N N . PRO A 1 189 ? 11.25 11.617 4.848 1 69.25 189 PRO A N 1
ATOM 1527 C CA . PRO A 1 189 ? 12.164 10.719 4.141 1 69.25 189 PRO A CA 1
ATOM 1528 C C . PRO A 1 189 ? 11.438 9.719 3.25 1 69.25 189 PRO A C 1
ATOM 1530 O O . PRO A 1 189 ? 10.555 8.992 3.717 1 69.25 189 PRO A O 1
ATOM 1533 N N . PRO A 1 190 ? 11.758 9.758 1.982 1 67.12 190 PRO A N 1
ATOM 1534 C CA . PRO A 1 190 ? 11.086 8.859 1.039 1 67.12 190 PRO A CA 1
ATOM 1535 C C . PRO A 1 190 ? 11.219 7.391 1.433 1 67.12 190 PRO A C 1
ATOM 1537 O O . PRO A 1 190 ? 10.312 6.594 1.157 1 67.12 190 PRO A O 1
ATOM 1540 N N . ASP A 1 191 ? 12.234 7.074 2.178 1 70.75 191 ASP A N 1
ATOM 1541 C CA . ASP A 1 191 ? 12.484 5.684 2.541 1 70.75 191 ASP A CA 1
ATOM 1542 C C . ASP A 1 191 ? 11.562 5.238 3.676 1 70.75 191 ASP A C 1
ATOM 1544 O O . ASP A 1 191 ? 11.414 4.043 3.928 1 70.75 191 ASP A O 1
ATOM 1548 N N . LYS A 1 192 ? 10.875 6.25 4.18 1 77.94 192 LYS A N 1
ATOM 1549 C CA . LYS A 1 192 ? 9.961 5.906 5.27 1 77.94 192 LYS A CA 1
ATOM 1550 C C . LYS A 1 192 ? 8.508 6.051 4.836 1 77.94 192 LYS A C 1
ATOM 1552 O O . LYS A 1 192 ? 7.598 5.984 5.664 1 77.94 192 LYS A O 1
ATOM 1557 N N . THR A 1 193 ? 8.445 6.191 3.566 1 85.25 193 THR A N 1
ATOM 1558 C CA . THR A 1 193 ? 7.094 6.41 3.061 1 85.25 193 THR A CA 1
ATOM 1559 C C . THR A 1 193 ? 6.645 5.238 2.191 1 85.25 193 THR A C 1
ATOM 1561 O O . THR A 1 193 ? 7.395 4.777 1.328 1 85.25 193 THR A O 1
ATOM 1564 N N . LEU A 1 194 ? 5.512 4.727 2.521 1 89.25 194 LEU A N 1
ATOM 1565 C CA . LEU A 1 194 ? 4.895 3.717 1.669 1 89.25 194 LEU A CA 1
ATOM 1566 C C . LEU A 1 194 ? 4.012 4.367 0.609 1 89.25 194 LEU A C 1
ATOM 1568 O O . LEU A 1 194 ? 3.123 5.156 0.935 1 89.25 194 LEU A O 1
ATOM 1572 N N . GLN A 1 195 ? 4.281 4.062 -0.577 1 84.38 195 GLN A N 1
ATOM 1573 C CA . GLN A 1 195 ? 3.434 4.555 -1.658 1 84.38 195 GLN A CA 1
ATOM 1574 C C . GLN A 1 195 ? 2.348 3.545 -2.014 1 84.38 195 GLN A C 1
ATOM 1576 O O . GLN A 1 195 ? 2.639 2.367 -2.232 1 84.38 195 GLN A O 1
ATOM 1581 N N . VAL A 1 196 ? 1.179 4.023 -1.972 1 87.5 196 VAL A N 1
ATOM 1582 C CA . VAL A 1 196 ? 0.063 3.152 -2.332 1 87.5 196 VAL A CA 1
ATOM 1583 C C . VAL A 1 196 ? -0.697 3.75 -3.514 1 87.5 196 VAL A C 1
ATOM 1585 O O . VAL A 1 196 ? -0.89 4.965 -3.586 1 87.5 196 VAL A O 1
ATOM 1588 N N . GLY A 1 197 ? -1 2.799 -4.434 1 82.75 197 GLY A N 1
ATOM 1589 C CA . GLY A 1 197 ? -1.701 3.248 -5.625 1 82.75 197 GLY A CA 1
ATOM 1590 C C . GLY A 1 197 ? -2.9 2.385 -5.973 1 82.75 197 GLY A C 1
ATOM 1591 O O . GLY A 1 197 ? -2.943 1.203 -5.625 1 82.75 197 GLY A O 1
ATOM 1592 N N . MET A 1 198 ? -3.854 3.021 -6.641 1 74.88 198 MET A N 1
ATOM 1593 C CA . MET A 1 198 ? -5.051 2.389 -7.184 1 74.88 198 MET A CA 1
ATOM 1594 C C . MET A 1 198 ? -5.23 2.734 -8.656 1 74.88 198 MET A C 1
ATOM 1596 O O . MET A 1 198 ? -4.965 3.865 -9.07 1 74.88 198 MET A O 1
ATOM 1600 N N . VAL A 1 199 ? -5.5 1.655 -9.414 1 65.75 199 VAL A N 1
ATOM 1601 C CA . VAL A 1 199 ? -5.645 1.884 -10.844 1 65.75 199 VAL A CA 1
ATOM 1602 C C . VAL A 1 199 ? -7.125 1.959 -11.211 1 65.75 199 VAL A C 1
ATOM 1604 O O . VAL A 1 199 ? -7.918 1.104 -10.797 1 65.75 199 VAL A O 1
ATOM 1607 N N . TYR A 1 200 ? -7.414 3.08 -11.844 1 62.03 200 TYR A N 1
ATOM 1608 C CA . TYR A 1 200 ? -8.742 3.217 -12.422 1 62.03 200 TYR A CA 1
ATOM 1609 C C . TYR A 1 200 ? -8.695 3.057 -13.938 1 62.03 200 TYR A C 1
ATOM 1611 O O . TYR A 1 200 ? -7.762 3.541 -14.594 1 62.03 200 TYR A O 1
ATOM 1619 N N . GLU A 1 201 ? -9.43 2.109 -14.414 1 54.44 201 GLU A N 1
ATOM 1620 C CA . GLU A 1 201 ? -9.562 2.061 -15.867 1 54.44 201 GLU A CA 1
ATOM 1621 C C . GLU A 1 201 ? -10.672 2.988 -16.344 1 54.44 201 GLU A C 1
ATOM 1623 O O . GLU A 1 201 ? -11.797 2.924 -15.859 1 54.44 201 GLU A O 1
ATOM 1628 N N . ILE A 1 202 ? -10.219 4.027 -16.969 1 49.47 202 ILE A N 1
ATOM 1629 C CA . ILE A 1 202 ? -11.219 4.902 -17.562 1 49.47 202 ILE A CA 1
ATOM 1630 C C . ILE A 1 202 ? -11.312 4.621 -19.062 1 49.47 202 ILE A C 1
ATOM 1632 O O . ILE A 1 202 ? -10.32 4.238 -19.703 1 49.47 202 ILE A O 1
ATOM 1636 N N . MET B 1 1 ? 21.938 1.313 -23.922 1 32.56 1 MET B N 1
ATOM 1637 C CA . MET B 1 1 ? 21.828 -0.063 -23.438 1 32.56 1 MET B CA 1
ATOM 1638 C C . MET B 1 1 ? 22.453 -0.205 -22.062 1 32.56 1 MET B C 1
ATOM 1640 O O . MET B 1 1 ? 21.938 -0.951 -21.219 1 32.56 1 MET B O 1
ATOM 1644 N N . LEU B 1 2 ? 23.406 0.582 -21.859 1 36.59 2 LEU B N 1
ATOM 1645 C CA . LEU B 1 2 ? 24.281 0.494 -20.688 1 36.59 2 LEU B CA 1
ATOM 1646 C C . LEU B 1 2 ? 23.594 1.093 -19.453 1 36.59 2 LEU B C 1
ATOM 1648 O O . LEU B 1 2 ? 23.766 0.596 -18.344 1 36.59 2 LEU B O 1
ATOM 1652 N N . SER B 1 3 ? 22.828 2.102 -19.719 1 40.25 3 SER B N 1
ATOM 1653 C CA . SER B 1 3 ? 22.266 2.881 -18.625 1 40.25 3 SER B CA 1
ATOM 1654 C C . SER B 1 3 ? 21.094 2.145 -17.984 1 40.25 3 SER B C 1
ATOM 1656 O O . SER B 1 3 ? 20.906 2.221 -16.766 1 40.25 3 SER B O 1
ATOM 1658 N N . TRP B 1 4 ? 20.406 1.373 -18.953 1 40.72 4 TRP B N 1
ATOM 1659 C CA . TRP B 1 4 ? 19.297 0.531 -18.516 1 40.72 4 TRP B CA 1
ATOM 1660 C C . TRP B 1 4 ? 19.797 -0.594 -17.609 1 40.72 4 TRP B C 1
ATOM 1662 O O . TRP B 1 4 ? 19.234 -0.848 -16.547 1 40.72 4 TRP B O 1
ATOM 1672 N N . THR B 1 5 ? 20.797 -1.141 -18.109 1 43.59 5 THR B N 1
ATOM 1673 C CA . THR B 1 5 ? 21.453 -2.232 -17.406 1 43.59 5 THR B CA 1
ATOM 1674 C C . THR B 1 5 ? 22.016 -1.751 -16.062 1 43.59 5 THR B C 1
ATOM 1676 O O . THR B 1 5 ? 22.016 -2.494 -15.086 1 43.59 5 THR B O 1
ATOM 1679 N N . TYR B 1 6 ? 22.219 -0.47 -16.172 1 43.16 6 TYR B N 1
ATOM 1680 C CA . TYR B 1 6 ? 22.812 0.065 -14.953 1 43.16 6 TYR B CA 1
ATOM 1681 C C . TYR B 1 6 ? 21.766 0.274 -13.875 1 43.16 6 TYR B C 1
ATOM 1683 O O . TYR B 1 6 ? 21.969 -0.094 -12.719 1 43.16 6 TYR B O 1
ATOM 1691 N N . GLY B 1 7 ? 20.672 0.794 -14.234 1 46.38 7 GLY B N 1
ATOM 1692 C CA . GLY B 1 7 ? 19.594 1.004 -13.273 1 46.38 7 GLY B CA 1
ATOM 1693 C C . GLY B 1 7 ? 19.016 -0.289 -12.727 1 46.38 7 GLY B C 1
ATOM 1694 O O . GLY B 1 7 ? 18.766 -0.405 -11.531 1 46.38 7 GLY B O 1
ATOM 1695 N N . ARG B 1 8 ? 18.922 -1.186 -13.719 1 52.66 8 ARG B N 1
ATOM 1696 C CA . ARG B 1 8 ? 18.438 -2.5 -13.305 1 52.66 8 ARG B CA 1
ATOM 1697 C C . ARG B 1 8 ? 19.453 -3.178 -12.375 1 52.66 8 ARG B C 1
ATOM 1699 O O . ARG B 1 8 ? 19.062 -3.799 -11.383 1 52.66 8 ARG B O 1
ATOM 1706 N N . SER B 1 9 ? 20.609 -2.957 -12.836 1 53.38 9 SER B N 1
ATOM 1707 C CA . SER B 1 9 ? 21.688 -3.566 -12.055 1 53.38 9 SER B CA 1
ATOM 1708 C C . SER B 1 9 ? 21.781 -2.93 -10.672 1 53.38 9 SER B C 1
ATOM 1710 O O . SER B 1 9 ? 21.938 -3.629 -9.664 1 53.38 9 SER B O 1
ATOM 1712 N N . LYS B 1 10 ? 21.547 -1.628 -10.711 1 55.72 10 LYS B N 1
ATOM 1713 C CA . LYS B 1 10 ? 21.672 -0.958 -9.422 1 55.72 10 LYS B CA 1
ATOM 1714 C C . LYS B 1 10 ? 20.484 -1.281 -8.516 1 55.72 10 LYS B C 1
ATOM 1716 O O . LYS B 1 10 ? 20.656 -1.455 -7.309 1 55.72 10 LYS B O 1
ATOM 1721 N N . LYS B 1 11 ? 19.406 -1.326 -9.219 1 59 11 LYS B N 1
ATOM 1722 C CA . LYS B 1 11 ? 18.219 -1.717 -8.461 1 59 11 LYS B CA 1
ATOM 1723 C C . LYS B 1 11 ? 18.359 -3.127 -7.898 1 59 11 LYS B C 1
ATOM 1725 O O . LYS B 1 11 ? 18.062 -3.369 -6.727 1 59 11 LYS B O 1
ATOM 1730 N N . LYS B 1 12 ? 18.75 -3.998 -8.773 1 60.47 12 LYS B N 1
ATOM 1731 C CA . LYS B 1 12 ? 18.953 -5.371 -8.328 1 60.47 12 LYS B CA 1
ATOM 1732 C C . LYS B 1 12 ? 20 -5.441 -7.215 1 60.47 12 LYS B C 1
ATOM 1734 O O . LYS B 1 12 ? 19.828 -6.191 -6.25 1 60.47 12 LYS B O 1
ATOM 1739 N N . GLU B 1 13 ? 20.984 -4.594 -7.477 1 59.22 13 GLU B N 1
ATOM 1740 C CA . GLU B 1 13 ? 22.031 -4.535 -6.461 1 59.22 13 GLU B CA 1
ATOM 1741 C C . GLU B 1 13 ? 21.5 -3.963 -5.148 1 59.22 13 GLU B C 1
ATOM 1743 O O . GLU B 1 13 ? 21.812 -4.465 -4.07 1 59.22 13 GLU B O 1
ATOM 1748 N N . TYR B 1 14 ? 20.734 -3.006 -5.371 1 59.78 14 TYR B N 1
ATOM 1749 C CA . TYR B 1 14 ? 20.172 -2.375 -4.184 1 59.78 14 TYR B CA 1
ATOM 1750 C C . TYR B 1 14 ? 19.203 -3.311 -3.479 1 59.78 14 TYR B C 1
ATOM 1752 O O . TYR B 1 14 ? 19.203 -3.416 -2.25 1 59.78 14 TYR B O 1
ATOM 1760 N N . GLU B 1 15 ? 18.406 -3.881 -4.27 1 61.03 15 GLU B N 1
ATOM 1761 C CA . GLU B 1 15 ? 17.438 -4.805 -3.697 1 61.03 15 GLU B CA 1
ATOM 1762 C C . GLU B 1 15 ? 18.109 -6.055 -3.15 1 61.03 15 GLU B C 1
ATOM 1764 O O . GLU B 1 15 ? 17.703 -6.586 -2.113 1 61.03 15 GLU B O 1
ATOM 1769 N N . ALA B 1 16 ? 19.094 -6.461 -3.875 1 59.12 16 ALA B N 1
ATOM 1770 C CA . ALA B 1 16 ? 19.828 -7.648 -3.439 1 59.12 16 ALA B CA 1
ATOM 1771 C C . ALA B 1 16 ? 20.578 -7.387 -2.135 1 59.12 16 ALA B C 1
ATOM 1773 O O . ALA B 1 16 ? 20.672 -8.273 -1.283 1 59.12 16 ALA B O 1
ATOM 1774 N N . ASP B 1 17 ? 21.078 -6.129 -2.008 1 55.47 17 ASP B N 1
ATOM 1775 C CA . ASP B 1 17 ? 21.844 -5.742 -0.826 1 55.47 17 ASP B CA 1
ATOM 1776 C C . ASP B 1 17 ? 20.922 -5.496 0.366 1 55.47 17 ASP B C 1
ATOM 1778 O O . ASP B 1 17 ? 21.359 -5.535 1.517 1 55.47 17 ASP B O 1
ATOM 1782 N N . ARG B 1 18 ? 19.719 -5.324 -0.062 1 58.88 18 ARG B N 1
ATOM 1783 C CA . ARG B 1 18 ? 18.828 -4.965 1.036 1 58.88 18 ARG B CA 1
ATOM 1784 C C . ARG B 1 18 ? 17.719 -5.996 1.203 1 58.88 18 ARG B C 1
ATOM 1786 O O . ARG B 1 18 ? 16.656 -5.688 1.735 1 58.88 18 ARG B O 1
ATOM 1793 N N . LYS B 1 19 ? 18.031 -7.238 0.691 1 62.22 19 LYS B N 1
ATOM 1794 C CA . LYS B 1 19 ? 17.109 -8.344 0.904 1 62.22 19 LYS B CA 1
ATOM 1795 C C . LYS B 1 19 ? 16.953 -8.648 2.391 1 62.22 19 LYS B C 1
ATOM 1797 O O . LYS B 1 19 ? 17.922 -8.625 3.145 1 62.22 19 LYS B O 1
ATOM 1802 N N . MET B 1 20 ? 15.727 -8.531 2.732 1 63.41 20 MET B N 1
ATOM 1803 C CA . MET B 1 20 ? 15.453 -8.969 4.102 1 63.41 20 MET B CA 1
ATOM 1804 C C . MET B 1 20 ? 15.695 -10.461 4.254 1 63.41 20 MET B C 1
ATOM 1806 O O . MET B 1 20 ? 15.305 -11.25 3.385 1 63.41 20 MET B O 1
ATOM 1810 N N . SER B 1 21 ? 16.531 -10.766 5.254 1 71 21 SER B N 1
ATOM 1811 C CA . SER B 1 21 ? 16.75 -12.18 5.531 1 71 21 SER B CA 1
ATOM 1812 C C . SER B 1 21 ? 15.5 -12.844 6.086 1 71 21 SER B C 1
ATOM 1814 O O . SER B 1 21 ? 14.633 -12.172 6.641 1 71 21 SER B O 1
ATOM 1816 N N . LEU B 1 22 ? 15.375 -14.109 5.84 1 75.5 22 LEU B N 1
ATOM 1817 C CA . LEU B 1 22 ? 14.281 -14.922 6.355 1 75.5 22 LEU B CA 1
ATOM 1818 C C . LEU B 1 22 ? 14.164 -14.766 7.871 1 75.5 22 LEU B C 1
ATOM 1820 O O . LEU B 1 22 ? 13.055 -14.602 8.398 1 75.5 22 LEU B O 1
ATOM 1824 N N . PRO B 1 23 ? 15.312 -14.664 8.523 1 74.06 23 PRO B N 1
ATOM 1825 C CA . PRO B 1 23 ? 15.203 -14.469 9.969 1 74.06 23 PRO B CA 1
ATOM 1826 C C . PRO B 1 23 ? 14.609 -13.117 10.344 1 74.06 23 PRO B C 1
ATOM 1828 O O . PRO B 1 23 ? 13.852 -13.016 11.312 1 74.06 23 PRO B O 1
ATOM 1831 N N . ASP B 1 24 ? 14.883 -12.141 9.492 1 76.19 24 ASP B N 1
ATOM 1832 C CA . ASP B 1 24 ? 14.344 -10.812 9.758 1 76.19 24 ASP B CA 1
ATOM 1833 C C . ASP B 1 24 ? 12.828 -10.789 9.562 1 76.19 24 ASP B C 1
ATOM 1835 O O . ASP B 1 24 ? 12.102 -10.188 10.359 1 76.19 24 ASP B O 1
ATOM 1839 N N . LEU B 1 25 ? 12.43 -11.422 8.555 1 79.62 25 LEU B N 1
ATOM 1840 C CA . LEU B 1 25 ? 10.992 -11.508 8.305 1 79.62 25 LEU B CA 1
ATOM 1841 C C . LEU B 1 25 ? 10.289 -12.273 9.422 1 79.62 25 LEU B C 1
ATOM 1843 O O . LEU B 1 25 ? 9.234 -11.852 9.898 1 79.62 25 LEU B O 1
ATOM 1847 N N . ASP B 1 26 ? 10.922 -13.336 9.828 1 78.38 26 ASP B N 1
ATOM 1848 C CA . ASP B 1 26 ? 10.344 -14.141 10.906 1 78.38 26 ASP B CA 1
ATOM 1849 C C . ASP B 1 26 ? 10.219 -13.336 12.188 1 78.38 26 ASP B C 1
ATOM 1851 O O . ASP B 1 26 ? 9.219 -13.43 12.898 1 78.38 26 ASP B O 1
ATOM 1855 N N . GLN B 1 27 ? 11.219 -12.555 12.422 1 78.25 27 GLN B N 1
ATOM 1856 C CA . GLN B 1 27 ? 11.203 -11.719 13.625 1 78.25 27 GLN B CA 1
ATOM 1857 C C . GLN B 1 27 ? 10.102 -10.664 13.539 1 78.25 27 GLN B C 1
ATOM 1859 O O . GLN B 1 27 ? 9.406 -10.414 14.523 1 78.25 27 GLN B O 1
ATOM 1864 N N . MET B 1 28 ? 9.93 -10.141 12.359 1 79.81 28 MET B N 1
ATOM 1865 C CA . MET B 1 28 ? 8.898 -9.125 12.148 1 79.81 28 MET B CA 1
ATOM 1866 C C . MET B 1 28 ? 7.504 -9.727 12.32 1 79.81 28 MET B C 1
ATOM 1868 O O . MET B 1 28 ? 6.625 -9.102 12.922 1 79.81 28 MET B O 1
ATOM 1872 N N . LEU B 1 29 ? 7.367 -10.922 11.891 1 81.88 29 LEU B N 1
ATOM 1873 C CA . LEU B 1 29 ? 6.07 -11.586 11.93 1 81.88 29 LEU B CA 1
ATOM 1874 C C . LEU B 1 29 ? 5.762 -12.086 13.336 1 81.88 29 LEU B C 1
ATOM 1876 O O . LEU B 1 29 ? 4.594 -12.211 13.711 1 81.88 29 LEU B O 1
ATOM 1880 N N . SER B 1 30 ? 6.895 -12.422 13.969 1 74.25 30 SER B N 1
ATOM 1881 C CA . SER B 1 30 ? 6.723 -12.961 15.312 1 74.25 30 SER B CA 1
ATOM 1882 C C . SER B 1 30 ? 6.559 -11.852 16.344 1 74.25 30 SER B C 1
ATOM 1884 O O . SER B 1 30 ? 6.027 -12.078 17.438 1 74.25 30 SER B O 1
ATOM 1886 N N . SER B 1 31 ? 7.098 -10.727 15.859 1 66.94 31 SER B N 1
ATOM 1887 C CA . SER B 1 31 ? 6.938 -9.617 16.797 1 66.94 31 SER B CA 1
ATOM 1888 C C . SER B 1 31 ? 5.465 -9.297 17.031 1 66.94 31 SER B C 1
ATOM 1890 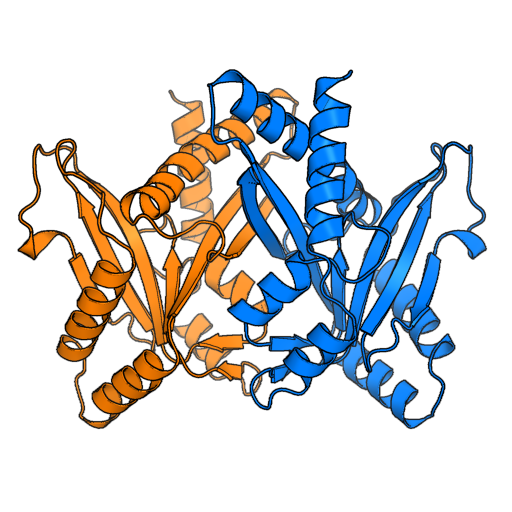O O . SER B 1 31 ? 4.633 -9.5 16.141 1 66.94 31 SER B O 1
ATOM 1892 N N . TYR B 1 32 ? 4.91 -9.648 18.266 1 62 32 TYR B N 1
ATOM 1893 C CA . TYR B 1 32 ? 3.549 -9.445 18.75 1 62 32 TYR B CA 1
ATOM 1894 C C . TYR B 1 32 ? 2.932 -8.195 18.141 1 62 32 TYR B C 1
ATOM 1896 O O . TYR B 1 32 ? 1.776 -7.863 18.422 1 62 32 TYR B O 1
ATOM 1904 N N . SER B 1 33 ? 3.635 -7.754 17.062 1 75.94 33 SER B N 1
ATOM 1905 C CA . SER B 1 33 ? 3.033 -6.473 16.703 1 75.94 33 SER B CA 1
ATOM 1906 C C . SER B 1 33 ? 2.385 -6.539 15.32 1 75.94 33 SER B C 1
ATOM 1908 O O . SER B 1 33 ? 1.583 -5.672 14.969 1 75.94 33 SER B O 1
ATOM 1910 N N . THR B 1 34 ? 2.641 -7.684 14.547 1 88.44 34 THR B N 1
ATOM 1911 C CA . THR B 1 34 ? 2.059 -7.738 13.219 1 88.44 34 THR B CA 1
ATOM 1912 C C . THR B 1 34 ? 0.783 -8.578 13.211 1 88.44 34 THR B C 1
ATOM 1914 O O . THR B 1 34 ? 0.773 -9.703 13.727 1 88.44 34 THR B O 1
ATOM 1917 N N . TYR B 1 35 ? -0.208 -8.062 12.805 1 91.81 35 TYR B N 1
ATOM 1918 C CA . TYR B 1 35 ? -1.486 -8.758 12.703 1 91.81 35 TYR B CA 1
ATOM 1919 C C . TYR B 1 35 ? -1.501 -9.695 11.5 1 91.81 35 TYR B C 1
ATOM 1921 O O . TYR B 1 35 ? -1.173 -9.289 10.383 1 91.81 35 TYR B O 1
ATOM 1929 N N . ARG B 1 36 ? -1.774 -11.016 11.844 1 91.38 36 ARG B N 1
ATOM 1930 C CA . ARG B 1 36 ? -1.938 -11.984 10.773 1 91.38 36 ARG B CA 1
ATOM 1931 C C . ARG B 1 36 ? -3.402 -12.109 10.359 1 91.38 36 ARG B C 1
ATOM 1933 O O . ARG B 1 36 ? -4.16 -12.875 10.961 1 91.38 36 ARG B O 1
ATOM 1940 N N . ALA B 1 37 ? -3.805 -11.398 9.344 1 92 37 ALA B N 1
ATOM 1941 C CA . ALA B 1 37 ? -5.195 -11.367 8.898 1 92 37 ALA B CA 1
ATOM 1942 C C . ALA B 1 37 ? -5.559 -12.641 8.141 1 92 37 ALA B C 1
ATOM 1944 O O . ALA B 1 37 ? -4.742 -13.164 7.375 1 92 37 ALA B O 1
ATOM 1945 N N . PRO B 1 38 ? -6.734 -13.109 8.328 1 92.06 38 PRO B N 1
ATOM 1946 C CA . PRO B 1 38 ? -7.156 -14.273 7.547 1 92.06 38 PRO B CA 1
ATOM 1947 C C . PRO B 1 38 ? -7.199 -13.992 6.043 1 92.06 38 PRO B C 1
ATOM 1949 O O . PRO B 1 38 ? -7.52 -12.875 5.629 1 92.06 38 PRO B O 1
ATOM 1952 N N . GLY B 1 39 ? -6.848 -15.055 5.281 1 94.5 39 GLY B N 1
ATOM 1953 C CA . GLY B 1 39 ? -6.938 -14.922 3.838 1 94.5 39 GLY B CA 1
ATOM 1954 C C . GLY B 1 39 ? -5.609 -15.133 3.133 1 94.5 39 GLY B C 1
ATOM 1955 O O . GLY B 1 39 ? -4.629 -15.531 3.758 1 94.5 39 GLY B O 1
ATOM 1956 N N . ILE B 1 40 ? -5.629 -14.891 1.796 1 95.5 40 ILE B N 1
ATOM 1957 C CA . ILE B 1 40 ? -4.453 -15.078 0.955 1 95.5 40 ILE B CA 1
ATOM 1958 C C . ILE B 1 40 ? -4.078 -13.75 0.29 1 95.5 40 ILE B C 1
ATOM 1960 O O . ILE B 1 40 ? -4.953 -13.023 -0.184 1 95.5 40 ILE B O 1
ATOM 1964 N N . CYS B 1 41 ? -2.859 -13.391 0.367 1 95.81 41 CYS B N 1
ATOM 1965 C CA . CYS B 1 41 ? -2.318 -12.258 -0.378 1 95.81 41 CYS B CA 1
ATOM 1966 C C . CYS B 1 41 ? -1.372 -12.734 -1.476 1 95.81 41 CYS B C 1
ATOM 1968 O O . CYS B 1 41 ? -0.396 -13.43 -1.2 1 95.81 41 CYS B O 1
ATOM 1970 N N . PHE B 1 42 ? -1.72 -12.43 -2.711 1 92.31 42 PHE B N 1
ATOM 1971 C CA . PHE B 1 42 ? -0.78 -12.609 -3.811 1 92.31 42 PHE B CA 1
ATOM 1972 C C . PHE B 1 42 ? 0.045 -11.352 -4.031 1 92.31 42 PHE B C 1
ATOM 1974 O O . PHE B 1 42 ? -0.48 -10.328 -4.488 1 92.31 42 PHE B O 1
ATOM 1981 N N . PHE B 1 43 ? 1.316 -11.391 -3.689 1 92.19 43 PHE B N 1
ATOM 1982 C CA . PHE B 1 43 ? 2.219 -10.25 -3.777 1 92.19 43 PHE B CA 1
ATOM 1983 C C . PHE B 1 43 ? 3.104 -10.352 -5.016 1 92.19 43 PHE B C 1
ATOM 1985 O O . PHE B 1 43 ? 4.02 -11.172 -5.062 1 92.19 43 PHE B O 1
ATOM 1992 N N . PHE B 1 44 ? 2.846 -9.492 -5.949 1 86.88 44 PHE B N 1
ATOM 1993 C CA . PHE B 1 44 ? 3.572 -9.523 -7.211 1 86.88 44 PHE B CA 1
ATOM 1994 C C . PHE B 1 44 ? 4.824 -8.664 -7.141 1 86.88 44 PHE B C 1
ATOM 1996 O O . PHE B 1 44 ? 4.77 -7.508 -6.715 1 86.88 44 PHE B O 1
ATOM 2003 N N . THR B 1 45 ? 5.918 -9.25 -7.504 1 81.44 45 THR B N 1
ATOM 2004 C CA . THR B 1 45 ? 7.184 -8.523 -7.484 1 81.44 45 THR B CA 1
ATOM 2005 C C . THR B 1 45 ? 8.086 -8.992 -8.625 1 81.44 45 THR B C 1
ATOM 2007 O O . THR B 1 45 ? 7.828 -10.023 -9.242 1 81.44 45 THR B O 1
ATOM 2010 N N . ASP B 1 46 ? 9.117 -8.211 -8.859 1 71.69 46 ASP B N 1
ATOM 2011 C CA . ASP B 1 46 ? 10.039 -8.562 -9.93 1 71.69 46 ASP B CA 1
ATOM 2012 C C . ASP B 1 46 ? 11.242 -9.344 -9.398 1 71.69 46 ASP B C 1
ATOM 2014 O O . ASP B 1 46 ? 12.016 -9.906 -10.172 1 71.69 46 ASP B O 1
ATOM 2018 N N . LEU B 1 47 ? 11.352 -9.383 -8.18 1 69.69 47 LEU B N 1
ATOM 2019 C CA . LEU B 1 47 ? 12.5 -10.078 -7.613 1 69.69 47 LEU B CA 1
ATOM 2020 C C . LEU B 1 47 ? 12.297 -11.586 -7.652 1 69.69 47 LEU B C 1
ATOM 2022 O O . LEU B 1 47 ? 11.227 -12.078 -7.285 1 69.69 47 LEU B O 1
ATOM 2026 N N . ARG B 1 48 ? 13.289 -12.312 -8.133 1 66.94 48 ARG B N 1
ATOM 2027 C CA . ARG B 1 48 ? 13.188 -13.75 -8.328 1 66.94 48 ARG B CA 1
ATOM 2028 C C . ARG B 1 48 ? 13.586 -14.5 -7.062 1 66.94 48 ARG B C 1
ATOM 2030 O O . ARG B 1 48 ? 13.102 -15.609 -6.812 1 66.94 48 ARG B O 1
ATOM 2037 N N . ASN B 1 49 ? 14.453 -13.93 -6.344 1 70.31 49 ASN B N 1
ATOM 2038 C CA . ASN B 1 49 ? 14.961 -14.672 -5.191 1 70.31 49 ASN B CA 1
ATOM 2039 C C . ASN B 1 49 ? 14.867 -13.844 -3.91 1 70.31 49 ASN B C 1
ATOM 2041 O O . ASN B 1 49 ? 14.898 -12.617 -3.957 1 70.31 49 ASN B O 1
ATOM 2045 N N . GLY B 1 50 ? 14.656 -14.633 -2.812 1 75.81 50 GLY B N 1
ATOM 2046 C CA . GLY B 1 50 ? 14.625 -13.969 -1.517 1 75.81 50 GLY B CA 1
ATOM 2047 C C . GLY B 1 50 ? 13.336 -13.219 -1.261 1 75.81 50 GLY B C 1
ATOM 2048 O O . GLY B 1 50 ? 12.375 -13.344 -2.025 1 75.81 50 GLY B O 1
ATOM 2049 N N . ILE B 1 51 ? 13.367 -12.586 -0.175 1 82.19 51 ILE B N 1
ATOM 2050 C CA . ILE B 1 51 ? 12.219 -11.758 0.201 1 82.19 51 ILE B CA 1
ATOM 2051 C C . ILE B 1 51 ? 12.469 -10.312 -0.222 1 82.19 51 ILE B C 1
ATOM 2053 O O . ILE B 1 51 ? 13.391 -9.664 0.276 1 82.19 51 ILE B O 1
ATOM 2057 N N . PRO B 1 52 ? 11.68 -9.883 -1.151 1 83.06 52 PRO B N 1
ATOM 2058 C CA . PRO B 1 52 ? 11.867 -8.5 -1.601 1 83.06 52 PRO B CA 1
ATOM 2059 C C . PRO B 1 52 ? 11.727 -7.484 -0.466 1 83.06 52 PRO B C 1
ATOM 2061 O O . PRO B 1 52 ? 10.836 -7.613 0.377 1 83.06 52 PRO B O 1
ATOM 2064 N N . PRO B 1 53 ? 12.594 -6.484 -0.385 1 82.81 53 PRO B N 1
ATOM 2065 C CA . PRO B 1 53 ? 12.531 -5.461 0.662 1 82.81 53 PRO B CA 1
ATOM 2066 C C . PRO B 1 53 ? 11.18 -4.746 0.708 1 82.81 53 PRO B C 1
ATOM 2068 O O . PRO B 1 53 ? 10.758 -4.289 1.772 1 82.81 53 PRO B O 1
ATOM 2071 N N . ILE B 1 54 ? 10.547 -4.699 -0.407 1 86.06 54 ILE B N 1
ATOM 2072 C CA . ILE B 1 54 ? 9.266 -4.008 -0.491 1 86.06 54 ILE B CA 1
A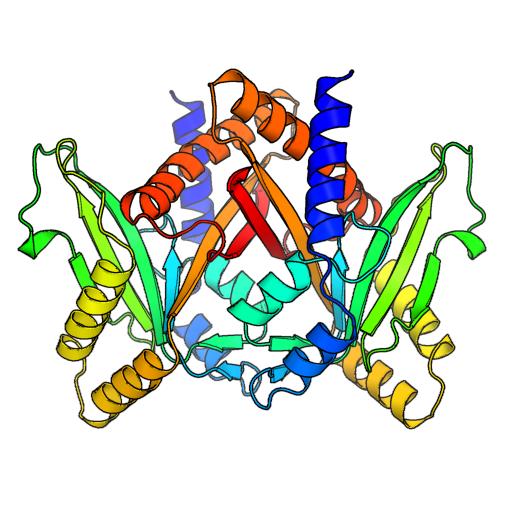TOM 2073 C C . ILE B 1 54 ? 8.242 -4.711 0.394 1 86.06 54 ILE B C 1
ATOM 2075 O O . ILE B 1 54 ? 7.328 -4.074 0.923 1 86.06 54 ILE B O 1
ATOM 2079 N N . ILE B 1 55 ? 8.359 -5.977 0.583 1 89.44 55 ILE B N 1
ATOM 2080 C CA . ILE B 1 55 ? 7.43 -6.719 1.428 1 89.44 55 ILE B CA 1
ATOM 2081 C C . ILE B 1 55 ? 7.621 -6.312 2.887 1 89.44 55 ILE B C 1
ATOM 2083 O O . ILE B 1 55 ? 6.648 -6.086 3.607 1 89.44 55 ILE B O 1
ATOM 2087 N N . CYS B 1 56 ? 8.797 -6.133 3.281 1 86.69 56 CYS B N 1
ATOM 2088 C CA . CYS B 1 56 ? 9.086 -5.668 4.633 1 86.69 56 CYS B CA 1
ATOM 2089 C C . CYS B 1 56 ? 8.562 -4.25 4.844 1 86.69 56 CYS B C 1
ATOM 2091 O O . CYS B 1 56 ? 7.949 -3.957 5.871 1 86.69 56 CYS B O 1
ATOM 2093 N N . HIS B 1 57 ? 8.922 -3.471 3.844 1 88.81 57 HIS B N 1
ATOM 2094 C CA . HIS B 1 57 ? 8.438 -2.096 3.867 1 88.81 57 HIS B CA 1
ATOM 2095 C C . HIS B 1 57 ? 6.918 -2.047 3.986 1 88.81 57 HIS B C 1
ATOM 2097 O O . HIS B 1 57 ? 6.379 -1.267 4.773 1 88.81 57 HIS B O 1
ATOM 2103 N N . TYR B 1 58 ? 6.305 -2.902 3.309 1 91.56 58 TYR B N 1
ATOM 2104 C CA . TYR B 1 58 ? 4.852 -3.029 3.307 1 91.56 58 TYR B CA 1
ATOM 2105 C C . TYR B 1 58 ? 4.34 -3.453 4.68 1 91.56 58 TYR B C 1
ATOM 2107 O O . TYR B 1 58 ? 3.447 -2.812 5.242 1 91.56 58 TYR B O 1
ATOM 2115 N N . ILE B 1 59 ? 4.891 -4.438 5.227 1 90.81 59 ILE B N 1
ATOM 2116 C CA . ILE B 1 59 ? 4.449 -4.988 6.504 1 90.81 59 ILE B CA 1
ATOM 2117 C C . ILE B 1 59 ? 4.711 -3.98 7.621 1 90.81 59 ILE B C 1
ATOM 2119 O O . ILE B 1 59 ? 3.881 -3.805 8.516 1 90.81 59 ILE B O 1
ATOM 2123 N N . GLN B 1 60 ? 5.766 -3.305 7.559 1 88.56 60 GLN B N 1
ATOM 2124 C CA . GLN B 1 60 ? 6.117 -2.322 8.578 1 88.56 60 GLN B CA 1
ATOM 2125 C C . GLN B 1 60 ? 5.105 -1.177 8.609 1 88.56 60 GLN B C 1
ATOM 2127 O O . GLN B 1 60 ? 4.805 -0.637 9.672 1 88.56 60 GLN B O 1
ATOM 2132 N N . HIS B 1 61 ? 4.613 -0.86 7.508 1 91.81 61 HIS B N 1
ATOM 2133 C CA . HIS B 1 61 ? 3.705 0.28 7.43 1 91.81 61 HIS B CA 1
ATOM 2134 C C . HIS B 1 61 ? 2.266 -0.14 7.719 1 91.81 61 HIS B C 1
ATOM 2136 O O . HIS B 1 61 ? 1.51 0.607 8.336 1 91.81 61 HIS B O 1
ATOM 2142 N N . THR B 1 62 ? 1.946 -1.297 7.336 1 92.75 62 THR B N 1
ATOM 2143 C CA . THR B 1 62 ? 0.56 -1.722 7.492 1 92.75 62 THR B CA 1
ATOM 2144 C C . THR B 1 62 ? 0.37 -2.465 8.812 1 92.75 62 THR B C 1
ATOM 2146 O O . THR B 1 62 ? -0.756 -2.613 9.289 1 92.75 62 THR B O 1
ATOM 2149 N N . ASN B 1 63 ? 1.401 -2.994 9.32 1 90.94 63 ASN B N 1
ATOM 2150 C CA . ASN B 1 63 ? 1.387 -3.83 10.516 1 90.94 63 ASN B CA 1
ATOM 2151 C C . ASN B 1 63 ? 0.451 -5.023 10.352 1 90.94 63 ASN B C 1
ATOM 2153 O O . ASN B 1 63 ? -0.164 -5.473 11.32 1 90.94 63 ASN B O 1
ATOM 2157 N N . SER B 1 64 ? 0.339 -5.461 9.156 1 92.94 64 SER B N 1
ATOM 2158 C CA . SER B 1 64 ? -0.564 -6.57 8.875 1 92.94 64 SER B CA 1
ATOM 2159 C C . SER B 1 64 ? -0.096 -7.367 7.66 1 92.94 64 SER B C 1
ATOM 2161 O O . SER B 1 64 ? 0.449 -6.801 6.711 1 92.94 64 SER B O 1
ATOM 2163 N N . VAL B 1 65 ? -0.284 -8.648 7.773 1 93.19 65 VAL B N 1
ATOM 2164 C CA . VAL B 1 65 ? -0.03 -9.547 6.648 1 93.19 65 VAL B CA 1
ATOM 2165 C C . VAL B 1 65 ? -1.019 -10.711 6.684 1 93.19 65 VAL B C 1
ATOM 2167 O O . VAL B 1 65 ? -1.395 -11.18 7.758 1 93.19 65 VAL B O 1
ATOM 2170 N N . ARG B 1 66 ? -1.468 -11.07 5.57 1 95.06 66 ARG B N 1
ATOM 2171 C CA . ARG B 1 66 ? -2.381 -12.203 5.508 1 95.06 66 ARG B CA 1
ATOM 2172 C C . ARG B 1 66 ? -1.708 -13.477 6.02 1 95.06 66 ARG B C 1
ATOM 2174 O O . ARG B 1 66 ? -0.489 -13.625 5.914 1 95.06 66 ARG B O 1
ATOM 2181 N N . GLU B 1 67 ? -2.496 -14.344 6.484 1 94.19 67 GLU B N 1
ATOM 2182 C CA . GLU B 1 67 ? -1.979 -15.594 7.02 1 94.19 67 GLU B CA 1
ATOM 2183 C C . GLU B 1 67 ? -1.193 -16.375 5.961 1 94.19 67 GLU B C 1
ATOM 2185 O O . GLU B 1 67 ? -0.228 -17.062 6.281 1 94.19 67 GLU B O 1
ATOM 2190 N N . ILE B 1 68 ? -1.695 -16.25 4.773 1 96 68 ILE B N 1
ATOM 2191 C CA . ILE B 1 68 ? -0.985 -16.859 3.652 1 96 68 ILE B CA 1
ATOM 2192 C C . ILE B 1 68 ? -0.556 -15.773 2.666 1 96 68 ILE B C 1
ATOM 2194 O O . ILE B 1 68 ? -1.385 -14.984 2.197 1 96 68 ILE B O 1
ATOM 2198 N N . LEU B 1 69 ? 0.722 -15.641 2.451 1 95.69 69 LEU B N 1
ATOM 2199 C CA . LEU B 1 69 ? 1.275 -14.711 1.479 1 95.69 69 LEU B CA 1
ATOM 2200 C C . LEU B 1 69 ? 2.111 -15.438 0.435 1 95.69 69 LEU B C 1
ATOM 2202 O O . LEU B 1 69 ? 3.033 -16.188 0.781 1 95.69 69 LEU B O 1
ATOM 2206 N N . VAL B 1 70 ? 1.728 -15.273 -0.819 1 94.38 70 VAL B N 1
ATOM 2207 C CA . VAL B 1 70 ? 2.445 -15.898 -1.924 1 94.38 70 VAL B CA 1
ATOM 2208 C C . VAL B 1 70 ? 3.205 -14.836 -2.715 1 94.38 70 VAL B C 1
ATOM 2210 O O . VAL B 1 70 ? 2.6 -13.938 -3.297 1 94.38 70 VAL B O 1
ATOM 2213 N N . ILE B 1 71 ? 4.512 -14.938 -2.715 1 92.69 71 ILE B N 1
ATOM 2214 C CA . ILE B 1 71 ? 5.344 -14.047 -3.518 1 92.69 71 ILE B CA 1
ATOM 2215 C C . ILE B 1 71 ? 5.359 -14.523 -4.969 1 92.69 71 ILE B C 1
ATOM 2217 O O . ILE B 1 71 ? 5.887 -15.594 -5.273 1 92.69 71 ILE B O 1
ATOM 2221 N N . VAL B 1 72 ? 4.82 -13.734 -5.84 1 89.38 72 VAL B N 1
ATOM 2222 C CA . VAL B 1 72 ? 4.637 -14.164 -7.223 1 89.38 72 VAL B CA 1
ATOM 2223 C C . VAL B 1 72 ? 5.602 -13.406 -8.133 1 89.38 72 VAL B C 1
ATOM 2225 O O . VAL B 1 72 ? 5.645 -12.172 -8.109 1 89.38 72 VAL B O 1
ATOM 2228 N N . THR B 1 73 ? 6.336 -14.109 -8.844 1 86.31 73 THR B N 1
ATOM 2229 C CA . THR B 1 73 ? 7.219 -13.547 -9.859 1 86.31 73 THR B CA 1
ATOM 2230 C C . THR B 1 73 ? 6.875 -14.109 -11.242 1 86.31 73 THR B C 1
ATOM 2232 O O . THR B 1 73 ? 6.715 -15.32 -11.406 1 86.31 73 THR B O 1
ATOM 2235 N N . VAL B 1 74 ? 6.707 -13.242 -12.148 1 82.38 74 VAL B N 1
ATOM 2236 C CA . VAL B 1 74 ? 6.414 -13.656 -13.516 1 82.38 74 VAL B CA 1
ATOM 2237 C C . VAL B 1 74 ? 7.633 -13.414 -14.398 1 82.38 74 VAL B C 1
ATOM 2239 O O . VAL B 1 74 ? 8.227 -12.336 -14.375 1 82.38 74 VAL B O 1
ATOM 2242 N N . ARG B 1 75 ? 7.918 -14.438 -15.156 1 77.5 75 ARG B N 1
ATOM 2243 C CA . ARG B 1 75 ? 9.07 -14.336 -16.047 1 77.5 75 ARG B CA 1
ATOM 2244 C C . ARG B 1 75 ? 8.727 -14.844 -17.453 1 77.5 75 ARG B C 1
ATOM 2246 O O . ARG B 1 75 ? 8.008 -15.836 -17.594 1 77.5 75 ARG B O 1
ATOM 2253 N N . THR B 1 76 ? 9.289 -14.07 -18.375 1 77.19 76 THR B N 1
ATOM 2254 C CA . THR B 1 76 ? 9.211 -14.531 -19.75 1 77.19 76 THR B CA 1
ATOM 2255 C C . THR B 1 76 ? 10.539 -15.141 -20.188 1 77.19 76 THR B C 1
ATOM 2257 O O . THR B 1 76 ? 11.578 -14.484 -20.125 1 77.19 76 THR B O 1
ATOM 2260 N N . LEU B 1 77 ? 10.445 -16.375 -20.609 1 77.25 77 LEU B N 1
ATOM 2261 C CA . LEU B 1 77 ? 11.641 -17.109 -21.016 1 77.25 77 LEU B CA 1
ATOM 2262 C C . LEU B 1 77 ? 11.859 -16.969 -22.516 1 77.25 77 LEU B C 1
ATOM 2264 O O . LEU B 1 77 ? 10.906 -16.781 -23.281 1 77.25 77 LEU B O 1
ATOM 2268 N N . PRO B 1 78 ? 13.156 -16.953 -22.844 1 82.25 78 PRO B N 1
ATOM 2269 C CA . PRO B 1 78 ? 13.484 -16.828 -24.266 1 82.25 78 PRO B CA 1
ATOM 2270 C C . PRO B 1 78 ? 13.234 -18.125 -25.031 1 82.25 78 PRO B C 1
ATOM 2272 O O . PRO B 1 78 ? 14.117 -18.609 -25.75 1 82.25 78 PRO B O 1
ATOM 2275 N N . ILE B 1 79 ? 12.219 -18.828 -24.797 1 84.69 79 ILE B N 1
ATOM 2276 C CA . ILE B 1 79 ? 11.773 -20.016 -25.5 1 84.69 79 ILE B CA 1
ATOM 2277 C C . ILE B 1 79 ? 10.352 -19.797 -26.031 1 84.69 79 ILE B C 1
ATOM 2279 O O . ILE B 1 79 ? 9.641 -18.906 -25.562 1 84.69 79 ILE B O 1
ATOM 2283 N N . LYS B 1 80 ? 10.031 -20.547 -27.031 1 85.56 80 LYS B N 1
ATOM 2284 C CA . LYS B 1 80 ? 8.758 -20.328 -27.703 1 85.56 80 LYS B CA 1
ATOM 2285 C C . LYS B 1 80 ? 7.582 -20.578 -26.766 1 85.56 80 LYS B C 1
ATOM 2287 O O . LYS B 1 80 ? 6.695 -19.734 -26.625 1 85.56 80 LYS B O 1
ATOM 2292 N N . THR B 1 81 ? 7.5 -21.703 -26.219 1 86.44 81 THR B N 1
ATOM 2293 C CA . THR B 1 81 ? 6.398 -22.062 -25.344 1 86.44 81 THR B CA 1
ATOM 2294 C C . THR B 1 81 ? 6.91 -22.859 -24.141 1 86.44 81 THR B C 1
ATOM 2296 O O . THR B 1 81 ? 7.918 -23.562 -24.234 1 86.44 81 THR B O 1
ATOM 2299 N N . VAL B 1 82 ? 6.305 -22.625 -23 1 86.19 82 VAL B N 1
ATOM 2300 C CA . VAL B 1 82 ? 6.551 -23.406 -21.797 1 86.19 82 VAL B CA 1
ATOM 2301 C C . VAL B 1 82 ? 5.395 -24.391 -21.578 1 86.19 82 VAL B C 1
ATOM 2303 O O . VAL B 1 82 ? 4.227 -24.031 -21.75 1 86.19 82 VAL B O 1
ATOM 2306 N N . LEU B 1 83 ? 5.785 -25.625 -21.219 1 87.75 83 LEU B N 1
ATOM 2307 C CA . LEU B 1 83 ? 4.746 -26.609 -20.922 1 87.75 83 LEU B CA 1
ATOM 2308 C C . LEU B 1 83 ? 3.854 -26.125 -19.781 1 87.75 83 LEU B C 1
ATOM 2310 O O . LEU B 1 83 ? 4.336 -25.531 -18.828 1 87.75 83 LEU B O 1
ATOM 2314 N N . VAL B 1 84 ? 2.52 -26.406 -19.891 1 82.5 84 VAL B N 1
ATOM 2315 C CA . VAL B 1 84 ? 1.524 -25.938 -18.938 1 82.5 84 VAL B CA 1
ATOM 2316 C C . VAL B 1 84 ? 1.912 -26.359 -17.531 1 82.5 84 VAL B C 1
ATOM 2318 O O . VAL B 1 84 ? 1.76 -25.594 -16.578 1 82.5 84 VAL B O 1
ATOM 2321 N N . GLU B 1 85 ? 2.508 -27.547 -17.422 1 83.31 85 GLU B N 1
ATOM 2322 C CA . GLU B 1 85 ? 2.852 -28.109 -16.109 1 83.31 85 GLU B CA 1
ATOM 2323 C C . GLU B 1 85 ? 4.051 -27.391 -15.5 1 83.31 85 GLU B C 1
ATOM 2325 O O . GLU B 1 85 ? 4.281 -27.484 -14.297 1 83.31 85 GLU B O 1
ATOM 2330 N N . GLU B 1 86 ? 4.773 -26.688 -16.391 1 87.38 86 GLU B N 1
ATOM 2331 C CA . GLU B 1 86 ? 6.008 -26.062 -15.922 1 87.38 86 GLU B CA 1
ATOM 2332 C C . GLU B 1 86 ? 5.82 -24.562 -15.727 1 87.38 86 GLU B C 1
ATOM 2334 O O . GLU B 1 86 ? 6.738 -23.875 -15.266 1 87.38 86 GLU B O 1
ATOM 2339 N N . ARG B 1 87 ? 4.684 -24.094 -15.914 1 85.88 87 ARG B N 1
ATOM 2340 C CA . ARG B 1 87 ? 4.453 -22.641 -15.922 1 85.88 87 ARG B CA 1
ATOM 2341 C C . ARG B 1 87 ? 4.352 -22.109 -14.5 1 85.88 87 ARG B C 1
ATOM 2343 O O . ARG B 1 87 ? 4.766 -20.969 -14.227 1 85.88 87 ARG B O 1
ATOM 2350 N N . TYR B 1 88 ? 3.773 -22.922 -13.633 1 88.06 88 TYR B N 1
ATOM 2351 C CA . TYR B 1 88 ? 3.537 -22.469 -12.266 1 88.06 88 TYR B CA 1
ATOM 2352 C C . TYR B 1 88 ? 4.336 -23.297 -11.273 1 88.06 88 TYR B C 1
ATOM 2354 O O . TYR B 1 88 ? 3.996 -24.453 -11.008 1 88.06 88 TYR B O 1
ATOM 2362 N N . ASN B 1 89 ? 5.371 -22.734 -10.758 1 90.75 89 ASN B N 1
ATOM 2363 C CA . ASN B 1 89 ? 6.207 -23.391 -9.766 1 90.75 89 ASN B CA 1
ATOM 2364 C C . ASN B 1 89 ? 6.031 -22.781 -8.383 1 90.75 89 ASN B C 1
ATOM 2366 O O . ASN B 1 89 ? 6.395 -21.625 -8.164 1 90.75 89 ASN B O 1
ATOM 2370 N N . VAL B 1 90 ? 5.465 -23.562 -7.531 1 93.25 90 VAL B N 1
ATOM 2371 C CA . VAL B 1 90 ? 5.176 -23.078 -6.188 1 93.25 90 VAL B CA 1
ATOM 2372 C C . VAL B 1 90 ? 6.074 -23.781 -5.176 1 93.25 90 VAL B C 1
ATOM 2374 O O . VAL B 1 90 ? 6.309 -25 -5.281 1 93.25 90 VAL B O 1
ATOM 2377 N N . GLY B 1 91 ? 6.602 -23.031 -4.258 1 92.88 91 GLY B N 1
ATOM 2378 C CA . GLY B 1 91 ? 7.426 -23.578 -3.195 1 92.88 91 GLY B CA 1
ATOM 2379 C C . GLY B 1 91 ? 7.297 -22.828 -1.887 1 92.88 91 GLY B C 1
ATOM 2380 O O . GLY B 1 91 ? 6.707 -21.734 -1.845 1 92.88 91 GLY B O 1
ATOM 2381 N N . LYS B 1 92 ? 7.859 -23.453 -0.867 1 91.75 92 LYS B N 1
ATOM 2382 C CA . LYS B 1 92 ? 7.875 -22.828 0.453 1 91.75 92 LYS B CA 1
ATOM 2383 C C . LYS B 1 92 ? 9.094 -21.906 0.614 1 91.75 92 LYS B C 1
ATOM 2385 O O . LYS B 1 92 ? 10.148 -22.172 0.038 1 91.75 92 LYS B O 1
ATOM 2390 N N . THR B 1 93 ? 8.961 -20.828 1.354 1 87.56 93 THR B N 1
ATOM 2391 C CA . THR B 1 93 ? 10.062 -19.891 1.582 1 87.56 93 THR B CA 1
ATOM 2392 C C . THR B 1 93 ? 10.812 -20.25 2.867 1 87.56 93 THR B C 1
ATOM 2394 O O . THR B 1 93 ? 11.922 -19.766 3.098 1 87.56 93 THR B O 1
ATOM 2397 N N . GLY B 1 94 ? 10.242 -21.078 3.721 1 85.12 94 GLY B N 1
ATOM 2398 C CA . GLY B 1 94 ? 10.805 -21.359 5.031 1 85.12 94 GLY B CA 1
ATOM 2399 C C . GLY B 1 94 ? 10.086 -20.656 6.16 1 85.12 94 GLY B C 1
ATOM 2400 O O . GLY B 1 94 ? 10.266 -21 7.332 1 85.12 94 GLY B O 1
ATOM 2401 N N . VAL B 1 95 ? 9.336 -19.734 5.84 1 86.69 95 VAL B N 1
ATOM 2402 C CA . VAL B 1 95 ? 8.523 -19.016 6.824 1 86.69 95 VAL B CA 1
ATOM 2403 C C . VAL B 1 95 ? 7.082 -19.516 6.766 1 86.69 95 VAL B C 1
ATOM 2405 O O . VAL B 1 95 ? 6.516 -19.688 5.68 1 86.69 95 VAL B O 1
ATOM 2408 N N . GLU B 1 96 ? 6.566 -19.766 7.898 1 88.25 96 GLU B N 1
ATOM 2409 C CA . GLU B 1 96 ? 5.203 -20.281 7.953 1 88.25 96 GLU B CA 1
ATOM 2410 C C . GLU B 1 96 ? 4.223 -19.344 7.262 1 88.25 96 GLU B C 1
ATOM 2412 O O . GLU B 1 96 ? 4.199 -18.141 7.547 1 88.25 96 GLU B O 1
ATOM 2417 N N . GLY B 1 97 ? 3.506 -19.906 6.309 1 92.06 97 GLY B N 1
ATOM 2418 C CA . GLY B 1 97 ? 2.467 -19.141 5.641 1 92.06 97 GLY B CA 1
ATOM 2419 C C . GLY B 1 97 ? 2.977 -18.359 4.441 1 92.06 97 GLY B C 1
ATOM 2420 O O . GLY B 1 97 ? 2.197 -17.719 3.73 1 92.06 97 GLY B O 1
ATOM 2421 N N . PHE B 1 98 ? 4.25 -18.422 4.234 1 92.44 98 PHE B N 1
ATOM 2422 C CA . PHE B 1 98 ? 4.844 -17.703 3.115 1 92.44 98 PHE B CA 1
ATOM 2423 C C . PHE B 1 98 ? 5.293 -18.672 2.025 1 92.44 98 PHE B C 1
ATOM 2425 O O . PHE B 1 98 ? 6.023 -19.625 2.297 1 92.44 98 PHE B O 1
ATOM 2432 N N . TYR B 1 99 ? 4.848 -18.375 0.841 1 93.5 99 TYR B N 1
ATOM 2433 C CA . TYR B 1 99 ? 5.152 -19.188 -0.322 1 93.5 99 TYR B CA 1
ATOM 2434 C C . TYR B 1 99 ? 5.691 -18.344 -1.467 1 93.5 99 TYR B C 1
ATOM 2436 O O . TYR B 1 99 ? 5.59 -17.109 -1.439 1 93.5 99 TYR B O 1
ATOM 2444 N N . ARG B 1 100 ? 6.273 -19.062 -2.379 1 93 100 ARG B N 1
ATOM 2445 C CA . ARG B 1 100 ? 6.742 -18.406 -3.6 1 93 100 ARG B CA 1
ATOM 2446 C C . ARG B 1 100 ? 6.191 -19.109 -4.836 1 93 100 ARG B C 1
ATOM 2448 O O . ARG B 1 100 ? 6.121 -20.344 -4.879 1 93 100 ARG B O 1
ATOM 2455 N N . CYS B 1 101 ? 5.801 -18.297 -5.746 1 91.81 101 CYS B N 1
ATOM 2456 C CA . CYS B 1 101 ? 5.352 -18.828 -7.027 1 91.81 101 CYS B CA 1
ATOM 2457 C C . CYS B 1 101 ? 6.086 -18.156 -8.18 1 91.81 101 CYS B C 1
ATOM 2459 O O . CYS B 1 101 ? 6.012 -16.938 -8.352 1 91.81 101 CYS B O 1
ATOM 2461 N N . LEU B 1 102 ? 6.797 -18.953 -8.891 1 89.38 102 LEU B N 1
ATOM 2462 C CA . LEU B 1 102 ? 7.418 -18.5 -10.125 1 89.38 102 LEU B CA 1
ATOM 2463 C C . LEU B 1 102 ? 6.578 -18.891 -11.336 1 89.38 102 LEU B C 1
ATOM 2465 O O . LEU B 1 102 ? 6.359 -20.078 -11.594 1 89.38 102 LEU B O 1
ATOM 2469 N N . ILE B 1 103 ? 6.09 -17.891 -12.016 1 85.94 103 ILE B N 1
ATOM 2470 C CA . ILE B 1 103 ? 5.324 -18.109 -13.234 1 85.94 103 ILE B CA 1
ATOM 2471 C C . ILE B 1 103 ? 6.207 -17.859 -14.453 1 85.94 103 ILE B C 1
ATOM 2473 O O . ILE B 1 103 ? 6.781 -16.781 -14.594 1 85.94 103 ILE B O 1
ATOM 2477 N N . GLN B 1 104 ? 6.246 -18.828 -15.273 1 84.38 104 GLN B N 1
ATOM 2478 C CA . GLN B 1 104 ? 7.125 -18.75 -16.438 1 84.38 104 GLN B CA 1
ATOM 2479 C C . GLN B 1 104 ? 6.348 -18.922 -17.734 1 84.38 104 GLN B C 1
ATOM 2481 O O . GLN B 1 104 ? 5.566 -19.875 -17.875 1 84.38 104 GLN B O 1
ATOM 2486 N N . PHE B 1 105 ? 6.57 -18.047 -18.672 1 80.62 105 PHE B N 1
ATOM 2487 C CA . PHE B 1 105 ? 5.945 -18.109 -20 1 80.62 105 PHE B CA 1
ATOM 2488 C C . PHE B 1 105 ? 6.996 -18.047 -21.094 1 80.62 105 PHE B C 1
ATOM 2490 O O . PHE B 1 105 ? 8.047 -17.406 -20.922 1 80.62 105 PHE B O 1
ATOM 2497 N N . GLY B 1 106 ? 6.613 -18.75 -22.172 1 80.31 106 GLY B N 1
ATOM 2498 C CA . GLY B 1 106 ? 7.348 -18.516 -23.406 1 80.31 106 GLY B CA 1
ATOM 2499 C C . GLY B 1 106 ? 6.883 -17.281 -24.141 1 80.31 106 GLY B C 1
ATOM 2500 O O . GLY B 1 106 ? 5.855 -16.688 -23.797 1 80.31 106 GLY B O 1
ATOM 2501 N N . TYR B 1 107 ? 7.668 -16.859 -25.062 1 77.75 107 TYR B N 1
ATOM 2502 C CA . TYR B 1 107 ? 7.352 -15.594 -25.734 1 77.75 107 TYR B CA 1
ATOM 2503 C C . TYR B 1 107 ? 6.09 -15.734 -26.578 1 77.75 107 TYR B C 1
ATOM 2505 O O . TYR B 1 107 ? 5.477 -14.734 -26.953 1 77.75 107 TYR B O 1
ATOM 2513 N N . LYS B 1 108 ? 5.629 -16.969 -26.938 1 80.06 108 LYS B N 1
ATOM 2514 C CA . LYS B 1 108 ? 4.422 -17.156 -27.734 1 80.06 108 LYS B CA 1
ATOM 2515 C C . LYS B 1 108 ? 3.256 -17.625 -26.859 1 80.06 108 LYS B C 1
ATOM 2517 O O . LYS B 1 108 ? 2.145 -17.812 -27.344 1 80.06 108 LYS B O 1
ATOM 2522 N N . ASP B 1 109 ? 3.576 -17.812 -25.625 1 76.38 109 ASP B N 1
ATOM 2523 C CA . ASP B 1 109 ? 2.52 -18.281 -24.719 1 76.38 109 ASP B CA 1
ATOM 2524 C C . ASP B 1 109 ? 1.503 -17.172 -24.469 1 76.38 109 ASP B C 1
ATOM 2526 O O . ASP B 1 109 ? 1.867 -15.992 -24.375 1 76.38 109 ASP B O 1
ATOM 2530 N N . SER B 1 110 ? 0.131 -17.5 -24.531 1 67.69 110 SER B N 1
ATOM 2531 C CA . SER B 1 110 ? -0.895 -16.547 -24.109 1 67.69 110 SER B CA 1
ATOM 2532 C C . SER B 1 110 ? -0.877 -16.344 -22.609 1 67.69 110 SER B C 1
ATOM 2534 O O . SER B 1 110 ? -0.902 -17.297 -21.828 1 67.69 110 SER B O 1
ATOM 2536 N N . GLN B 1 111 ? -0.553 -15.227 -22.203 1 63.34 111 GLN B N 1
ATOM 2537 C CA . GLN B 1 111 ? -0.43 -14.914 -20.781 1 63.34 111 GLN B CA 1
ATOM 2538 C C . GLN B 1 111 ? -1.801 -14.711 -20.141 1 63.34 111 GLN B C 1
ATOM 2540 O O . GLN B 1 111 ? -1.896 -14.32 -18.984 1 63.34 111 GLN B O 1
ATOM 2545 N N . SER B 1 112 ? -2.861 -15.062 -20.859 1 59.44 112 SER B N 1
ATOM 2546 C CA . SER B 1 112 ? -4.164 -14.648 -20.344 1 59.44 112 SER B CA 1
ATOM 2547 C C . SER B 1 112 ? -4.746 -15.711 -19.422 1 59.44 112 SER B C 1
ATOM 2549 O O . SER B 1 112 ? -4.957 -16.859 -19.828 1 59.44 112 SER B O 1
ATOM 2551 N N . MET B 1 113 ? -4.285 -15.844 -18.328 1 59.94 113 MET B N 1
ATOM 2552 C CA . MET B 1 113 ? -5.105 -16.609 -17.391 1 59.94 113 MET B CA 1
ATOM 2553 C C . MET B 1 113 ? -6.043 -15.688 -16.609 1 59.94 113 MET B C 1
ATOM 2555 O O . MET B 1 113 ? -5.625 -14.633 -16.141 1 59.94 113 MET B O 1
ATOM 2559 N N . GLU B 1 114 ? -7.348 -16.14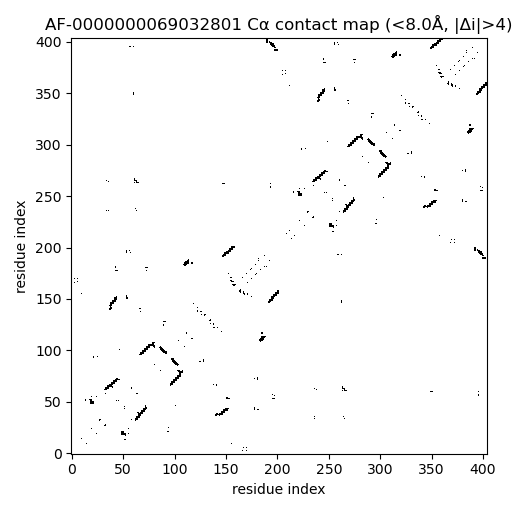1 -16.797 1 60.47 114 GLU B N 1
ATOM 2560 C CA . GLU B 1 114 ? -8.305 -15.391 -15.992 1 60.47 114 GLU B CA 1
ATOM 2561 C C . GLU B 1 114 ? -7.957 -15.461 -14.516 1 60.47 114 GLU B C 1
ATOM 2563 O O . GLU B 1 114 ? -7.477 -16.5 -14.031 1 60.47 114 GLU B O 1
ATOM 2568 N N . GLY B 1 115 ? -8.086 -14.469 -13.773 1 59.97 115 GLY B N 1
ATOM 2569 C CA . GLY B 1 115 ? -7.77 -14.352 -12.359 1 59.97 115 GLY B CA 1
ATOM 2570 C C . GLY B 1 115 ? -8.32 -15.492 -11.523 1 59.97 115 GLY B C 1
ATOM 2571 O O . GLY B 1 115 ? -7.621 -16.047 -10.68 1 59.97 115 GLY B O 1
ATOM 2572 N N . ASP B 1 116 ? -9.5 -15.898 -11.852 1 66.06 116 ASP B N 1
ATOM 2573 C CA . ASP B 1 116 ? -10.141 -16.953 -11.062 1 66.06 116 ASP B CA 1
ATOM 2574 C C . ASP B 1 116 ? -9.461 -18.297 -11.281 1 66.06 116 ASP B C 1
ATOM 2576 O O . ASP B 1 116 ? -9.312 -19.078 -10.336 1 66.06 116 ASP B O 1
ATOM 2580 N N . ASP B 1 117 ? -9.086 -18.438 -12.492 1 76.94 117 ASP B N 1
ATOM 2581 C CA . ASP B 1 117 ? -8.383 -19.688 -12.797 1 76.94 117 ASP B CA 1
ATOM 2582 C C . ASP B 1 117 ? -7.012 -19.703 -12.117 1 76.94 117 ASP B C 1
ATOM 2584 O O . ASP B 1 117 ? -6.586 -20.75 -11.609 1 76.94 117 ASP B O 1
ATOM 2588 N N . PHE B 1 118 ? -6.508 -18.625 -12.07 1 82.81 118 PHE B N 1
ATOM 2589 C CA . PHE B 1 118 ? -5.207 -18.516 -11.414 1 82.81 118 PHE B CA 1
ATOM 2590 C C . PHE B 1 118 ? -5.324 -18.812 -9.922 1 82.81 118 PHE B C 1
ATOM 2592 O O . PHE B 1 118 ? -4.531 -19.578 -9.383 1 82.81 118 PHE B O 1
ATOM 2599 N N . VAL B 1 119 ? -6.371 -18.234 -9.328 1 86.62 119 VAL B N 1
ATOM 2600 C CA . VAL B 1 119 ? -6.551 -18.406 -7.891 1 86.62 119 VAL B CA 1
ATOM 2601 C C . VAL B 1 119 ? -6.801 -19.875 -7.562 1 86.62 119 VAL B C 1
ATOM 2603 O O . VAL B 1 119 ? -6.207 -20.406 -6.629 1 86.62 119 VAL B O 1
ATOM 2606 N N . THR B 1 120 ? -7.648 -20.484 -8.312 1 88.75 120 THR B N 1
ATOM 2607 C CA . THR B 1 120 ? -7.977 -21.891 -8.086 1 88.75 120 THR B CA 1
ATOM 2608 C C . THR B 1 120 ? -6.742 -22.766 -8.266 1 88.75 120 THR B C 1
ATOM 2610 O O . THR B 1 120 ? -6.484 -23.656 -7.441 1 88.75 120 THR B O 1
ATOM 2613 N N . LEU B 1 121 ? -6.043 -22.5 -9.305 1 89.06 121 LEU B N 1
ATOM 2614 C CA . LEU B 1 121 ? -4.816 -23.25 -9.555 1 89.06 121 LEU B CA 1
ATOM 2615 C C . LEU B 1 121 ? -3.82 -23.062 -8.422 1 89.06 121 LEU B C 1
ATOM 2617 O O . LEU B 1 121 ? -3.221 -24.016 -7.941 1 89.06 121 LEU B O 1
ATOM 2621 N N . MET B 1 122 ? -3.707 -21.875 -7.996 1 91.06 122 MET B N 1
ATOM 2622 C CA . MET B 1 122 ? -2.754 -21.547 -6.941 1 91.06 122 MET B CA 1
ATOM 2623 C C . MET B 1 122 ? -3.121 -22.234 -5.637 1 91.06 122 MET B C 1
ATOM 2625 O O . MET B 1 122 ? -2.252 -22.781 -4.949 1 91.06 122 MET B O 1
ATOM 2629 N N . ILE B 1 123 ? -4.379 -22.266 -5.312 1 93.56 123 ILE B N 1
ATOM 2630 C CA . ILE B 1 123 ? -4.832 -22.906 -4.082 1 93.56 123 ILE B CA 1
ATOM 2631 C C . ILE B 1 123 ? -4.496 -24.391 -4.125 1 93.56 123 ILE B C 1
ATOM 2633 O O . ILE B 1 123 ? -4.016 -24.953 -3.137 1 93.56 123 ILE B O 1
ATOM 2637 N N . THR B 1 124 ? -4.746 -24.984 -5.27 1 93.75 124 THR B N 1
ATOM 2638 C CA . THR B 1 124 ? -4.438 -26.391 -5.438 1 93.75 124 THR B CA 1
ATOM 2639 C C . THR B 1 124 ? -2.941 -26.656 -5.254 1 93.75 124 THR B C 1
ATOM 2641 O O . THR B 1 124 ? -2.549 -27.578 -4.551 1 93.75 124 THR B O 1
ATOM 2644 N N . LYS B 1 125 ? -2.15 -25.828 -5.824 1 93.75 125 LYS B N 1
ATOM 2645 C CA . LYS B 1 125 ? -0.703 -25.984 -5.738 1 93.75 125 LYS B CA 1
ATOM 2646 C C . LYS B 1 125 ? -0.211 -25.766 -4.309 1 93.75 125 LYS B C 1
ATOM 2648 O O . LYS B 1 125 ? 0.71 -26.453 -3.854 1 93.75 125 LYS B O 1
ATOM 2653 N N . LEU B 1 126 ? -0.832 -24.828 -3.65 1 95.38 126 LEU B N 1
ATOM 2654 C CA . LEU B 1 126 ? -0.49 -24.594 -2.252 1 95.38 126 LEU B CA 1
ATOM 2655 C C . LEU B 1 126 ? -0.829 -25.812 -1.397 1 95.38 126 LEU B C 1
ATOM 2657 O O . LEU B 1 126 ? -0.046 -26.203 -0.53 1 95.38 126 LEU B O 1
ATOM 2661 N N . GLN B 1 127 ? -1.958 -26.391 -1.689 1 95.25 127 GLN B N 1
ATOM 2662 C CA . GLN B 1 127 ? -2.373 -27.594 -0.965 1 95.25 127 GLN B CA 1
ATOM 2663 C C . GLN B 1 127 ? -1.376 -28.734 -1.166 1 95.25 127 GLN B C 1
ATOM 2665 O O . GLN B 1 127 ? -1.075 -29.469 -0.228 1 95.25 127 GLN B O 1
ATOM 2670 N N . ASP B 1 128 ? -0.866 -28.781 -2.334 1 94 128 ASP B N 1
ATOM 2671 C CA . ASP B 1 128 ? 0.108 -29.812 -2.666 1 94 128 ASP B CA 1
ATOM 2672 C C . ASP B 1 128 ? 1.412 -29.609 -1.899 1 94 128 ASP B C 1
ATOM 2674 O O . ASP B 1 128 ? 2.146 -30.562 -1.642 1 94 128 ASP B O 1
ATOM 2678 N N . GLN B 1 129 ? 1.69 -28.359 -1.579 1 93.75 129 GLN B N 1
ATOM 2679 C CA . GLN B 1 129 ? 2.928 -28.031 -0.882 1 93.75 129 GLN B CA 1
ATOM 2680 C C . GLN B 1 129 ? 2.791 -28.25 0.621 1 93.75 129 GLN B C 1
ATOM 2682 O O . GLN B 1 129 ? 3.789 -28.281 1.343 1 93.75 129 GLN B O 1
ATOM 2687 N N . ALA B 1 130 ? 1.564 -28.328 1.107 1 93.56 130 ALA B N 1
ATOM 2688 C CA . ALA B 1 130 ? 1.325 -28.469 2.541 1 93.56 130 ALA B CA 1
ATOM 2689 C C . ALA B 1 130 ? 1.898 -29.781 3.07 1 93.56 130 ALA B C 1
ATOM 2691 O O . ALA B 1 130 ? 1.768 -30.812 2.43 1 93.56 130 ALA B O 1
ATOM 2692 N N . GLU B 1 131 ? 2.549 -29.688 4.172 1 92.06 131 GLU B N 1
ATOM 2693 C CA . GLU B 1 131 ? 3.223 -30.844 4.746 1 92.06 131 GLU B CA 1
ATOM 2694 C C . GLU B 1 131 ? 2.434 -31.406 5.922 1 92.06 131 GLU B C 1
ATOM 2696 O O . GLU B 1 131 ? 2.836 -32.406 6.523 1 92.06 131 GLU B O 1
ATOM 2701 N N . SER B 1 132 ? 1.38 -30.812 6.363 1 93.94 132 SER B N 1
ATOM 2702 C CA . SER B 1 132 ? 0.558 -31.266 7.484 1 93.94 132 SER B CA 1
ATOM 2703 C C . SER B 1 132 ? -0.917 -30.953 7.246 1 93.94 132 SER B C 1
ATOM 2705 O O . SER B 1 132 ? -1.253 -30.094 6.422 1 93.94 132 SER B O 1
ATOM 2707 N N . THR B 1 133 ? -1.688 -31.672 7.902 1 94.56 133 THR B N 1
ATOM 2708 C CA . THR B 1 133 ? -3.127 -31.453 7.824 1 94.56 133 THR B CA 1
ATOM 2709 C C . THR B 1 133 ? -3.49 -30.062 8.344 1 94.56 133 THR B C 1
ATOM 2711 O O . 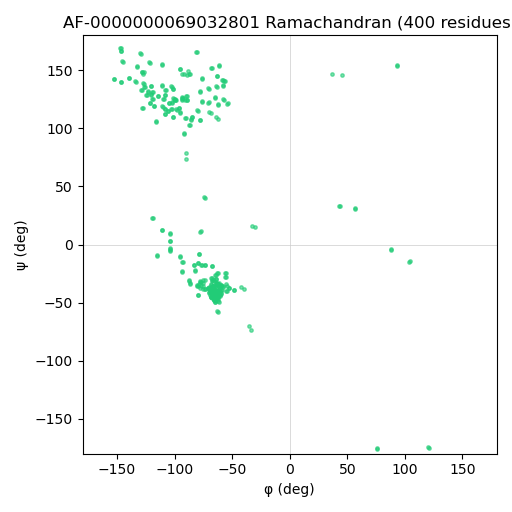THR B 1 133 ? -4.395 -29.422 7.82 1 94.56 133 THR B O 1
ATOM 2714 N N . SER B 1 134 ? -2.738 -29.641 9.352 1 94.44 134 SER B N 1
ATOM 2715 C CA . SER B 1 134 ? -2.965 -28.312 9.906 1 94.44 134 SER B CA 1
ATOM 2716 C C . SER B 1 134 ? -2.689 -27.219 8.875 1 94.44 134 SER B C 1
ATOM 2718 O O . SER B 1 134 ? -3.445 -26.266 8.773 1 94.44 134 SER B O 1
ATOM 2720 N N . GLU B 1 135 ? -1.654 -27.453 8.156 1 94.5 135 GLU B N 1
ATOM 2721 C CA . GLU B 1 135 ? -1.314 -26.484 7.113 1 94.5 135 GLU B CA 1
ATOM 2722 C C . GLU B 1 135 ? -2.361 -26.484 6.004 1 94.5 135 GLU B C 1
ATOM 2724 O O . GLU B 1 135 ? -2.73 -25.422 5.5 1 94.5 135 GLU B O 1
ATOM 2729 N N . LYS B 1 136 ? -2.826 -27.609 5.645 1 96 136 LYS B N 1
ATOM 2730 C CA . LYS B 1 136 ? -3.865 -27.719 4.625 1 96 136 LYS B CA 1
ATOM 2731 C C . LYS B 1 136 ? -5.137 -27 5.059 1 96 136 LYS B C 1
ATOM 2733 O O . LYS B 1 136 ? -5.758 -26.297 4.262 1 96 136 LYS B O 1
ATOM 2738 N N . ARG B 1 137 ? -5.449 -27.188 6.266 1 95.44 137 ARG B N 1
ATOM 2739 C CA . ARG B 1 137 ? -6.637 -26.531 6.805 1 95.44 137 ARG B CA 1
ATOM 2740 C C . ARG B 1 137 ? -6.473 -25.016 6.809 1 95.44 137 ARG B C 1
ATOM 2742 O O . ARG B 1 137 ? -7.422 -24.281 6.531 1 95.44 137 ARG B O 1
ATOM 2749 N N . LYS B 1 138 ? -5.293 -24.594 7.145 1 95.19 138 LYS B N 1
ATOM 2750 C CA . LYS B 1 138 ? -5.008 -23.156 7.145 1 95.19 138 LYS B CA 1
ATOM 2751 C C . LYS B 1 138 ? -5.148 -22.562 5.742 1 95.19 138 LYS B C 1
ATOM 2753 O O . LYS B 1 138 ? -5.715 -21.484 5.57 1 95.19 138 LYS B O 1
ATOM 2758 N N . ILE B 1 139 ? -4.691 -23.328 4.785 1 96.38 139 ILE B N 1
ATOM 2759 C CA . ILE B 1 139 ? -4.766 -22.875 3.396 1 96.38 139 ILE B CA 1
ATOM 2760 C C . ILE B 1 139 ? -6.227 -22.828 2.949 1 96.38 139 ILE B C 1
ATOM 2762 O O . ILE B 1 139 ? -6.656 -21.844 2.336 1 96.38 139 ILE B O 1
ATOM 2766 N N . ASP B 1 140 ? -6.977 -23.797 3.324 1 96 140 ASP B N 1
ATOM 2767 C CA . ASP B 1 140 ? -8.391 -23.844 2.965 1 96 140 ASP B CA 1
ATOM 2768 C C . ASP B 1 140 ? -9.156 -22.688 3.609 1 96 140 ASP B C 1
ATOM 2770 O O . ASP B 1 140 ? -9.961 -22.031 2.949 1 96 140 ASP B O 1
ATOM 2774 N N . ALA B 1 141 ? -8.922 -22.516 4.852 1 95.75 141 ALA B N 1
ATOM 2775 C CA . ALA B 1 141 ? -9.586 -21.438 5.57 1 95.75 141 ALA B CA 1
ATOM 2776 C C . ALA B 1 141 ? -9.242 -20.078 4.957 1 95.75 141 ALA B C 1
ATOM 2778 O O . ALA B 1 141 ? -10.117 -19.219 4.812 1 95.75 141 ALA B O 1
ATOM 2779 N N . ALA B 1 142 ? -7.992 -19.922 4.625 1 95.5 142 ALA B N 1
ATOM 2780 C CA . ALA B 1 142 ? -7.559 -18.672 3.998 1 95.5 142 ALA B CA 1
ATOM 2781 C C . ALA B 1 142 ? -8.203 -18.5 2.627 1 95.5 142 ALA B C 1
ATOM 2783 O O . ALA B 1 142 ? -8.602 -17.391 2.264 1 95.5 142 ALA B O 1
ATOM 2784 N N . ALA B 1 143 ? -8.297 -19.578 1.913 1 94.31 143 ALA B N 1
ATOM 2785 C CA . ALA B 1 143 ? -8.891 -19.531 0.579 1 94.31 143 ALA B CA 1
ATOM 2786 C C . ALA B 1 143 ? -10.359 -19.125 0.643 1 94.31 143 ALA B C 1
ATOM 2788 O O . ALA B 1 143 ? -10.859 -18.438 -0.248 1 94.31 143 ALA B O 1
ATOM 2789 N N . GLU B 1 144 ? -11.039 -19.5 1.666 1 93.69 144 GLU B N 1
ATOM 2790 C CA . GLU B 1 144 ? -12.461 -19.203 1.833 1 93.69 144 GLU B CA 1
ATOM 2791 C C . GLU B 1 144 ? -12.695 -17.703 1.998 1 93.69 144 GLU B C 1
ATOM 2793 O O . GLU B 1 144 ? -13.766 -17.203 1.648 1 93.69 144 GLU B O 1
ATOM 2798 N N . ARG B 1 145 ? -11.766 -16.984 2.564 1 90.06 145 ARG B N 1
ATOM 2799 C CA . ARG B 1 145 ? -11.906 -15.555 2.811 1 90.06 145 ARG B CA 1
ATOM 2800 C C . ARG B 1 145 ? -11.641 -14.758 1.539 1 90.06 145 ARG B C 1
ATOM 2802 O O . ARG B 1 145 ? -11.984 -13.57 1.462 1 90.06 145 ARG B O 1
ATOM 2809 N N . GLY B 1 146 ? -11.023 -15.359 0.5 1 86.38 146 GLY B N 1
ATOM 2810 C CA . GLY B 1 146 ? -10.734 -14.672 -0.746 1 86.38 146 GLY B CA 1
ATOM 2811 C C . GLY B 1 146 ? -9.344 -14.055 -0.773 1 86.38 146 GLY B C 1
ATOM 2812 O O . GLY B 1 146 ? -8.773 -13.758 0.276 1 86.38 146 GLY B O 1
ATOM 2813 N N . PRO B 1 147 ? -8.836 -13.906 -1.954 1 90.81 147 PRO B N 1
ATOM 2814 C CA . PRO B 1 147 ? -7.48 -13.367 -2.074 1 90.81 147 PRO B CA 1
ATOM 2815 C C . PRO B 1 147 ? -7.461 -11.859 -2.312 1 90.81 147 PRO B C 1
ATOM 2817 O O . PRO B 1 147 ? -8.469 -11.289 -2.744 1 90.81 147 PRO B O 1
ATOM 2820 N N . VAL B 1 148 ? -6.457 -11.242 -1.893 1 91.44 148 VAL B N 1
ATOM 2821 C CA . VAL B 1 148 ? -6.141 -9.875 -2.305 1 91.44 148 VAL B CA 1
ATOM 2822 C C . VAL B 1 148 ? -4.883 -9.883 -3.17 1 91.44 148 VAL B C 1
ATOM 2824 O O . VAL B 1 148 ? -4.059 -10.797 -3.08 1 91.44 148 VAL B O 1
ATOM 2827 N N . PHE B 1 149 ? -4.793 -8.844 -4.012 1 90.75 149 PHE B N 1
ATOM 2828 C CA . PHE B 1 149 ? -3.672 -8.727 -4.938 1 90.75 149 PHE B CA 1
ATOM 2829 C C . PHE B 1 149 ? -2.881 -7.453 -4.672 1 90.75 149 PHE B C 1
ATOM 2831 O O . PHE B 1 149 ? -3.449 -6.359 -4.637 1 90.75 149 PHE B O 1
ATOM 2838 N N . VAL B 1 150 ? -1.606 -7.633 -4.457 1 90.25 150 VAL B N 1
ATOM 2839 C CA . VAL B 1 150 ? -0.729 -6.496 -4.199 1 90.25 150 VAL B CA 1
ATOM 2840 C C . VAL B 1 150 ? 0.423 -6.496 -5.203 1 90.25 150 VAL B C 1
ATOM 2842 O O . VAL B 1 150 ? 1.062 -7.527 -5.426 1 90.25 150 VAL B O 1
ATOM 2845 N N . LEU B 1 151 ? 0.582 -5.375 -5.797 1 86.12 151 LEU B N 1
ATOM 2846 C CA . LEU B 1 151 ? 1.714 -5.199 -6.699 1 86.12 151 LEU B CA 1
ATOM 2847 C C . LEU B 1 151 ? 2.783 -4.32 -6.062 1 86.12 151 LEU B C 1
ATOM 2849 O O . LEU B 1 151 ? 2.541 -3.145 -5.777 1 86.12 151 LEU B O 1
ATOM 2853 N N . GLY B 1 152 ? 3.93 -4.945 -5.82 1 83.06 152 GLY B N 1
ATOM 2854 C CA . GLY B 1 152 ? 5.039 -4.215 -5.23 1 83.06 152 GLY B CA 1
ATOM 2855 C C . GLY B 1 152 ? 5.988 -3.639 -6.266 1 83.06 152 GLY B C 1
ATOM 2856 O O . GLY B 1 152 ? 6.445 -4.355 -7.16 1 83.06 152 GLY B O 1
ATOM 2857 N N . ARG B 1 153 ? 6.207 -2.244 -6.113 1 71.81 153 ARG B N 1
ATOM 2858 C CA . ARG B 1 153 ? 7.129 -1.573 -7.023 1 71.81 153 ARG B CA 1
ATOM 2859 C C . ARG B 1 153 ? 8.203 -0.809 -6.254 1 71.81 153 ARG B C 1
ATOM 2861 O O . ARG B 1 153 ? 7.93 -0.259 -5.184 1 71.81 153 ARG B O 1
ATOM 2868 N N . THR B 1 154 ? 9.422 -0.956 -6.73 1 64.38 154 THR B N 1
ATOM 2869 C CA . THR B 1 154 ? 10.508 -0.153 -6.176 1 64.38 154 THR B CA 1
ATOM 2870 C C . THR B 1 154 ? 10.867 0.993 -7.113 1 64.38 154 THR B C 1
ATOM 2872 O O . THR B 1 154 ? 11.07 0.78 -8.312 1 64.38 154 THR B O 1
ATOM 2875 N N . ILE B 1 155 ? 10.656 2.195 -6.59 1 59.06 155 ILE B N 1
ATOM 2876 C CA . ILE B 1 155 ? 10.945 3.389 -7.383 1 59.06 155 ILE B CA 1
ATOM 2877 C C . ILE B 1 155 ? 12.336 3.912 -7.043 1 59.06 155 ILE B C 1
ATOM 2879 O O . ILE B 1 155 ? 12.656 4.145 -5.875 1 59.06 155 ILE B O 1
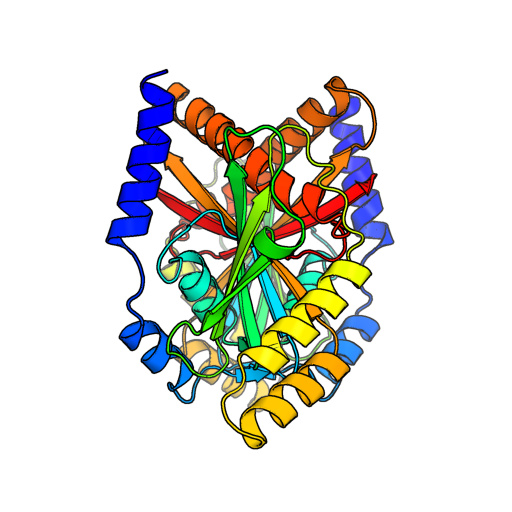ATOM 2883 N N . LEU B 1 156 ? 13.188 3.898 -8.047 1 54.03 156 LEU B N 1
ATOM 2884 C CA . LEU B 1 156 ? 14.531 4.43 -7.879 1 54.03 156 LEU B CA 1
ATOM 2885 C C . LEU B 1 156 ? 14.562 5.93 -8.148 1 54.03 156 LEU B C 1
ATOM 2887 O O . LEU B 1 156 ? 14.094 6.383 -9.195 1 54.03 156 LEU B O 1
ATOM 2891 N N . LYS B 1 157 ? 14.617 6.676 -7.102 1 54.5 157 LYS B N 1
ATOM 2892 C CA . LYS B 1 157 ? 14.82 8.109 -7.297 1 54.5 157 LYS B CA 1
ATOM 2893 C C . LYS B 1 157 ? 16.312 8.445 -7.406 1 54.5 157 LYS B C 1
ATOM 2895 O O . LYS B 1 157 ? 17.094 8.094 -6.531 1 54.5 157 LYS B O 1
ATOM 2900 N N . ALA B 1 158 ? 16.641 8.766 -8.648 1 48.78 158 ALA B N 1
ATOM 2901 C CA . ALA B 1 158 ? 18.016 9.195 -8.852 1 48.78 158 ALA B CA 1
ATOM 2902 C C . ALA B 1 158 ? 18.219 10.641 -8.391 1 48.78 158 ALA B C 1
ATOM 2904 O O . ALA B 1 158 ? 17.328 11.477 -8.547 1 48.78 158 ALA B O 1
ATOM 2905 N N . ASN B 1 159 ? 18.891 10.797 -7.281 1 49.84 159 ASN B N 1
ATOM 2906 C CA . ASN B 1 159 ? 19.234 12.125 -6.801 1 49.84 159 ASN B CA 1
ATOM 2907 C C . ASN B 1 159 ? 19.547 13.078 -7.953 1 49.84 159 ASN B C 1
ATOM 2909 O O . ASN B 1 159 ? 19.312 14.281 -7.844 1 49.84 159 ASN B O 1
ATOM 2913 N N . LYS B 1 160 ? 20.672 12.953 -8.711 1 46.41 160 LYS B N 1
ATOM 2914 C CA . LYS B 1 160 ? 21.328 13.945 -9.555 1 46.41 160 LYS B CA 1
ATOM 2915 C C . LYS B 1 160 ? 20.766 13.93 -10.969 1 46.41 160 LYS B C 1
ATOM 2917 O O . LYS B 1 160 ? 20.391 12.883 -11.492 1 46.41 160 LYS B O 1
ATOM 2922 N N . GLY B 1 161 ? 20.766 15.133 -11.672 1 44.72 161 GLY B N 1
ATOM 2923 C CA . GLY B 1 161 ? 20.469 15.797 -12.938 1 44.72 161 GLY B CA 1
ATOM 2924 C C . GLY B 1 161 ? 19.234 15.258 -13.625 1 44.72 161 GLY B C 1
ATOM 2925 O O . GLY B 1 161 ? 18.703 14.211 -13.234 1 44.72 161 GLY B O 1
ATOM 2926 N N . TRP B 1 162 ? 18.531 16.047 -14.289 1 41.91 162 TRP B N 1
ATOM 2927 C CA . TRP B 1 162 ? 17.266 15.938 -15.031 1 41.91 162 TRP B CA 1
ATOM 2928 C C . TRP B 1 162 ? 17.219 14.641 -15.828 1 41.91 162 TRP B C 1
ATOM 2930 O O . TRP B 1 162 ? 16.172 14 -15.914 1 41.91 162 TRP B O 1
ATOM 2940 N N . PHE B 1 163 ? 18.328 14.32 -16.297 1 43.28 163 PHE B N 1
ATOM 2941 C CA . PHE B 1 163 ? 18.406 13.195 -17.219 1 43.28 163 PHE B CA 1
ATOM 2942 C C . PHE B 1 163 ? 18.281 11.875 -16.469 1 43.28 163 PHE B C 1
ATOM 2944 O O . PHE B 1 163 ? 17.656 10.93 -16.953 1 43.28 163 PHE B O 1
ATOM 2951 N N . ALA B 1 164 ? 18.812 11.844 -15.438 1 42.75 164 ALA B N 1
ATOM 2952 C CA . ALA B 1 164 ? 18.875 10.602 -14.672 1 42.75 164 ALA B CA 1
ATOM 2953 C C . ALA B 1 164 ? 17.516 10.273 -14.062 1 42.75 164 ALA B C 1
ATOM 2955 O O . ALA B 1 164 ? 17.109 9.109 -14.031 1 42.75 164 ALA B O 1
ATOM 2956 N N . ARG B 1 165 ? 16.781 11.227 -13.758 1 44.41 165 ARG B N 1
ATOM 2957 C CA . ARG B 1 165 ? 15.422 11.086 -13.219 1 44.41 165 ARG B CA 1
ATOM 2958 C C . ARG B 1 165 ? 14.477 10.516 -14.266 1 44.41 165 ARG B C 1
ATOM 2960 O O . ARG B 1 165 ? 13.656 9.648 -13.961 1 44.41 165 ARG B O 1
ATOM 2967 N N . PHE B 1 166 ? 14.617 11.062 -15.516 1 42.16 166 PHE B N 1
ATOM 2968 C CA . PHE B 1 166 ? 13.797 10.602 -16.625 1 42.16 166 PHE B CA 1
ATOM 2969 C C . PHE B 1 166 ? 14.094 9.148 -16.953 1 42.16 166 PHE B C 1
ATOM 2971 O O . PHE B 1 166 ? 13.18 8.367 -17.234 1 42.16 166 PHE B O 1
ATOM 2978 N N . THR B 1 167 ? 15.32 8.875 -16.938 1 43.66 167 THR B N 1
ATOM 2979 C CA . THR B 1 167 ? 15.703 7.527 -17.344 1 43.66 167 THR B CA 1
ATOM 2980 C C . THR B 1 167 ? 15.203 6.5 -16.328 1 43.66 167 THR B C 1
ATOM 2982 O O . THR B 1 167 ? 14.719 5.434 -16.703 1 43.66 167 THR B O 1
ATOM 2985 N N . ILE B 1 168 ? 15.312 6.945 -15.203 1 44.31 168 ILE B N 1
ATOM 2986 C CA . ILE B 1 168 ? 14.953 5.98 -14.172 1 44.31 168 ILE B CA 1
ATOM 2987 C C . ILE B 1 168 ? 13.438 5.859 -14.078 1 44.31 168 ILE B C 1
ATOM 2989 O O . ILE B 1 168 ? 12.906 4.754 -13.953 1 44.31 168 ILE B O 1
ATOM 2993 N N . GLU B 1 169 ? 12.812 6.992 -14.273 1 45.56 169 GLU B N 1
ATOM 2994 C CA . GLU B 1 169 ? 11.352 6.914 -14.336 1 45.56 169 GLU B CA 1
ATOM 2995 C C . GLU B 1 169 ? 10.898 6.059 -15.516 1 45.56 169 GLU B C 1
ATOM 2997 O O . GLU B 1 169 ? 9.961 5.27 -15.391 1 45.56 169 GLU B O 1
ATOM 3002 N N . TYR B 1 170 ? 11.578 6.363 -16.641 1 41.78 170 TYR B N 1
ATOM 3003 C CA . TYR B 1 170 ? 11.242 5.574 -17.812 1 41.78 170 TYR B CA 1
ATOM 3004 C C . TYR B 1 170 ? 11.555 4.098 -17.594 1 41.78 170 TYR B C 1
ATOM 3006 O O . TYR B 1 170 ? 10.75 3.229 -17.953 1 41.78 170 TYR B O 1
ATOM 3014 N N . LEU B 1 171 ? 12.656 3.9 -17.109 1 42 171 LEU B N 1
ATOM 3015 C CA . LEU B 1 171 ? 13.062 2.525 -16.844 1 42 171 LEU B CA 1
ATOM 3016 C C . LEU B 1 171 ? 12.117 1.861 -15.852 1 42 171 LEU B C 1
ATOM 3018 O O . LEU B 1 171 ? 11.734 0.703 -16.031 1 42 171 LEU B O 1
ATOM 3022 N N . TYR B 1 172 ? 11.82 2.631 -15.008 1 44.72 172 TYR B N 1
ATOM 3023 C CA . TYR B 1 172 ? 10.875 2.168 -14 1 44.72 172 TYR B CA 1
ATOM 3024 C C . TYR B 1 172 ? 9.516 1.879 -14.625 1 44.72 172 TYR B C 1
ATOM 3026 O O . TYR B 1 172 ? 8.891 0.863 -14.312 1 44.72 172 TYR B O 1
ATOM 3034 N N . ARG B 1 173 ? 9.219 2.748 -15.508 1 45.94 173 ARG B N 1
ATOM 3035 C CA . ARG B 1 173 ? 7.98 2.518 -16.25 1 45.94 173 ARG B CA 1
ATOM 3036 C C . ARG B 1 173 ? 8.047 1.216 -17.047 1 45.94 173 ARG B C 1
ATOM 3038 O O . ARG B 1 173 ? 7.066 0.474 -17.109 1 45.94 173 ARG B O 1
ATOM 3045 N N . PHE B 1 174 ? 9.242 1.056 -17.656 1 42.16 174 PHE B N 1
ATOM 3046 C CA . PHE B 1 174 ? 9.414 -0.146 -18.453 1 42.16 174 PHE B CA 1
ATOM 3047 C C . PHE B 1 174 ? 9.367 -1.396 -17.594 1 42.16 174 PHE B C 1
ATOM 3049 O O . PHE B 1 174 ? 8.727 -2.385 -17.953 1 42.16 174 PHE B O 1
ATOM 3056 N N . LEU B 1 175 ? 10.062 -1.404 -16.516 1 43.47 175 LEU B N 1
ATOM 3057 C CA . LEU B 1 175 ? 10.102 -2.566 -15.625 1 43.47 175 LEU B CA 1
ATOM 3058 C C . LEU B 1 175 ? 8.734 -2.801 -14.984 1 43.47 175 LEU B C 1
ATOM 3060 O O . LEU B 1 175 ? 8.312 -3.947 -14.82 1 43.47 175 LEU B O 1
ATOM 3064 N N . GLN B 1 176 ? 8.211 -1.688 -14.734 1 46.66 176 GLN B N 1
ATOM 3065 C CA . GLN B 1 176 ? 6.824 -1.739 -14.281 1 46.66 176 GLN B CA 1
ATOM 3066 C C . GLN B 1 176 ? 5.918 -2.35 -15.352 1 46.66 176 GLN B C 1
ATOM 3068 O O . GLN B 1 176 ? 4.98 -3.078 -15.031 1 46.66 176 GLN B O 1
ATOM 3073 N N . LYS B 1 177 ? 6.328 -2.053 -16.531 1 47.19 177 LYS B N 1
ATOM 3074 C CA . LYS B 1 177 ? 5.566 -2.652 -17.625 1 47.19 177 LYS B CA 1
ATOM 3075 C C . LYS B 1 177 ? 5.672 -4.172 -17.594 1 47.19 177 LYS B C 1
ATOM 3077 O O . LYS B 1 177 ? 4.684 -4.875 -17.844 1 47.19 177 LYS B O 1
ATOM 3082 N N . ASN B 1 178 ? 6.891 -4.52 -17.344 1 45.19 178 ASN B N 1
ATOM 3083 C CA . ASN B 1 178 ? 7.012 -5.973 -17.312 1 45.19 178 ASN B CA 1
ATOM 3084 C C . ASN B 1 178 ? 6.254 -6.57 -16.125 1 45.19 178 ASN B C 1
ATOM 3086 O O . ASN B 1 178 ? 5.664 -7.648 -16.234 1 45.19 178 ASN B O 1
ATOM 3090 N N . SER B 1 179 ? 6.383 -5.977 -15 1 48.16 179 SER B N 1
ATOM 3091 C CA . SER B 1 179 ? 5.566 -6.445 -13.883 1 48.16 179 SER B CA 1
ATOM 3092 C C . SER B 1 179 ? 4.078 -6.25 -14.164 1 48.16 179 SER B C 1
ATOM 3094 O O . SER B 1 179 ? 3.252 -7.066 -13.758 1 48.16 179 SER B O 1
ATOM 3096 N N . ARG B 1 180 ? 3.852 -5.156 -14.883 1 51.75 180 ARG B N 1
ATOM 3097 C CA . ARG B 1 180 ? 2.498 -4.988 -15.406 1 51.75 180 ARG B CA 1
ATOM 3098 C C . ARG B 1 180 ? 2.111 -6.156 -16.312 1 51.75 180 ARG B C 1
ATOM 3100 O O . ARG B 1 180 ? 0.942 -6.543 -16.359 1 51.75 180 ARG B O 1
ATOM 3107 N N . ALA B 1 181 ? 3.158 -6.52 -16.922 1 52.41 181 ALA B N 1
ATOM 3108 C CA . ALA B 1 181 ? 2.916 -7.688 -17.766 1 52.41 181 ALA B CA 1
ATOM 3109 C C . ALA B 1 181 ? 2.393 -8.859 -16.938 1 52.41 181 ALA B C 1
ATOM 3111 O O . ALA B 1 181 ? 1.516 -9.602 -17.391 1 52.41 181 ALA B O 1
ATOM 3112 N N . ALA B 1 182 ? 2.928 -8.891 -15.75 1 54.34 182 ALA B N 1
ATOM 3113 C CA . ALA B 1 182 ? 2.459 -10.008 -14.93 1 54.34 182 ALA B CA 1
ATOM 3114 C C . ALA B 1 182 ? 0.981 -9.844 -14.578 1 54.34 182 ALA B C 1
ATOM 3116 O O . ALA B 1 182 ? 0.197 -10.789 -14.719 1 54.34 182 ALA B O 1
ATOM 3117 N N . ILE B 1 183 ? 0.749 -8.617 -14.188 1 58.66 183 ILE B N 1
ATOM 3118 C CA . ILE B 1 183 ? -0.644 -8.375 -13.828 1 58.66 183 ILE B CA 1
ATOM 3119 C C . ILE B 1 183 ? -1.526 -8.508 -15.07 1 58.66 183 ILE B C 1
ATOM 3121 O O . ILE B 1 183 ? -2.627 -9.062 -15 1 58.66 183 ILE B O 1
ATOM 3125 N N . SER B 1 184 ? -0.889 -8.047 -16.078 1 59.72 184 SER B N 1
ATOM 3126 C CA . SER B 1 184 ? -1.632 -8.172 -17.328 1 59.72 184 SER B CA 1
ATOM 3127 C C . SER B 1 184 ? -1.727 -9.633 -17.766 1 59.72 184 SER B C 1
ATOM 3129 O O . SER B 1 184 ? -2.775 -10.078 -18.234 1 59.72 184 SER B O 1
ATOM 3131 N N . ALA B 1 185 ? -0.649 -10.328 -17.547 1 60.25 185 ALA B N 1
ATOM 3132 C CA . ALA B 1 185 ? -0.622 -11.734 -17.938 1 60.25 185 ALA B CA 1
ATOM 3133 C C . ALA B 1 185 ? -1.639 -12.547 -17.141 1 60.25 185 ALA B C 1
ATOM 3135 O O . ALA B 1 185 ? -2.215 -13.508 -17.641 1 60.25 185 ALA B O 1
ATOM 3136 N N . LEU B 1 186 ? -1.863 -11.953 -15.984 1 63.16 186 LEU B N 1
ATOM 3137 C CA . LEU B 1 186 ? -2.754 -12.727 -15.117 1 63.16 186 LEU B CA 1
ATOM 3138 C C . LEU B 1 186 ? -4.152 -12.117 -15.102 1 63.16 186 LEU B C 1
ATOM 3140 O O . LEU B 1 186 ? -5.047 -12.625 -14.422 1 63.16 186 LEU B O 1
ATOM 3144 N N . GLN B 1 187 ? -4.375 -11.164 -15.992 1 65.06 187 GLN B N 1
ATOM 3145 C CA . GLN B 1 187 ? -5.664 -10.492 -16.141 1 65.06 187 GLN B CA 1
ATOM 3146 C C . GLN B 1 187 ? -6.266 -10.156 -14.773 1 65.06 187 GLN B C 1
ATOM 3148 O O . GLN B 1 187 ? -7.441 -10.43 -14.531 1 65.06 187 GLN B O 1
ATOM 3153 N N . ILE B 1 188 ? -5.387 -9.867 -13.875 1 69.62 188 ILE B N 1
ATOM 3154 C CA . ILE B 1 188 ? -5.914 -9.406 -12.594 1 69.62 188 ILE B CA 1
ATOM 3155 C C . ILE B 1 188 ? -6.523 -8.016 -12.75 1 69.62 188 ILE B C 1
ATOM 3157 O O . ILE B 1 188 ? -5.875 -7.105 -13.266 1 69.62 188 ILE B O 1
ATOM 3161 N N . PRO B 1 189 ? -7.812 -8.031 -12.375 1 69.25 189 PRO B N 1
ATOM 3162 C CA . PRO B 1 189 ? -8.43 -6.711 -12.5 1 69.25 189 PRO B CA 1
ATOM 3163 C C . PRO B 1 189 ? -7.66 -5.625 -11.758 1 69.25 189 PRO B C 1
ATOM 3165 O O . PRO B 1 189 ? -7.387 -5.762 -10.562 1 69.25 189 PRO B O 1
ATOM 3168 N N . PRO B 1 190 ? -7.23 -4.641 -12.5 1 67.12 190 PRO B N 1
ATOM 3169 C CA . PRO B 1 190 ? -6.445 -3.564 -11.883 1 67.12 190 PRO B CA 1
ATOM 3170 C C . PRO B 1 190 ? -7.164 -2.91 -10.703 1 67.12 190 PRO B C 1
ATOM 3172 O O . PRO B 1 190 ? -6.516 -2.451 -9.766 1 67.12 190 PRO B O 1
ATOM 3175 N N . ASP B 1 191 ? -8.453 -2.992 -10.688 1 70.75 191 ASP B N 1
ATOM 3176 C CA . ASP B 1 191 ? -9.227 -2.336 -9.641 1 70.75 191 ASP B CA 1
ATOM 3177 C C . ASP B 1 191 ? -9.203 -3.146 -8.352 1 70.75 191 ASP B C 1
ATOM 3179 O O . ASP B 1 191 ? -9.539 -2.633 -7.281 1 70.75 191 ASP B O 1
ATOM 3183 N N . LYS B 1 192 ? -8.633 -4.332 -8.523 1 77.94 192 LYS B N 1
ATOM 3184 C CA . LYS B 1 192 ? -8.562 -5.164 -7.324 1 77.94 192 LYS B CA 1
ATOM 3185 C C . LYS B 1 192 ? -7.125 -5.324 -6.844 1 77.94 192 LYS B C 1
ATOM 3187 O O . LYS B 1 192 ? -6.848 -6.129 -5.949 1 77.94 192 LYS B O 1
ATOM 3192 N N . THR B 1 193 ? -6.375 -4.492 -7.457 1 85.31 193 THR B N 1
ATOM 3193 C CA . THR B 1 193 ? -4.961 -4.617 -7.113 1 85.31 193 THR B CA 1
ATOM 3194 C C . THR B 1 193 ? -4.469 -3.375 -6.383 1 85.31 193 THR B C 1
ATOM 3196 O O . THR B 1 193 ? -4.758 -2.25 -6.797 1 85.31 193 THR B O 1
ATOM 3199 N N . LEU B 1 194 ? -3.869 -3.604 -5.273 1 89.25 194 LEU B N 1
ATOM 3200 C CA . LEU B 1 194 ? -3.197 -2.52 -4.562 1 89.25 194 LEU B CA 1
ATOM 3201 C C . LEU B 1 194 ? -1.751 -2.383 -5.023 1 89.25 194 LEU B C 1
ATOM 3203 O O . LEU B 1 194 ? -0.991 -3.354 -4.996 1 89.25 194 LEU B O 1
ATOM 3207 N N . GLN B 1 195 ? -1.421 -1.255 -5.445 1 84.38 195 GLN B N 1
ATOM 3208 C CA . GLN B 1 195 ? -0.033 -0.997 -5.816 1 84.38 195 GLN B CA 1
ATOM 3209 C C . GLN B 1 195 ? 0.748 -0.404 -4.648 1 84.38 195 GLN B C 1
ATOM 3211 O O . GLN B 1 195 ? 0.307 0.567 -4.027 1 84.38 195 GLN B O 1
ATOM 3216 N N . VAL B 1 196 ? 1.804 -1.047 -4.359 1 87.44 196 VAL B N 1
ATOM 3217 C CA . VAL B 1 196 ? 2.65 -0.544 -3.285 1 87.44 196 VAL B CA 1
ATOM 3218 C C . VAL B 1 196 ? 4.051 -0.254 -3.82 1 87.44 196 VAL B C 1
ATOM 3220 O O . VAL B 1 196 ? 4.578 -1.01 -4.641 1 87.44 196 VAL B O 1
ATOM 3223 N N . GLY B 1 197 ? 4.516 0.923 -3.348 1 82.94 197 GLY B N 1
ATOM 3224 C CA . GLY B 1 197 ? 5.832 1.331 -3.814 1 82.94 197 GLY B CA 1
ATOM 3225 C C . GLY B 1 197 ? 6.746 1.789 -2.693 1 82.94 197 GLY B C 1
ATOM 3226 O O . GLY B 1 197 ? 6.277 2.248 -1.65 1 82.94 197 GLY B O 1
ATOM 3227 N N . MET B 1 198 ? 8.047 1.636 -2.949 1 75.38 198 MET B N 1
ATOM 3228 C CA . MET B 1 198 ? 9.125 2.094 -2.08 1 75.38 198 MET B CA 1
ATOM 3229 C C . MET B 1 198 ? 10.148 2.912 -2.865 1 75.38 198 MET B C 1
ATOM 3231 O O . MET B 1 198 ? 10.461 2.59 -4.012 1 75.38 198 MET B O 1
ATOM 3235 N N . VAL B 1 199 ? 10.477 4.059 -2.252 1 66 199 VAL B N 1
ATOM 3236 C CA . VAL B 1 199 ? 11.422 4.93 -2.949 1 66 199 VAL B CA 1
ATOM 3237 C C . VAL B 1 199 ? 12.82 4.738 -2.377 1 66 199 VAL B C 1
ATOM 3239 O O . VAL B 1 199 ? 13.008 4.75 -1.159 1 66 199 VAL B O 1
ATOM 3242 N N . TYR B 1 200 ? 13.68 4.426 -3.311 1 62.25 200 TYR B N 1
ATOM 3243 C CA . TYR B 1 200 ? 15.094 4.398 -2.955 1 62.25 200 TYR B CA 1
ATOM 3244 C C . TYR B 1 200 ? 15.82 5.621 -3.508 1 62.25 200 TYR B C 1
ATOM 3246 O O . TYR B 1 200 ? 15.555 6.055 -4.633 1 62.25 200 TYR B O 1
ATOM 3254 N N . GLU B 1 201 ? 16.406 6.348 -2.633 1 54.84 201 GLU B N 1
ATOM 3255 C CA . GLU B 1 201 ? 17.281 7.406 -3.145 1 54.84 201 GLU B CA 1
ATOM 3256 C C . GLU B 1 201 ? 18.672 6.875 -3.441 1 54.84 201 GLU B C 1
ATOM 3258 O O . GLU B 1 201 ? 19.297 6.246 -2.588 1 54.84 201 GLU B O 1
ATOM 3263 N N . ILE B 1 202 ? 18.922 6.824 -4.703 1 50.19 202 ILE B N 1
ATOM 3264 C CA . ILE B 1 202 ? 20.297 6.445 -5.066 1 50.19 202 ILE B CA 1
ATOM 3265 C C . ILE B 1 202 ? 21.094 7.695 -5.438 1 50.19 202 ILE B C 1
ATOM 3267 O O . ILE B 1 202 ? 20.531 8.664 -5.953 1 50.19 202 ILE B O 1
#

Secondary structure (DSSP, 8-state):
-HHHHHHHHHHHHHHHHTPBPHHHHHHHHHSTTSEEEEEEEEEE-S--SSB-HHHHHHHHHH-EEEEEEEEEEEEE-SSS---HHHHEEEEE-SSTTEEEEEEEE-TTS-----HHHHHHHHHHHHHHH--SHHHHHHHHHHHHH-EEEEEEEEEEE--S-HHHHHHHHHHHHHHHHHHHHHHHHTT--GGGEEEEEEEEE-/-HHHHHHHHHHHHHHHHTPBPHHHHHHHHHSTTSEEEEEEEEEE-S--SSB-HHHHHHHHHH-EEEEEEEEEEEEE-SSS---HHHHEEEEE-SSTTEEEEEEEE-TTS-----HHHHHHHHHHHHHHH--SHHHHHHHHHHHHH-EEEEEEEEEEE--S-HHHHHHHHHHHHHHHHHHHHHHHHTT--GGGEEEEEEEEE-

Organism: Solanum tuberosum (NCBI:txid4113)

Foldseek 3Di:
DVVLCVLVVVVCVVQVVQFDAPVNVQCLCPPVQAAAAFAEEEEEDADDDGHGVLVVVVCVVVSYDHQAYEYEHEEEDQAAFDDPVPQWDKADPPHHRYIYIYGYTYPNDQLEAELVVVLVVVLVVQCVHDPDPVSNVSSVRNPVVPYAYEYEAEQEQEPDDPVSRVVSVVSSVVVVVVSVVNCVSHVPPPVRYHYGYDYDYD/DVLLCVLVVVVCVVQVVVFDDPVNVQCLCPVVQAAAAFAEEEEEDADDDGHGVLVVVVCVVVSYDHQAYEYEHEDEDQAAFDDPVPQWDKADPPHHRYIYIYGYTYPNDQLEAELVNVLVVVLVVQCVHDPDPVSNVSSVRNPVVPYAYEYEAEQEQEPDDPVSRVVSVVSSVVVVVVSVVNCVSHVPDPVRYHYGYDYDYD